Protein AF-A0A2H0Z763-F1 (afdb_monomer_lite)

Foldseek 3Di:
DDDDDDDPVVVVVVVVVVDPDPPPQDPLQQLLQVVLVVLLLVVLCVFPLSVVLQVLQCVLPVNDAAGEAEAADPAPDQWAQDLVRSYIYGHVVLVCVVVVPPPDHSVNVSVCCSPDPVVVNVVCVQCSLVVQLRVLVSSCCSVLHPLQADPVGFHELLSSLVSLVSSLLSVLRVCVVPVVVVLCLLLVVDDGPCSVPCVVLSLCLLFPSVVSSVVSVCCCPPPNNRYDHLVVVLVVLVVVLVVCVVVCVVPVNVVSSVVSVVSNVSSVVSNVVSVVVVCCVCQPPRLQSSLSSLLSQLVSCLVSVVLLSNLVSLLSLLLCLVVSPPPDPPCSSVVSLVSNVVSLVSLVVCCVVCVVPDDLQVSLSSLLSSVVSCVSNVHDDDPVCVVVNLVSLLVLLLVLVVCLVVDPPPVSNVVSVVSNVSSLVCCCVPPVDDSVVRPDD

Structure (mmCIF, N/CA/C/O backbone):
data_AF-A0A2H0Z763-F1
#
_entry.id   AF-A0A2H0Z763-F1
#
loop_
_atom_site.group_PDB
_atom_site.id
_atom_site.type_symbol
_atom_site.label_atom_id
_atom_site.label_alt_id
_atom_site.label_comp_id
_atom_site.label_asym_id
_atom_site.label_entity_id
_atom_site.label_seq_id
_atom_site.pdbx_PDB_ins_code
_atom_site.Cartn_x
_atom_site.Cartn_y
_atom_site.Cartn_z
_atom_site.occupancy
_atom_site.B_iso_or_equiv
_atom_site.auth_seq_id
_atom_site.auth_comp_id
_atom_site.auth_asym_id
_atom_site.auth_atom_id
_atom_site.pdbx_PDB_model_num
ATOM 1 N N . MET A 1 1 ? 60.161 -5.401 2.205 1.00 23.31 1 MET A N 1
ATOM 2 C CA . MET A 1 1 ? 60.754 -6.758 2.198 1.00 23.31 1 MET A CA 1
ATOM 3 C C . MET A 1 1 ? 59.943 -7.565 3.207 1.00 23.31 1 MET A C 1
ATOM 5 O O . MET A 1 1 ? 60.042 -7.264 4.377 1.00 23.31 1 MET A O 1
ATOM 9 N N . PHE A 1 2 ? 58.976 -8.417 2.885 1.00 21.53 2 PHE A N 1
ATOM 10 C CA . PHE A 1 2 ? 58.724 -9.281 1.737 1.00 21.53 2 PHE A CA 1
ATOM 11 C C . PHE A 1 2 ? 57.221 -9.277 1.400 1.00 21.53 2 PHE A C 1
ATOM 13 O O . PHE A 1 2 ? 56.386 -9.370 2.293 1.00 21.53 2 PHE A O 1
ATOM 20 N N . MET A 1 3 ? 56.898 -9.240 0.104 1.00 22.47 3 MET A N 1
ATOM 21 C CA . MET A 1 3 ? 55.671 -9.841 -0.426 1.00 22.47 3 MET A CA 1
ATOM 22 C C . MET A 1 3 ? 55.673 -11.344 -0.124 1.00 22.47 3 MET A C 1
ATOM 24 O O . MET A 1 3 ? 56.717 -11.977 -0.276 1.00 22.47 3 MET A O 1
ATOM 28 N N . LYS A 1 4 ? 54.499 -11.926 0.140 1.00 22.27 4 LYS A N 1
ATOM 29 C CA . LYS A 1 4 ? 54.136 -13.249 -0.388 1.00 22.27 4 LYS A CA 1
ATOM 30 C C . LYS A 1 4 ? 52.611 -13.402 -0.479 1.00 22.27 4 LYS A C 1
ATOM 32 O O . LYS A 1 4 ? 51.917 -13.511 0.520 1.00 22.27 4 LYS A O 1
ATOM 37 N N . THR A 1 5 ? 52.155 -13.393 -1.733 1.00 25.00 5 THR A N 1
ATOM 38 C CA . THR A 1 5 ? 51.084 -14.232 -2.296 1.00 25.00 5 THR A CA 1
ATOM 39 C C . THR A 1 5 ? 49.709 -14.193 -1.626 1.00 25.00 5 THR A C 1
ATOM 41 O O . THR A 1 5 ? 49.356 -15.078 -0.854 1.00 25.00 5 THR A O 1
ATOM 44 N N . PHE A 1 6 ? 48.881 -13.238 -2.062 1.00 26.41 6 PHE A N 1
ATOM 45 C CA . PHE A 1 6 ? 47.433 -13.439 -2.130 1.00 26.41 6 PHE A CA 1
ATOM 46 C C . PHE A 1 6 ? 47.153 -14.569 -3.128 1.00 26.41 6 PHE A C 1
ATOM 48 O O . PHE A 1 6 ? 47.504 -14.462 -4.307 1.00 26.41 6 PHE A O 1
ATOM 55 N N . SER A 1 7 ? 46.593 -15.679 -2.647 1.00 28.14 7 SER A N 1
ATOM 56 C CA . SER A 1 7 ? 46.253 -16.814 -3.495 1.00 28.14 7 SER A CA 1
ATOM 57 C C . SER A 1 7 ? 45.070 -16.466 -4.402 1.00 28.14 7 SER A C 1
ATOM 59 O O . SER A 1 7 ? 44.136 -15.752 -4.029 1.00 28.14 7 SER A O 1
ATOM 61 N N . ARG A 1 8 ? 45.109 -17.002 -5.625 1.00 28.69 8 ARG A N 1
ATOM 62 C CA . ARG A 1 8 ? 44.043 -16.930 -6.639 1.00 28.69 8 ARG A CA 1
ATOM 63 C C . ARG A 1 8 ? 42.695 -17.501 -6.160 1.00 28.69 8 ARG A C 1
ATOM 65 O O . ARG A 1 8 ? 41.700 -17.361 -6.862 1.00 28.69 8 ARG A O 1
ATOM 72 N N . GLU A 1 9 ? 42.643 -18.107 -4.977 1.00 29.88 9 GLU A N 1
ATOM 73 C CA . GLU A 1 9 ? 41.458 -18.759 -4.416 1.00 29.88 9 GLU A CA 1
ATOM 74 C C . GLU A 1 9 ? 40.496 -17.764 -3.747 1.00 29.88 9 GLU A C 1
ATOM 76 O O . GLU A 1 9 ? 39.285 -17.976 -3.790 1.00 29.88 9 GLU A O 1
ATOM 81 N N . LEU A 1 10 ? 40.983 -16.631 -3.219 1.00 29.19 10 LEU A N 1
ATOM 82 C CA . LEU A 1 10 ? 40.110 -15.618 -2.604 1.00 29.19 10 LEU A CA 1
ATOM 83 C C . LEU A 1 10 ? 39.319 -14.817 -3.656 1.00 29.19 10 LEU A C 1
ATOM 85 O O . LEU A 1 10 ? 38.175 -14.432 -3.423 1.00 29.19 10 LEU A O 1
ATOM 89 N N . LEU A 1 11 ? 39.896 -14.638 -4.851 1.00 27.45 11 LEU A N 1
ATOM 90 C CA . LEU A 1 11 ? 39.200 -14.050 -6.000 1.00 27.45 11 LEU A CA 1
ATOM 91 C C . LEU A 1 11 ? 38.146 -15.018 -6.571 1.00 27.45 11 LEU A C 1
ATOM 93 O O . LEU A 1 11 ? 37.113 -14.576 -7.062 1.00 27.45 11 LEU A O 1
ATOM 97 N N . PHE A 1 12 ? 38.365 -16.333 -6.447 1.00 29.39 12 PHE A N 1
ATOM 98 C CA . PHE A 1 12 ? 37.390 -17.357 -6.836 1.00 29.39 12 PHE A CA 1
ATOM 99 C C . PHE A 1 12 ? 36.217 -17.440 -5.846 1.00 29.39 12 PHE A C 1
ATOM 101 O O . PHE A 1 12 ? 35.077 -17.610 -6.265 1.00 29.39 12 PHE A O 1
ATOM 108 N N . LEU A 1 13 ? 36.458 -17.236 -4.545 1.00 28.11 13 LEU A N 1
ATOM 109 C CA . LEU A 1 13 ? 35.393 -17.211 -3.535 1.00 28.11 13 LEU A CA 1
ATOM 110 C C . LEU A 1 13 ? 34.518 -15.945 -3.607 1.00 28.11 13 LEU A C 1
ATOM 112 O O . LEU A 1 13 ? 33.313 -16.029 -3.381 1.00 28.11 13 LEU A O 1
ATOM 116 N N . LEU A 1 14 ? 35.088 -14.798 -3.993 1.00 29.22 14 LEU A N 1
ATOM 117 C CA . LEU A 1 14 ? 34.332 -13.562 -4.248 1.00 29.22 14 LEU A CA 1
ATOM 118 C C . LEU A 1 14 ? 33.600 -13.565 -5.604 1.00 29.22 14 LEU A C 1
ATOM 120 O O . LEU A 1 14 ? 32.562 -12.923 -5.728 1.00 29.22 14 LEU A O 1
ATOM 124 N N . LEU A 1 15 ? 34.059 -14.350 -6.586 1.00 29.94 15 LEU A N 1
ATOM 125 C CA . LEU A 1 15 ? 33.311 -14.623 -7.823 1.00 29.94 15 LEU A CA 1
ATOM 126 C C . LEU A 1 15 ? 32.168 -15.638 -7.623 1.00 29.94 15 LEU A C 1
ATOM 128 O O . LEU A 1 15 ? 31.166 -15.569 -8.331 1.00 29.94 15 LEU A O 1
ATOM 132 N N . CYS A 1 16 ? 32.257 -16.523 -6.626 1.00 30.58 16 CYS A N 1
ATOM 133 C CA . CYS A 1 16 ? 31.193 -17.481 -6.292 1.00 30.58 16 CYS A CA 1
ATOM 134 C C . CYS A 1 16 ? 30.047 -16.895 -5.444 1.00 30.58 16 CYS A C 1
ATOM 136 O O . CYS A 1 16 ? 29.004 -17.533 -5.326 1.00 30.58 16 CYS A O 1
ATOM 138 N N . LEU A 1 17 ? 30.197 -15.687 -4.889 1.00 31.09 17 LEU A N 1
ATOM 139 C CA . LEU A 1 17 ? 29.115 -14.960 -4.204 1.00 31.09 17 LEU A CA 1
ATOM 140 C C . LEU A 1 17 ? 28.397 -13.942 -5.114 1.00 31.09 17 LEU A C 1
ATOM 142 O O . LEU A 1 17 ? 27.403 -13.354 -4.700 1.00 31.09 17 LEU A O 1
ATOM 146 N N . GLY A 1 18 ? 28.866 -13.763 -6.356 1.00 31.44 18 GLY A N 1
ATOM 147 C CA . GLY A 1 18 ? 28.338 -12.791 -7.325 1.00 31.44 18 GLY A CA 1
ATOM 148 C C . GLY A 1 18 ? 27.545 -13.374 -8.500 1.00 31.44 18 GLY A C 1
ATOM 149 O O . GLY A 1 18 ? 27.101 -12.621 -9.360 1.00 31.44 18 GLY A O 1
ATOM 150 N N . ALA A 1 19 ? 27.352 -14.691 -8.575 1.00 33.22 19 ALA A N 1
ATOM 151 C CA . ALA A 1 19 ? 26.524 -15.310 -9.606 1.00 33.22 19 ALA A CA 1
ATOM 152 C C . ALA A 1 19 ? 26.110 -16.721 -9.180 1.00 33.22 19 ALA A C 1
ATOM 154 O O . ALA A 1 19 ? 26.752 -17.702 -9.549 1.00 33.22 19 ALA A O 1
ATOM 155 N N . PHE A 1 20 ? 25.003 -16.855 -8.448 1.00 31.86 20 PHE A N 1
ATOM 156 C CA . PHE A 1 20 ? 24.212 -18.072 -8.607 1.00 31.86 20 PHE A CA 1
ATOM 157 C C . PHE A 1 20 ? 23.437 -17.905 -9.915 1.00 31.86 20 PHE A C 1
ATOM 159 O O . PHE A 1 20 ? 22.488 -17.116 -9.950 1.00 31.86 20 PHE A O 1
ATOM 166 N N . PRO A 1 21 ? 23.816 -18.582 -11.017 1.00 37.66 21 PRO A N 1
ATOM 167 C CA . PRO A 1 21 ? 22.958 -18.594 -12.183 1.00 37.66 21 PRO A CA 1
ATOM 168 C C . PRO A 1 21 ? 21.634 -19.197 -11.725 1.00 37.66 21 PRO A C 1
ATOM 170 O O . PRO A 1 21 ? 21.601 -20.319 -11.215 1.00 37.66 21 PRO A O 1
ATOM 173 N N . ALA A 1 22 ? 20.542 -18.445 -11.878 1.00 43.06 22 ALA A N 1
ATOM 174 C CA . ALA A 1 22 ? 19.206 -19.015 -11.815 1.00 43.06 22 ALA A CA 1
ATOM 175 C C . ALA A 1 22 ? 19.236 -20.281 -12.682 1.00 43.06 22 ALA A C 1
ATOM 177 O O . ALA A 1 22 ? 19.474 -20.186 -13.887 1.00 43.06 22 ALA A O 1
ATOM 178 N N . ALA A 1 23 ? 19.118 -21.454 -12.049 1.00 47.62 23 ALA A N 1
ATOM 179 C CA . ALA A 1 23 ? 19.296 -22.734 -12.719 1.00 47.62 23 ALA A CA 1
ATOM 180 C C . ALA A 1 23 ? 18.469 -22.751 -14.012 1.00 47.62 23 ALA A C 1
ATOM 182 O O . ALA A 1 23 ? 17.286 -22.383 -13.990 1.00 47.62 23 ALA A O 1
ATOM 183 N N . ALA A 1 24 ? 19.125 -23.108 -15.123 1.00 44.84 24 ALA A N 1
ATOM 184 C CA . ALA A 1 24 ? 18.553 -23.074 -16.463 1.00 44.84 24 ALA A CA 1
ATOM 185 C C . ALA A 1 24 ? 17.155 -23.714 -16.473 1.00 44.84 24 ALA A C 1
ATOM 187 O O . ALA A 1 24 ? 16.954 -24.785 -15.897 1.00 44.84 24 ALA A O 1
ATOM 188 N N . ALA A 1 25 ? 16.192 -23.023 -17.090 1.00 51.66 25 ALA A N 1
ATOM 189 C CA . ALA A 1 25 ? 14.793 -23.433 -17.124 1.00 51.66 25 ALA A CA 1
ATOM 190 C C . ALA A 1 25 ? 14.657 -24.874 -17.642 1.00 51.66 25 ALA A C 1
ATOM 192 O O . ALA A 1 25 ? 15.032 -25.184 -18.774 1.00 5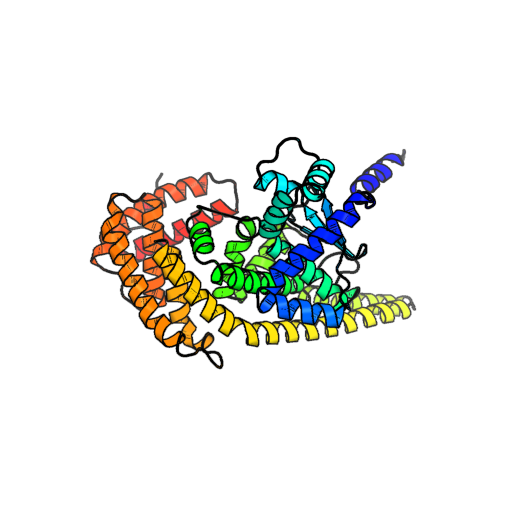1.66 25 ALA A O 1
ATOM 193 N N . SER A 1 26 ? 14.115 -25.753 -16.804 1.00 58.47 26 SER A N 1
ATOM 194 C CA . SER A 1 26 ? 13.802 -27.133 -17.168 1.00 58.47 26 SER A CA 1
ATOM 195 C C . SER A 1 26 ? 12.517 -27.192 -18.014 1.00 58.47 26 SER A C 1
ATOM 197 O O . SER A 1 26 ? 11.707 -26.265 -17.988 1.00 58.47 26 SER A O 1
ATOM 199 N N . GLY A 1 27 ? 12.283 -28.278 -18.762 1.00 60.19 27 GLY A N 1
ATOM 200 C CA . GLY A 1 27 ? 11.024 -28.482 -19.510 1.00 60.19 27 GLY A CA 1
ATOM 201 C C . GLY A 1 27 ? 9.744 -28.250 -18.674 1.00 60.19 27 GLY A C 1
ATOM 202 O O . GLY A 1 27 ? 8.859 -27.526 -19.132 1.00 60.19 27 GLY A O 1
ATOM 203 N N . PRO A 1 28 ? 9.667 -28.755 -17.426 1.00 66.69 28 PRO A N 1
ATOM 204 C CA . PRO A 1 28 ? 8.562 -28.480 -16.502 1.00 66.69 28 PRO A CA 1
ATOM 205 C C . PRO A 1 28 ? 8.374 -27.003 -16.118 1.00 66.69 28 PRO A C 1
ATOM 207 O O . PRO A 1 28 ? 7.248 -26.590 -15.846 1.00 66.69 28 PRO A O 1
ATOM 210 N N . ASP A 1 29 ? 9.439 -26.192 -16.111 1.00 76.88 29 ASP A N 1
ATOM 211 C CA . ASP A 1 29 ? 9.331 -24.760 -15.800 1.00 76.88 29 ASP A CA 1
ATOM 212 C C . ASP A 1 29 ? 8.589 -23.997 -16.907 1.00 76.88 29 ASP A C 1
ATOM 214 O O . ASP A 1 29 ? 7.794 -23.104 -16.621 1.00 76.88 29 ASP A O 1
ATOM 218 N N . ARG A 1 30 ? 8.804 -24.368 -18.178 1.00 80.38 30 ARG A N 1
ATOM 219 C CA . ARG A 1 30 ? 8.109 -23.737 -19.314 1.00 80.38 30 ARG A CA 1
ATOM 220 C C . ARG A 1 30 ? 6.616 -24.054 -19.319 1.00 80.38 30 ARG A C 1
ATOM 222 O O . ARG A 1 30 ? 5.804 -23.163 -19.558 1.00 80.38 30 ARG A O 1
ATOM 229 N N . GLU A 1 31 ? 6.250 -25.303 -19.035 1.00 85.19 31 GLU A N 1
ATOM 230 C CA . GLU A 1 31 ? 4.843 -25.714 -18.961 1.00 85.19 31 GLU A CA 1
ATOM 231 C C . GLU A 1 31 ? 4.111 -24.985 -17.824 1.00 85.19 31 GLU A C 1
ATOM 233 O O . GLU A 1 31 ? 3.034 -24.418 -18.034 1.00 85.19 31 GLU A O 1
ATOM 238 N N . LEU A 1 32 ? 4.722 -24.941 -16.635 1.00 88.44 32 LEU A N 1
ATOM 239 C CA . LEU A 1 32 ? 4.168 -24.227 -15.489 1.00 88.44 32 LEU A CA 1
ATOM 240 C C . LEU A 1 32 ? 4.042 -22.725 -15.772 1.00 88.44 32 LEU A C 1
ATOM 242 O O . LEU A 1 32 ? 2.993 -22.148 -15.490 1.00 88.44 32 LEU A O 1
ATOM 246 N N . SER A 1 33 ? 5.059 -22.108 -16.380 1.00 92.06 33 SER A N 1
ATOM 247 C CA . SER A 1 33 ? 5.018 -20.697 -16.775 1.00 92.06 33 SER A CA 1
ATOM 248 C C . SER A 1 33 ? 3.834 -20.390 -17.693 1.00 92.06 33 SER A C 1
ATOM 250 O O . SER A 1 33 ? 3.133 -19.405 -17.462 1.00 92.06 33 SER A O 1
ATOM 252 N N . GLY A 1 34 ? 3.569 -21.231 -18.700 1.00 92.44 34 GLY A N 1
ATOM 253 C CA . GLY A 1 34 ? 2.418 -21.059 -19.591 1.00 92.44 34 GLY A CA 1
ATOM 254 C C . GLY A 1 34 ? 1.080 -21.151 -18.849 1.00 92.44 34 GLY A C 1
ATOM 255 O O . GLY A 1 34 ? 0.192 -20.321 -19.059 1.00 92.44 34 GLY A O 1
ATOM 256 N N . LYS A 1 35 ? 0.947 -22.116 -17.927 1.00 93.44 35 LYS A N 1
ATOM 257 C CA . LYS A 1 35 ? -0.252 -22.268 -17.084 1.00 93.44 35 LYS A CA 1
ATOM 258 C C . LYS A 1 35 ? -0.459 -21.074 -16.145 1.00 93.44 35 LYS A C 1
ATOM 260 O O . LYS A 1 35 ? -1.595 -20.628 -15.994 1.00 93.44 35 LYS A O 1
ATOM 265 N N . LEU A 1 36 ? 0.613 -20.568 -15.531 1.00 94.50 36 LEU A N 1
ATOM 266 C CA . LEU A 1 36 ? 0.586 -19.395 -14.653 1.00 94.50 36 LEU A CA 1
ATOM 267 C C . LEU A 1 36 ? 0.161 -18.146 -15.424 1.00 94.50 36 LEU A C 1
ATOM 269 O O . LEU A 1 36 ? -0.846 -17.544 -15.073 1.00 94.50 36 LEU A O 1
ATOM 273 N N . ASN A 1 37 ? 0.849 -17.818 -16.521 1.00 95.81 37 ASN A N 1
ATOM 274 C CA . ASN A 1 37 ? 0.532 -16.655 -17.356 1.00 95.81 37 ASN A CA 1
ATOM 275 C C . ASN A 1 37 ? -0.926 -16.656 -17.830 1.00 95.81 37 ASN A C 1
ATOM 277 O O . ASN A 1 37 ? -1.602 -15.631 -17.757 1.00 95.81 37 ASN A O 1
ATOM 281 N N . LYS A 1 38 ? -1.436 -17.815 -18.270 1.00 95.25 38 LYS A N 1
ATOM 282 C CA . LYS A 1 38 ? -2.842 -17.953 -18.667 1.00 95.25 38 LYS A CA 1
ATOM 283 C C . LYS A 1 38 ? -3.790 -17.628 -17.508 1.00 95.25 38 LYS A C 1
ATOM 285 O O . LYS A 1 38 ? -4.701 -16.824 -17.676 1.00 95.25 38 LYS A O 1
ATOM 290 N N . ARG A 1 39 ? -3.569 -18.226 -16.334 1.00 95.50 39 ARG A N 1
ATOM 291 C CA . ARG A 1 39 ? -4.444 -18.042 -15.165 1.00 95.50 39 ARG A CA 1
ATOM 292 C C . ARG A 1 39 ? -4.365 -16.638 -14.570 1.00 95.50 39 ARG A C 1
ATOM 294 O O . ARG A 1 39 ? -5.404 -16.110 -14.188 1.00 95.50 39 ARG A O 1
ATOM 301 N N . TYR A 1 40 ? -3.177 -16.034 -14.505 1.00 97.12 40 TYR A N 1
ATOM 302 C CA . TYR A 1 40 ? -3.033 -14.643 -14.073 1.00 97.12 40 TYR A CA 1
ATOM 303 C C . TYR A 1 40 ? -3.780 -13.708 -15.014 1.00 97.12 40 TYR A C 1
ATOM 305 O O . TYR A 1 40 ? -4.594 -12.921 -14.545 1.00 97.12 40 TYR A O 1
ATOM 313 N N . ARG A 1 41 ? -3.602 -13.856 -16.335 1.00 96.75 41 ARG A N 1
ATOM 314 C CA . ARG A 1 41 ? -4.345 -13.052 -17.312 1.00 96.75 41 ARG A CA 1
ATOM 315 C C . ARG A 1 41 ? -5.858 -13.212 -17.138 1.00 96.75 41 ARG A C 1
ATOM 317 O O . ARG A 1 41 ? -6.562 -12.211 -17.068 1.00 96.75 41 ARG A O 1
ATOM 324 N N . GLU A 1 42 ? -6.360 -14.443 -17.020 1.00 96.06 42 GLU A N 1
ATOM 325 C CA . GLU A 1 42 ? -7.791 -14.729 -16.800 1.00 96.06 42 GLU A CA 1
ATOM 326 C C . GLU A 1 42 ? -8.358 -14.111 -15.511 1.00 96.06 42 GLU A C 1
ATOM 328 O O . GLU A 1 42 ? -9.551 -13.808 -15.447 1.00 96.06 42 GLU A O 1
ATOM 333 N N . LEU A 1 43 ? -7.539 -13.978 -14.465 1.00 95.62 43 LEU A N 1
ATOM 334 C CA . LEU A 1 43 ? -7.952 -13.397 -13.191 1.00 95.62 43 LEU A CA 1
ATOM 335 C C . LEU A 1 43 ? -7.886 -11.868 -13.232 1.00 95.62 43 LEU A C 1
ATOM 337 O O . LEU A 1 43 ? -8.876 -11.213 -12.919 1.00 95.62 43 LEU A O 1
ATOM 341 N N . ILE A 1 44 ? -6.757 -11.320 -13.682 1.00 97.00 44 ILE A N 1
ATOM 342 C CA . ILE A 1 44 ? -6.483 -9.881 -13.690 1.00 97.00 44 ILE A CA 1
ATOM 343 C C . ILE A 1 44 ? -7.426 -9.145 -14.647 1.00 97.00 44 ILE A C 1
ATOM 345 O O . ILE A 1 44 ? -7.979 -8.108 -14.300 1.00 97.00 44 ILE A O 1
ATOM 349 N N . THR A 1 45 ? -7.715 -9.712 -15.822 1.00 97.00 45 THR A N 1
ATOM 350 C CA . THR A 1 45 ? -8.625 -9.090 -16.811 1.00 97.00 45 THR A CA 1
ATOM 351 C C . THR A 1 45 ? -10.100 -9.055 -16.391 1.00 97.00 45 THR A C 1
ATOM 353 O O . THR A 1 45 ? -10.948 -8.566 -17.140 1.00 97.00 45 THR A O 1
ATOM 356 N N . ARG A 1 46 ? -10.448 -9.550 -15.197 1.00 96.19 46 ARG A N 1
ATOM 357 C CA . ARG A 1 46 ? -11.800 -9.395 -14.633 1.00 96.19 46 ARG A CA 1
ATOM 358 C C . ARG A 1 46 ? -12.069 -7.984 -14.140 1.00 96.19 46 ARG A C 1
ATOM 360 O O . ARG A 1 46 ? -13.233 -7.619 -13.999 1.00 96.19 46 ARG A O 1
ATOM 367 N N . THR A 1 47 ? -11.018 -7.221 -13.875 1.00 96.31 47 THR A N 1
ATOM 368 C CA . THR A 1 47 ? -11.112 -5.853 -13.382 1.00 96.31 47 THR A CA 1
ATOM 369 C C . THR A 1 47 ? -10.816 -4.864 -14.512 1.00 96.31 47 THR A C 1
ATOM 371 O O . THR A 1 47 ? -10.237 -5.231 -15.538 1.00 96.31 47 THR A O 1
ATOM 374 N N . GLU A 1 48 ? -11.256 -3.617 -14.369 1.00 94.75 48 GLU A N 1
ATOM 375 C CA . GLU A 1 48 ? -11.078 -2.601 -15.410 1.00 94.75 48 GLU A CA 1
ATOM 376 C C . GLU A 1 48 ? -9.614 -2.164 -15.510 1.00 94.75 48 GLU A C 1
ATOM 378 O O . GLU A 1 48 ? -9.055 -2.097 -16.607 1.00 94.75 48 GLU A O 1
ATOM 383 N N . THR A 1 49 ? -8.960 -1.974 -14.363 1.00 94.12 49 THR A N 1
ATOM 384 C CA . THR A 1 49 ? -7.520 -1.714 -14.277 1.00 94.12 49 THR A CA 1
ATOM 385 C C . THR A 1 49 ? -6.720 -2.818 -14.968 1.00 94.12 49 THR A C 1
ATOM 387 O O . THR A 1 49 ? -5.843 -2.529 -15.783 1.00 94.12 49 THR A O 1
ATOM 390 N N . GLY A 1 50 ? -7.060 -4.087 -14.724 1.00 96.38 50 GLY A N 1
ATOM 391 C CA . GLY A 1 50 ? -6.381 -5.217 -15.351 1.00 96.38 50 GLY A CA 1
ATOM 392 C C . GLY A 1 50 ? -6.568 -5.284 -16.870 1.00 96.38 50 GLY A C 1
ATOM 393 O O . GLY A 1 50 ? -5.613 -5.580 -17.590 1.00 96.38 50 GLY A O 1
ATOM 394 N N . LYS A 1 51 ? -7.765 -4.974 -17.387 1.00 97.06 51 LYS A N 1
ATOM 395 C CA . LYS A 1 51 ? -8.011 -4.899 -18.841 1.00 97.06 51 LYS A CA 1
ATOM 396 C C . LYS A 1 51 ? -7.175 -3.806 -19.494 1.00 97.06 51 LYS A C 1
ATOM 398 O O . LYS A 1 51 ? -6.408 -4.109 -20.405 1.00 97.06 51 LYS A O 1
ATOM 403 N N . LYS A 1 52 ? -7.257 -2.574 -18.979 1.00 94.69 52 LYS A N 1
ATOM 404 C CA . LYS A 1 52 ? -6.486 -1.425 -19.481 1.00 94.69 52 LYS A CA 1
ATOM 405 C C . LYS A 1 52 ? -4.984 -1.686 -19.432 1.00 94.69 52 LYS A C 1
ATOM 407 O O . LYS A 1 52 ? -4.261 -1.348 -20.370 1.00 94.69 52 LYS A O 1
ATOM 412 N N . PHE A 1 53 ? -4.513 -2.325 -18.359 1.00 95.31 53 PHE A N 1
ATOM 413 C CA . PHE A 1 53 ? -3.122 -2.741 -18.243 1.00 95.31 53 PHE A CA 1
ATOM 414 C C . PHE A 1 53 ? -2.728 -3.688 -19.381 1.00 95.31 53 PHE A C 1
ATOM 416 O O . PHE A 1 53 ? -1.753 -3.421 -20.083 1.00 95.31 53 PHE A O 1
ATOM 423 N N . TYR A 1 54 ? -3.486 -4.768 -19.603 1.00 96.75 54 TYR A N 1
ATOM 424 C CA . TYR A 1 54 ? -3.171 -5.714 -20.672 1.00 96.75 54 TYR A CA 1
ATOM 425 C C . TYR A 1 54 ? -3.298 -5.085 -22.060 1.00 96.75 54 TYR A C 1
ATOM 427 O O . TYR A 1 54 ? -2.458 -5.367 -22.900 1.00 96.75 54 TYR A O 1
ATOM 435 N N . GLU A 1 55 ? -4.251 -4.188 -22.312 1.00 95.75 55 GLU A N 1
ATOM 436 C CA . GLU A 1 55 ? -4.325 -3.440 -23.578 1.00 95.75 55 GLU A CA 1
ATOM 437 C C . GLU A 1 55 ? -3.059 -2.606 -23.828 1.00 95.75 55 GLU A C 1
ATOM 439 O O . GLU A 1 55 ? -2.468 -2.662 -24.912 1.00 95.75 55 GLU A O 1
ATOM 444 N N . ARG A 1 56 ? -2.584 -1.879 -22.805 1.00 93.00 56 ARG A N 1
ATOM 445 C CA . ARG A 1 56 ? -1.316 -1.132 -22.865 1.00 93.00 56 ARG A CA 1
ATOM 446 C C . ARG A 1 56 ? -0.126 -2.074 -23.064 1.00 93.00 56 ARG A C 1
ATOM 448 O O . ARG A 1 56 ? 0.767 -1.767 -23.854 1.00 93.00 56 ARG A O 1
ATOM 455 N N . PHE A 1 57 ? -0.131 -3.225 -22.395 1.00 94.81 57 PHE A N 1
ATOM 456 C CA . PHE A 1 57 ? 0.905 -4.248 -22.511 1.00 94.81 57 PHE A CA 1
ATOM 457 C C . PHE A 1 57 ? 0.964 -4.856 -23.915 1.00 94.81 57 PHE A C 1
ATOM 459 O O . PHE A 1 57 ? 2.040 -4.967 -24.497 1.00 94.81 57 PHE A O 1
ATOM 466 N N . GLU A 1 58 ? -0.184 -5.203 -24.494 1.00 94.94 58 GLU A N 1
ATOM 467 C CA . GLU A 1 58 ? -0.308 -5.703 -25.864 1.00 94.94 58 GLU A CA 1
ATOM 468 C C . GLU A 1 58 ? 0.216 -4.671 -26.870 1.00 94.94 58 GLU A C 1
ATOM 470 O O . GLU A 1 58 ? 1.015 -5.015 -27.738 1.00 94.94 58 GLU A O 1
ATOM 475 N N . LYS A 1 59 ? -0.139 -3.390 -26.705 1.00 94.44 59 LYS A N 1
ATOM 476 C CA . LYS A 1 59 ? 0.349 -2.305 -27.571 1.00 94.44 59 LYS A CA 1
ATOM 477 C C . LYS A 1 59 ? 1.869 -2.127 -27.501 1.00 94.44 59 LYS A C 1
ATOM 479 O O . LYS A 1 59 ? 2.498 -1.887 -28.526 1.00 94.44 59 LYS A O 1
ATOM 484 N N . ALA A 1 60 ? 2.454 -2.231 -26.308 1.00 90.38 60 ALA A N 1
ATOM 485 C CA . ALA A 1 60 ? 3.889 -2.031 -26.106 1.00 90.38 60 ALA A CA 1
ATOM 486 C C . ALA A 1 60 ? 4.736 -3.263 -26.474 1.00 90.38 60 ALA A C 1
ATOM 488 O O . ALA A 1 60 ? 5.871 -3.113 -26.919 1.00 90.38 60 ALA A O 1
ATOM 489 N N . ARG A 1 61 ? 4.206 -4.480 -26.275 1.00 92.06 61 ARG A N 1
ATOM 490 C CA . ARG A 1 61 ? 4.974 -5.742 -26.337 1.00 92.06 61 ARG A CA 1
ATOM 491 C C . ARG A 1 61 ? 4.428 -6.786 -27.312 1.00 92.06 61 ARG A C 1
ATOM 493 O O . ARG A 1 61 ? 4.930 -7.910 -27.336 1.00 92.06 61 ARG A O 1
ATOM 500 N N . GLY A 1 62 ? 3.386 -6.467 -28.079 1.00 90.25 62 GLY A N 1
ATOM 501 C CA . GLY A 1 62 ? 2.725 -7.413 -28.988 1.00 90.25 62 GLY A CA 1
ATOM 502 C C . GLY A 1 62 ? 2.186 -8.661 -28.278 1.00 90.25 62 GLY A C 1
ATOM 503 O O . GLY A 1 62 ? 2.189 -9.746 -28.855 1.00 90.25 62 GLY A O 1
ATOM 504 N N . GLY A 1 63 ? 1.850 -8.539 -26.992 1.00 82.00 63 GLY A N 1
ATOM 505 C CA . GLY A 1 63 ? 1.301 -9.625 -26.174 1.00 82.00 63 GLY A CA 1
ATOM 506 C C . GLY A 1 63 ? 2.289 -10.652 -25.655 1.00 82.00 63 GLY A C 1
ATOM 507 O O . GLY A 1 63 ? 1.893 -11.605 -24.975 1.00 82.00 63 GLY A O 1
ATOM 508 N N . LYS A 1 64 ? 3.585 -10.469 -25.921 1.00 90.94 64 LYS A N 1
ATOM 509 C CA . LYS A 1 64 ? 4.619 -11.372 -25.427 1.00 90.94 64 LYS A CA 1
ATOM 510 C C . LYS A 1 64 ? 4.806 -11.205 -23.916 1.00 90.94 64 LYS A C 1
ATOM 512 O O . LYS A 1 64 ? 5.433 -10.249 -23.458 1.00 90.94 64 LYS A O 1
ATOM 517 N N . LEU A 1 65 ? 4.276 -12.165 -23.159 1.00 93.62 65 LEU A N 1
ATOM 518 C CA . LEU A 1 65 ? 4.433 -12.244 -21.706 1.00 93.62 65 LEU A CA 1
ATOM 519 C C . LEU A 1 65 ? 5.813 -12.789 -21.311 1.00 93.62 65 LEU A C 1
ATOM 521 O O . LEU A 1 65 ? 6.325 -13.678 -22.001 1.00 93.62 65 LEU A O 1
ATOM 525 N N . PRO A 1 66 ? 6.380 -12.316 -20.185 1.00 93.38 66 PRO A N 1
ATOM 526 C CA . PRO A 1 66 ? 7.609 -12.871 -19.640 1.00 93.38 66 PRO A CA 1
ATOM 527 C C . PRO A 1 66 ? 7.385 -14.307 -19.154 1.00 93.38 66 PRO A C 1
ATOM 529 O O . PRO A 1 66 ? 6.260 -14.726 -18.848 1.00 93.38 66 PRO A O 1
ATOM 532 N N . ALA A 1 67 ? 8.465 -15.079 -19.054 1.00 93.75 67 ALA A N 1
ATOM 533 C CA . ALA A 1 67 ? 8.406 -16.371 -18.379 1.00 93.75 67 ALA A CA 1
ATOM 534 C C . ALA A 1 67 ? 8.134 -16.176 -16.876 1.00 93.75 67 ALA A C 1
ATOM 536 O O . ALA A 1 67 ? 8.506 -15.157 -16.308 1.00 93.75 67 ALA A O 1
ATOM 537 N N . VAL A 1 68 ? 7.512 -17.152 -16.216 1.00 93.75 68 VAL A N 1
ATOM 538 C CA . VAL A 1 68 ? 7.209 -17.096 -14.777 1.00 93.75 68 VAL A CA 1
ATOM 539 C C . VAL A 1 68 ? 7.813 -18.303 -14.091 1.00 93.75 68 VAL A C 1
ATOM 541 O O . VAL A 1 68 ? 7.488 -19.443 -14.431 1.00 93.75 68 VAL A O 1
ATOM 544 N N . TYR A 1 69 ? 8.674 -18.057 -13.110 1.00 90.12 69 TYR A N 1
ATOM 545 C CA . TYR A 1 69 ? 9.410 -19.098 -12.412 1.00 90.12 69 TYR A CA 1
ATOM 546 C C . TYR A 1 69 ? 9.215 -19.019 -10.904 1.00 90.12 69 TYR A C 1
ATOM 548 O O . TYR A 1 69 ? 9.231 -17.951 -10.302 1.00 90.12 69 TYR A O 1
ATOM 556 N N . LEU A 1 70 ? 9.119 -20.189 -10.276 1.00 87.75 70 LEU A N 1
ATOM 557 C CA . LEU A 1 70 ? 9.196 -20.326 -8.826 1.00 87.75 70 LEU A CA 1
ATOM 558 C C . LEU A 1 70 ? 10.650 -20.630 -8.462 1.00 87.75 70 LEU A C 1
ATOM 560 O O . LEU A 1 70 ? 11.181 -21.672 -8.870 1.00 87.75 70 LEU A O 1
ATOM 564 N N . ARG A 1 71 ? 11.319 -19.722 -7.748 1.00 86.31 71 ARG A N 1
ATOM 565 C CA . ARG A 1 71 ? 12.729 -19.876 -7.352 1.00 86.31 71 ARG A CA 1
ATOM 566 C C . ARG A 1 71 ? 12.941 -19.454 -5.909 1.00 86.31 71 ARG A C 1
ATOM 568 O O . ARG A 1 71 ? 12.277 -18.554 -5.419 1.00 86.31 71 ARG A O 1
ATOM 575 N N . TYR A 1 72 ? 13.878 -20.114 -5.243 1.00 84.94 72 TYR A N 1
ATOM 576 C CA . TYR A 1 72 ? 14.306 -19.716 -3.909 1.00 84.94 72 TYR A CA 1
ATOM 577 C C . TYR A 1 72 ? 15.297 -18.559 -4.022 1.00 84.94 72 TYR A C 1
ATOM 579 O O . TYR A 1 72 ? 16.222 -18.639 -4.831 1.00 84.94 72 TYR A O 1
ATOM 587 N N . SER A 1 73 ? 15.117 -17.529 -3.199 1.00 82.75 73 SER A N 1
ATOM 588 C CA . SER A 1 73 ? 16.096 -16.463 -3.008 1.00 82.75 73 SER A CA 1
ATOM 589 C C . SER A 1 73 ? 16.158 -16.060 -1.536 1.00 82.75 73 SER A C 1
ATOM 591 O O . SER A 1 73 ? 15.126 -15.969 -0.867 1.00 82.75 73 SER A O 1
ATOM 593 N N . ASP A 1 74 ? 17.368 -15.784 -1.046 1.00 80.00 74 ASP A N 1
ATOM 594 C CA . ASP A 1 74 ? 17.583 -15.223 0.292 1.00 80.00 74 ASP A CA 1
ATOM 595 C C . ASP A 1 74 ? 17.335 -13.711 0.358 1.00 80.00 74 ASP A C 1
ATOM 597 O O . ASP A 1 74 ? 17.280 -13.159 1.458 1.00 80.00 74 ASP A O 1
ATOM 601 N N . THR A 1 75 ? 17.129 -13.059 -0.792 1.00 73.19 75 THR A N 1
ATOM 602 C CA . THR A 1 75 ? 16.777 -11.636 -0.876 1.00 73.19 75 THR A CA 1
ATOM 603 C C . THR A 1 75 ? 15.432 -11.334 -0.207 1.00 73.19 75 THR A C 1
ATOM 605 O O . THR A 1 75 ? 14.581 -12.212 -0.048 1.00 73.19 75 THR A O 1
ATOM 608 N N . LEU A 1 76 ? 15.239 -10.065 0.170 1.00 64.75 76 LEU A N 1
ATOM 609 C CA . LEU A 1 76 ? 14.036 -9.582 0.863 1.00 64.75 76 LEU A CA 1
ATOM 610 C C . LEU A 1 76 ? 12.783 -9.480 -0.035 1.00 64.75 76 LEU A C 1
ATOM 612 O O . LEU A 1 76 ? 11.693 -9.211 0.461 1.00 64.75 76 LEU A O 1
ATOM 616 N N . GLY A 1 77 ? 12.919 -9.682 -1.349 1.00 74.38 77 GLY A N 1
ATOM 617 C CA . GLY A 1 77 ? 11.825 -9.528 -2.313 1.00 74.38 77 GLY A CA 1
ATOM 618 C C . GLY A 1 77 ? 10.885 -10.737 -2.378 1.00 74.38 77 GLY A C 1
ATOM 619 O O . GLY A 1 77 ? 11.334 -11.889 -2.416 1.00 74.38 77 GLY A O 1
ATOM 620 N N . LEU A 1 78 ? 9.576 -10.464 -2.447 1.00 83.00 78 LEU A N 1
ATOM 621 C CA . LEU A 1 78 ? 8.518 -11.461 -2.683 1.00 83.00 78 LEU A CA 1
ATOM 622 C C . LEU A 1 78 ? 8.528 -11.985 -4.123 1.00 83.00 78 LEU A C 1
ATOM 624 O O . LEU A 1 78 ? 8.240 -13.158 -4.375 1.00 83.00 78 LEU A O 1
ATOM 628 N N . GLY A 1 79 ? 8.897 -11.119 -5.056 1.00 88.00 79 GLY A N 1
ATOM 629 C CA . GLY A 1 79 ? 9.136 -11.421 -6.453 1.00 88.00 79 GLY A CA 1
ATOM 630 C C . GLY A 1 79 ? 10.127 -10.424 -7.041 1.00 88.00 79 GLY A C 1
ATOM 631 O O . GLY A 1 79 ? 10.568 -9.511 -6.344 1.00 88.00 79 GLY A O 1
ATOM 632 N N . TRP A 1 80 ? 10.554 -10.677 -8.275 1.00 88.50 80 TRP A N 1
ATOM 633 C CA . TRP A 1 80 ? 11.285 -9.702 -9.080 1.00 88.50 80 TRP A CA 1
ATOM 634 C C . TRP A 1 80 ? 11.168 -10.026 -10.573 1.00 88.50 80 TRP A C 1
ATOM 636 O O . TRP A 1 80 ? 11.189 -11.195 -10.980 1.00 88.50 80 TRP A O 1
ATOM 646 N N . TYR A 1 81 ? 11.104 -8.992 -11.405 1.00 88.38 81 TYR A N 1
ATOM 647 C CA . TYR A 1 81 ? 11.332 -9.083 -12.844 1.00 88.38 81 TYR A CA 1
ATOM 648 C C . TYR A 1 81 ? 12.831 -9.000 -13.172 1.00 88.38 81 TYR A C 1
ATOM 650 O O . TYR A 1 81 ? 13.524 -8.053 -12.800 1.00 88.38 81 TYR A O 1
ATOM 658 N N . GLU A 1 82 ? 13.349 -9.982 -13.912 1.00 85.75 82 GLU A N 1
ATOM 659 C CA . GLU A 1 82 ? 14.730 -10.002 -14.393 1.00 85.75 82 GLU A CA 1
ATOM 660 C C . GLU A 1 82 ? 14.813 -9.590 -15.869 1.00 85.75 82 GLU A C 1
ATOM 662 O O . GLU A 1 82 ? 14.564 -10.383 -16.782 1.00 85.75 82 GLU A O 1
ATOM 667 N N . LEU A 1 83 ? 15.254 -8.350 -16.086 1.00 74.50 83 LEU A N 1
ATOM 668 C CA . LEU A 1 83 ? 15.385 -7.685 -17.384 1.00 74.50 83 LEU A CA 1
ATOM 669 C C . LEU A 1 83 ? 16.057 -8.542 -18.467 1.00 74.50 83 LEU A C 1
ATOM 671 O O . LEU A 1 83 ? 15.537 -8.717 -19.565 1.00 74.50 83 LEU A O 1
ATOM 675 N N . GLY A 1 84 ? 17.232 -9.095 -18.154 1.00 75.62 84 GLY A N 1
ATOM 676 C CA . GLY A 1 84 ? 18.052 -9.826 -19.123 1.00 75.62 84 GLY A CA 1
ATOM 677 C C . GLY A 1 84 ? 17.484 -11.189 -19.515 1.00 75.62 84 GLY A C 1
ATOM 678 O O . GLY A 1 84 ? 17.907 -11.759 -20.520 1.00 75.62 84 GLY A O 1
ATOM 679 N N . LYS A 1 85 ? 16.539 -11.717 -18.731 1.00 83.56 85 LYS A N 1
ATOM 680 C CA . LYS A 1 85 ? 15.937 -13.036 -18.950 1.00 83.56 85 LYS A CA 1
ATOM 681 C C . LYS A 1 85 ? 14.480 -12.970 -19.392 1.00 83.56 85 LYS A C 1
ATOM 683 O O . LYS A 1 85 ? 13.935 -14.025 -19.713 1.00 83.56 85 LYS A O 1
ATOM 688 N N . ASP A 1 86 ? 13.877 -11.778 -19.422 1.00 87.88 86 ASP A N 1
ATOM 689 C CA . ASP A 1 86 ? 12.452 -11.576 -19.713 1.00 87.88 86 ASP A CA 1
ATOM 690 C C . ASP A 1 86 ? 11.586 -12.518 -18.855 1.00 87.88 86 ASP A C 1
ATOM 692 O O . ASP A 1 86 ? 10.802 -13.332 -19.355 1.00 87.88 86 ASP A O 1
ATOM 696 N N . ALA A 1 87 ? 11.836 -12.493 -17.541 1.00 91.19 87 ALA A N 1
ATOM 697 C CA . ALA A 1 87 ? 11.298 -13.468 -16.601 1.00 91.19 87 ALA A CA 1
ATOM 698 C C . ALA A 1 87 ? 10.894 -12.838 -15.267 1.00 91.19 87 ALA A C 1
ATOM 700 O O . ALA A 1 87 ? 11.646 -12.063 -14.687 1.00 91.19 87 ALA A O 1
ATOM 701 N N . ILE A 1 88 ? 9.729 -13.230 -14.761 1.00 92.62 88 ILE A N 1
ATOM 702 C CA . ILE A 1 88 ? 9.246 -12.931 -13.415 1.00 92.62 88 ILE A CA 1
ATOM 703 C C . ILE A 1 88 ? 9.568 -14.122 -12.517 1.00 92.62 88 ILE A C 1
ATOM 705 O O . ILE A 1 88 ? 9.214 -15.267 -12.814 1.00 92.62 88 ILE A O 1
ATOM 709 N N . TYR A 1 89 ? 10.216 -13.849 -11.395 1.00 90.62 89 TYR A N 1
ATOM 710 C CA . TYR A 1 89 ? 10.517 -14.832 -10.370 1.00 90.62 89 TYR A CA 1
ATOM 711 C C . TYR A 1 89 ? 9.646 -14.579 -9.149 1.00 90.62 89 TYR A C 1
ATOM 713 O O . TYR A 1 89 ? 9.651 -13.485 -8.603 1.00 90.62 89 TYR A O 1
ATOM 721 N N . LEU A 1 90 ? 8.918 -15.601 -8.700 1.00 90.25 90 LEU A N 1
ATOM 722 C CA . LEU A 1 90 ? 8.188 -15.577 -7.434 1.00 90.25 90 LEU A CA 1
ATOM 723 C C . LEU A 1 90 ? 9.015 -16.328 -6.389 1.00 90.25 90 LEU A C 1
ATOM 725 O O . LEU A 1 90 ? 9.370 -17.500 -6.587 1.00 90.25 90 LEU A O 1
ATOM 729 N N . ASN A 1 91 ? 9.346 -15.647 -5.292 1.00 87.44 91 ASN A N 1
ATOM 730 C CA . ASN A 1 91 ? 10.285 -16.152 -4.304 1.00 87.44 91 ASN A CA 1
ATOM 731 C C . ASN A 1 91 ? 9.648 -17.252 -3.444 1.00 87.44 91 ASN A C 1
ATOM 733 O O . ASN A 1 91 ? 8.813 -17.005 -2.571 1.00 87.44 91 ASN A O 1
ATOM 737 N N . THR A 1 92 ? 10.089 -18.496 -3.637 1.00 84.88 92 THR A N 1
ATOM 738 C CA . THR A 1 92 ? 9.541 -19.651 -2.919 1.00 84.88 92 THR A CA 1
ATOM 739 C C . THR A 1 92 ? 9.801 -19.616 -1.422 1.00 84.88 92 THR A C 1
ATOM 741 O O . THR A 1 92 ? 9.064 -20.274 -0.698 1.00 84.88 92 THR A O 1
ATOM 744 N N . LYS A 1 93 ? 10.798 -18.859 -0.938 1.00 84.69 93 LYS A N 1
ATOM 745 C CA . LYS A 1 93 ? 11.033 -18.673 0.502 1.00 84.69 93 LYS A CA 1
ATOM 746 C C . LYS A 1 93 ? 9.790 -18.099 1.183 1.00 84.69 93 LYS A C 1
ATOM 748 O O . LYS A 1 93 ? 9.305 -18.669 2.154 1.00 84.69 93 LYS A O 1
ATOM 753 N N . TYR A 1 94 ? 9.233 -17.026 0.627 1.00 78.88 94 TYR A N 1
ATOM 754 C CA . TYR A 1 94 ? 8.050 -16.368 1.181 1.00 78.88 94 TYR A CA 1
ATOM 755 C C . TYR A 1 94 ? 6.786 -17.187 0.995 1.00 78.88 94 TYR A C 1
ATOM 757 O O . TYR A 1 94 ? 5.969 -17.251 1.902 1.00 78.88 94 TYR A O 1
ATOM 765 N N . LEU A 1 95 ? 6.664 -17.902 -0.123 1.00 76.94 95 LEU A N 1
ATOM 766 C CA . LEU A 1 95 ? 5.566 -18.849 -0.313 1.00 76.94 95 LEU A CA 1
ATOM 767 C C . LEU A 1 95 ? 5.601 -19.963 0.739 1.00 76.94 95 LEU A C 1
ATOM 769 O O . LEU A 1 95 ? 4.568 -20.330 1.286 1.00 76.94 95 LEU A O 1
ATOM 773 N N . MET A 1 96 ? 6.787 -20.487 1.053 1.00 82.44 96 MET A N 1
ATOM 774 C CA . MET A 1 96 ? 6.945 -21.496 2.098 1.00 82.44 96 MET A CA 1
ATOM 775 C C . MET A 1 96 ? 6.601 -20.948 3.481 1.00 82.44 96 MET A C 1
ATOM 777 O O . MET A 1 96 ? 5.936 -21.645 4.236 1.00 82.44 96 MET A O 1
ATOM 781 N N . ILE A 1 97 ? 7.017 -19.720 3.800 1.00 80.38 97 ILE A N 1
ATOM 782 C CA . ILE A 1 97 ? 6.670 -19.060 5.067 1.00 80.38 97 ILE A CA 1
ATOM 783 C C . ILE A 1 97 ? 5.156 -18.837 5.152 1.00 80.38 97 ILE A C 1
ATOM 785 O O . ILE A 1 97 ? 4.533 -19.235 6.129 1.00 80.38 97 ILE A O 1
ATOM 789 N N . PHE A 1 98 ? 4.563 -18.252 4.112 1.00 75.19 98 PHE A N 1
ATOM 790 C CA . PHE A 1 98 ? 3.149 -17.890 4.070 1.00 75.19 98 PHE A CA 1
ATOM 791 C C . PHE A 1 98 ? 2.225 -19.111 4.177 1.00 75.19 98 PHE A C 1
ATOM 793 O O . PHE A 1 98 ? 1.242 -19.081 4.907 1.00 75.19 98 PHE A O 1
ATOM 800 N N . PHE A 1 99 ? 2.554 -20.208 3.489 1.00 77.00 99 PHE A N 1
ATOM 801 C CA . PHE A 1 99 ? 1.767 -21.445 3.522 1.00 77.00 99 PHE A CA 1
ATOM 802 C C . PHE A 1 99 ? 2.238 -22.456 4.594 1.00 77.00 99 PHE A C 1
ATOM 804 O O . PHE A 1 99 ? 1.814 -23.610 4.550 1.00 77.00 99 PHE A O 1
ATOM 811 N N . ASP A 1 100 ? 3.138 -22.065 5.508 1.00 82.06 100 ASP A N 1
ATOM 812 C CA . ASP A 1 100 ? 3.782 -22.932 6.521 1.00 82.06 100 ASP A CA 1
ATOM 813 C C . ASP A 1 100 ? 4.322 -24.270 5.954 1.00 82.06 100 ASP A C 1
ATOM 815 O O . ASP A 1 100 ? 4.190 -25.355 6.528 1.00 82.06 100 ASP A O 1
ATOM 819 N N . ILE A 1 101 ? 4.946 -24.218 4.773 1.00 82.50 101 ILE A N 1
ATOM 820 C CA . ILE A 1 101 ? 5.483 -25.395 4.081 1.00 82.50 101 ILE A CA 1
ATOM 821 C C . ILE A 1 101 ? 6.899 -25.693 4.585 1.00 82.50 101 ILE A C 1
ATOM 823 O O . ILE A 1 101 ? 7.865 -25.011 4.236 1.00 8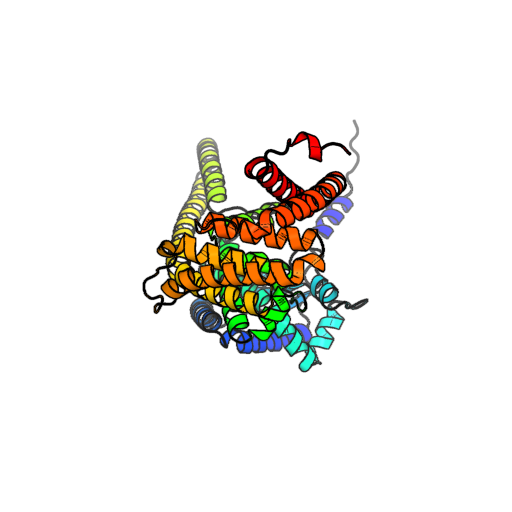2.50 101 ILE A O 1
ATOM 827 N N . LYS A 1 102 ? 7.056 -26.794 5.328 1.00 83.06 102 LYS A N 1
ATOM 828 C CA . LYS A 1 102 ? 8.352 -27.239 5.876 1.00 83.06 102 LYS A CA 1
ATOM 829 C C . LYS A 1 102 ? 9.021 -28.313 5.012 1.00 83.06 102 LYS A C 1
ATOM 831 O O . LYS A 1 102 ? 8.383 -29.249 4.535 1.00 83.06 102 LYS A O 1
ATOM 836 N N . GLY A 1 103 ? 10.340 -28.199 4.828 1.00 78.44 103 GLY A N 1
ATOM 837 C CA . GLY A 1 103 ? 11.188 -29.239 4.219 1.00 78.44 103 GLY A CA 1
ATOM 838 C C . GLY A 1 103 ? 11.062 -29.418 2.698 1.00 78.44 103 GLY A C 1
ATOM 839 O O . GLY A 1 103 ? 11.572 -30.397 2.150 1.00 78.44 103 GLY A O 1
ATOM 840 N N . TYR A 1 104 ? 10.377 -28.515 1.991 1.00 79.69 104 TYR A N 1
ATOM 841 C CA . TYR A 1 104 ? 10.220 -28.604 0.537 1.00 79.69 104 TYR A CA 1
ATOM 842 C C . TYR A 1 104 ? 11.305 -27.791 -0.170 1.00 79.69 104 TYR A C 1
ATOM 844 O O . TYR A 1 104 ? 11.590 -26.659 0.197 1.00 79.69 104 TYR A O 1
ATOM 852 N N . LYS A 1 105 ? 11.894 -28.362 -1.225 1.00 81.31 105 LYS A N 1
ATOM 853 C CA . LYS A 1 105 ? 12.758 -27.620 -2.155 1.00 81.31 105 LYS A CA 1
ATOM 854 C C . LYS A 1 105 ? 11.897 -26.906 -3.202 1.00 81.31 105 LYS A C 1
ATOM 856 O O . LYS A 1 105 ? 10.845 -27.429 -3.574 1.00 81.31 105 LYS A O 1
ATOM 861 N N . ALA A 1 106 ? 12.379 -25.793 -3.759 1.00 74.25 106 ALA A N 1
ATOM 862 C CA . ALA A 1 106 ? 11.681 -25.037 -4.809 1.00 74.25 106 ALA A CA 1
ATOM 863 C C . ALA A 1 106 ? 11.226 -25.916 -5.994 1.00 74.25 106 ALA A C 1
ATOM 865 O O . ALA A 1 106 ? 10.098 -25.801 -6.466 1.00 74.25 106 ALA A O 1
ATOM 866 N N . SER A 1 107 ? 12.054 -26.879 -6.416 1.00 77.44 107 SER A N 1
ATOM 867 C CA . SER A 1 107 ? 11.711 -27.832 -7.482 1.00 77.44 107 SER A CA 1
ATOM 868 C C . SER A 1 107 ? 10.528 -28.745 -7.135 1.00 77.44 107 SER A C 1
ATOM 870 O O . SER A 1 107 ? 9.722 -29.077 -8.004 1.00 77.44 107 SER A O 1
ATOM 872 N N . LYS A 1 108 ? 10.382 -29.132 -5.861 1.00 81.06 108 LYS A N 1
ATOM 873 C CA . LYS A 1 108 ? 9.240 -29.922 -5.379 1.00 81.06 108 LYS A CA 1
ATOM 874 C C . LYS A 1 108 ? 7.959 -29.088 -5.393 1.00 81.06 108 LYS A C 1
ATOM 876 O O . LYS A 1 108 ? 6.925 -29.597 -5.814 1.00 81.06 108 LYS A O 1
ATOM 881 N N . ILE A 1 109 ? 8.042 -27.817 -4.994 1.00 79.25 109 ILE A N 1
ATOM 882 C CA . ILE A 1 109 ? 6.919 -26.868 -5.052 1.00 79.25 109 ILE A CA 1
ATOM 883 C C . ILE A 1 109 ? 6.461 -26.692 -6.503 1.00 79.25 109 ILE A C 1
ATOM 885 O O . ILE A 1 109 ? 5.288 -26.900 -6.799 1.00 79.25 109 ILE A O 1
ATOM 889 N N . ALA A 1 110 ? 7.389 -26.417 -7.425 1.00 76.38 110 ALA A N 1
ATOM 890 C CA . ALA A 1 110 ? 7.082 -26.279 -8.849 1.00 76.38 110 ALA A CA 1
ATOM 891 C C . ALA A 1 110 ? 6.417 -27.539 -9.431 1.00 76.38 110 ALA A C 1
ATOM 893 O O . ALA A 1 110 ? 5.424 -27.442 -10.151 1.00 76.38 110 ALA A O 1
ATOM 894 N N . LYS A 1 111 ? 6.901 -28.735 -9.065 1.00 77.62 111 LYS A N 1
ATOM 895 C CA . LYS A 1 111 ? 6.299 -30.004 -9.500 1.00 77.62 111 LYS A CA 1
ATOM 896 C C . LYS A 1 111 ? 4.852 -30.162 -9.017 1.00 77.62 111 LYS A C 1
ATOM 898 O O . LYS A 1 111 ? 4.007 -30.574 -9.805 1.00 77.62 111 LYS A O 1
ATOM 903 N N . ILE A 1 112 ? 4.570 -29.818 -7.759 1.00 79.44 112 ILE A N 1
ATOM 904 C CA . ILE A 1 112 ? 3.215 -29.874 -7.180 1.00 79.44 112 ILE A CA 1
ATOM 905 C C . ILE A 1 112 ? 2.288 -28.868 -7.865 1.00 79.44 112 ILE A C 1
ATOM 907 O O . ILE A 1 112 ? 1.164 -29.215 -8.219 1.00 79.44 112 ILE A O 1
ATOM 911 N N . MET A 1 113 ? 2.767 -27.646 -8.106 1.00 80.56 113 MET A N 1
ATOM 912 C CA . MET A 1 113 ? 1.998 -26.621 -8.818 1.00 80.56 113 MET A CA 1
ATOM 913 C C . MET A 1 113 ? 1.671 -27.045 -10.255 1.00 80.56 113 MET A C 1
ATOM 915 O O . MET A 1 113 ? 0.576 -26.775 -10.743 1.00 80.56 113 MET A O 1
ATOM 919 N N . ASN A 1 114 ? 2.586 -27.748 -10.932 1.00 78.94 114 ASN A N 1
ATOM 920 C CA . ASN A 1 114 ? 2.364 -28.197 -12.306 1.00 78.94 114 ASN A CA 1
ATOM 921 C C . ASN A 1 114 ? 1.329 -29.337 -12.409 1.00 78.94 114 ASN A C 1
ATOM 923 O O . ASN A 1 114 ? 0.604 -29.408 -13.406 1.00 78.94 114 ASN A O 1
ATOM 927 N N . SER A 1 115 ? 1.241 -30.212 -11.396 1.00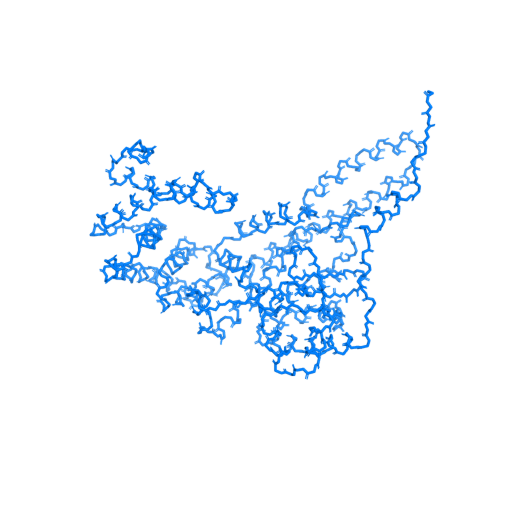 76.94 115 SER A N 1
ATOM 928 C CA . SER A 1 115 ? 0.308 -31.351 -11.374 1.00 76.94 115 SER A CA 1
ATOM 929 C C . SER A 1 115 ? -1.042 -31.051 -10.706 1.00 76.94 115 SER A C 1
ATOM 931 O O . SER A 1 115 ? -2.038 -31.694 -11.033 1.00 76.94 115 SER A O 1
ATOM 933 N N . GLY A 1 116 ? -1.106 -30.093 -9.778 1.00 75.69 116 GLY A N 1
ATOM 934 C CA . GLY A 1 116 ? -2.296 -29.798 -8.976 1.00 75.69 116 GLY A CA 1
ATOM 935 C C . GLY A 1 116 ? -3.105 -28.604 -9.484 1.00 75.69 116 GLY A C 1
ATOM 936 O O . GLY A 1 116 ? -2.844 -27.467 -9.100 1.00 75.69 116 GLY A O 1
ATOM 937 N N . GLY A 1 117 ? -4.159 -28.841 -10.273 1.00 80.44 117 GLY A N 1
ATOM 938 C CA . GLY A 1 117 ? -4.998 -27.762 -10.824 1.00 80.44 117 GLY A CA 1
ATOM 939 C C . GLY A 1 117 ? -5.683 -26.868 -9.775 1.00 80.44 117 GLY A C 1
ATOM 940 O O . GLY A 1 117 ? -5.815 -25.664 -10.000 1.00 80.44 117 GLY A O 1
ATOM 941 N N . LYS A 1 118 ? -6.089 -27.431 -8.626 1.00 84.06 118 LYS A N 1
ATOM 942 C CA . LYS A 1 118 ? -6.676 -26.674 -7.503 1.00 84.06 118 LYS A CA 1
ATOM 943 C C . LYS A 1 118 ? -5.621 -25.830 -6.784 1.00 84.06 118 LYS A C 1
ATOM 945 O O . LYS A 1 118 ? -5.821 -24.632 -6.625 1.00 84.06 118 LYS A O 1
ATOM 950 N N . THR A 1 119 ? -4.484 -26.435 -6.441 1.00 82.25 119 THR A N 1
ATOM 951 C CA . THR A 1 119 ? -3.354 -25.760 -5.783 1.00 82.25 119 THR A CA 1
ATOM 952 C C . THR A 1 119 ? -2.835 -24.597 -6.621 1.00 82.25 119 THR A C 1
ATOM 954 O O . THR A 1 119 ? -2.637 -23.508 -6.099 1.00 82.25 119 THR A O 1
ATOM 957 N N . LEU A 1 120 ? -2.701 -24.787 -7.937 1.00 85.50 120 LEU A N 1
ATOM 958 C CA . LEU A 1 120 ? -2.300 -23.724 -8.855 1.00 85.50 120 LEU A CA 1
ATOM 959 C C . LEU A 1 120 ? -3.307 -22.563 -8.883 1.00 85.50 120 LEU A C 1
ATOM 961 O O . LEU A 1 120 ? -2.910 -21.405 -8.955 1.00 85.50 120 LEU A O 1
ATOM 965 N N . LYS A 1 121 ? -4.612 -22.861 -8.846 1.00 87.38 121 LYS A N 1
ATOM 966 C CA . LYS A 1 121 ? -5.663 -21.833 -8.829 1.00 87.38 121 LYS A CA 1
ATOM 967 C C . LYS A 1 121 ? -5.609 -21.002 -7.547 1.00 87.38 121 LYS A C 1
ATOM 969 O O . LYS A 1 121 ? -5.701 -19.783 -7.630 1.00 87.38 121 LYS A O 1
ATOM 974 N N . GLU A 1 122 ? -5.469 -21.654 -6.396 1.00 84.50 122 GLU A N 1
ATOM 975 C CA . GLU A 1 122 ? -5.317 -20.970 -5.107 1.00 84.50 122 GLU A CA 1
ATOM 976 C C . GLU A 1 122 ? -4.035 -20.138 -5.099 1.00 84.50 122 GLU A C 1
ATOM 978 O O . GLU A 1 122 ? -4.085 -18.948 -4.821 1.00 84.50 122 GLU A O 1
ATOM 983 N N . PHE A 1 123 ? -2.912 -20.712 -5.527 1.00 86.44 123 PHE A N 1
ATOM 984 C CA . PHE A 1 123 ? -1.643 -20.000 -5.635 1.00 86.44 123 PHE A CA 1
ATOM 985 C C . PHE A 1 123 ? -1.745 -18.705 -6.451 1.00 86.44 123 PHE A C 1
ATOM 987 O O . PHE A 1 123 ? -1.331 -17.646 -5.981 1.00 86.44 123 PHE A O 1
ATOM 994 N N . VAL A 1 124 ? -2.334 -18.778 -7.649 1.00 90.75 124 VAL A N 1
ATOM 995 C CA . VAL A 1 124 ? -2.557 -17.605 -8.506 1.00 90.75 124 VAL A CA 1
ATOM 996 C C . VAL A 1 124 ? -3.402 -16.555 -7.791 1.00 90.75 124 VAL A C 1
ATOM 998 O O . VAL A 1 124 ? -3.078 -15.379 -7.851 1.00 90.75 124 VAL A O 1
ATOM 1001 N N . TYR A 1 125 ? -4.443 -16.968 -7.071 1.00 87.44 125 TYR A N 1
ATOM 1002 C CA . TYR A 1 125 ? -5.315 -16.052 -6.337 1.00 87.44 125 TYR A CA 1
ATOM 1003 C C . TYR A 1 125 ? -4.607 -15.278 -5.210 1.00 87.44 125 TYR A C 1
ATOM 1005 O O . TYR A 1 125 ? -4.981 -14.141 -4.929 1.00 87.44 125 TYR A O 1
ATOM 1013 N N . TYR A 1 126 ? -3.599 -15.888 -4.577 1.00 85.31 126 TYR A N 1
ATOM 1014 C CA . TYR A 1 126 ? -2.806 -15.282 -3.499 1.00 85.31 126 TYR A CA 1
ATOM 1015 C C . TYR A 1 126 ? -1.655 -14.394 -3.994 1.00 85.31 126 TYR A C 1
ATOM 1017 O O . TYR A 1 126 ? -1.050 -13.690 -3.191 1.00 85.31 126 TYR A O 1
ATOM 1025 N N . THR A 1 127 ? -1.302 -14.468 -5.279 1.00 89.94 127 THR A N 1
ATOM 1026 C CA . THR A 1 127 ? -0.079 -13.854 -5.833 1.00 89.94 127 THR A CA 1
ATOM 1027 C C . THR A 1 127 ? -0.339 -13.007 -7.077 1.00 89.94 127 THR A C 1
ATOM 1029 O O . THR A 1 127 ? 0.603 -12.561 -7.723 1.00 89.94 127 THR A O 1
ATOM 1032 N N . ASP A 1 128 ? -1.600 -12.789 -7.437 1.00 93.56 128 ASP A N 1
ATOM 1033 C CA . ASP A 1 128 ? -2.013 -12.050 -8.630 1.00 93.56 128 ASP A CA 1
ATOM 1034 C C . ASP A 1 128 ? -1.601 -10.581 -8.590 1.00 93.56 128 ASP A C 1
ATOM 1036 O O . ASP A 1 128 ? -1.052 -10.094 -9.576 1.00 93.56 128 ASP A O 1
ATOM 1040 N N . THR A 1 129 ? -1.794 -9.901 -7.458 1.00 93.25 129 THR A N 1
ATOM 1041 C CA . THR A 1 129 ? -1.361 -8.506 -7.299 1.00 93.25 129 THR A CA 1
ATOM 1042 C C . THR A 1 129 ? 0.162 -8.382 -7.381 1.00 93.25 129 THR A C 1
ATOM 1044 O O . THR A 1 129 ? 0.667 -7.545 -8.119 1.00 93.25 129 THR A O 1
ATOM 1047 N N . LEU A 1 130 ? 0.905 -9.283 -6.722 1.00 92.38 130 LEU A N 1
ATOM 1048 C CA . LEU A 1 130 ? 2.370 -9.339 -6.825 1.00 92.38 130 LEU A CA 1
ATOM 1049 C C . LEU A 1 130 ? 2.827 -9.600 -8.268 1.00 92.38 130 LEU A C 1
ATOM 1051 O O . LEU A 1 130 ? 3.749 -8.962 -8.761 1.00 92.38 130 LEU A O 1
ATOM 1055 N N . TYR A 1 131 ? 2.182 -10.530 -8.972 1.00 94.62 131 TYR A N 1
ATOM 1056 C CA . TYR A 1 131 ? 2.494 -10.784 -10.375 1.00 94.62 131 TYR A CA 1
ATOM 1057 C C . TYR A 1 131 ? 2.225 -9.551 -11.247 1.00 94.62 131 TYR A C 1
ATOM 1059 O O . TYR A 1 131 ? 3.026 -9.264 -12.133 1.00 94.62 131 TYR A O 1
ATOM 1067 N N . LEU A 1 132 ? 1.135 -8.814 -11.004 1.00 96.62 132 LEU A N 1
ATOM 1068 C CA . LEU A 1 132 ? 0.829 -7.581 -11.731 1.00 96.62 132 LEU A CA 1
ATOM 1069 C C . LEU A 1 132 ? 1.869 -6.481 -11.468 1.00 96.62 132 LEU A C 1
ATOM 1071 O O . LEU A 1 132 ? 2.258 -5.791 -12.413 1.00 96.62 132 LEU A O 1
ATOM 1075 N N . HIS A 1 133 ? 2.363 -6.361 -10.233 1.00 94.31 133 HIS A N 1
ATOM 1076 C CA . HIS A 1 133 ? 3.474 -5.468 -9.882 1.00 94.31 133 HIS A CA 1
ATOM 1077 C C . HIS A 1 133 ? 4.701 -5.757 -10.754 1.00 94.31 133 HIS A C 1
ATOM 1079 O O . HIS A 1 133 ? 5.163 -4.904 -11.512 1.00 94.31 133 HIS A O 1
ATOM 1085 N N . GLU A 1 134 ? 5.159 -7.011 -10.764 1.00 93.31 134 GLU A N 1
ATOM 1086 C CA . GLU A 1 134 ? 6.327 -7.417 -11.556 1.00 93.31 134 GLU A CA 1
ATOM 1087 C C . GLU A 1 134 ? 6.082 -7.333 -13.070 1.00 93.31 134 GLU A C 1
ATOM 1089 O O . GLU A 1 134 ? 6.973 -6.995 -13.855 1.00 93.31 134 GLU A O 1
ATOM 1094 N N . LEU A 1 135 ? 4.854 -7.605 -13.514 1.00 95.88 135 LEU A N 1
ATOM 1095 C CA . LEU A 1 135 ? 4.471 -7.452 -14.914 1.00 95.88 135 LEU A CA 1
ATOM 1096 C C . LEU A 1 135 ? 4.466 -5.975 -15.334 1.00 95.88 135 LEU A C 1
ATOM 1098 O O . LEU A 1 135 ? 4.767 -5.674 -16.492 1.00 95.88 135 LEU A O 1
ATOM 1102 N N . THR A 1 136 ? 4.202 -5.050 -14.410 1.00 93.50 136 THR A N 1
ATOM 1103 C CA . THR A 1 136 ? 4.350 -3.608 -14.650 1.00 93.50 136 THR A CA 1
ATOM 1104 C C . THR A 1 136 ? 5.811 -3.254 -14.897 1.00 93.50 136 THR A C 1
ATOM 1106 O O . THR A 1 136 ? 6.106 -2.544 -15.857 1.00 93.50 136 THR A O 1
ATOM 1109 N N . HIS A 1 137 ? 6.753 -3.846 -14.162 1.00 90.06 137 HIS A N 1
ATOM 1110 C CA . HIS A 1 137 ? 8.174 -3.694 -14.481 1.00 90.06 137 HIS A CA 1
ATOM 1111 C C . HIS A 1 137 ? 8.547 -4.264 -15.851 1.00 90.06 137 HIS A C 1
ATOM 1113 O O . HIS A 1 137 ? 9.352 -3.663 -16.562 1.00 90.06 137 HIS A O 1
ATOM 1119 N N . CYS A 1 138 ? 7.930 -5.365 -16.273 1.00 91.06 138 CYS A N 1
ATOM 1120 C CA . CYS A 1 138 ? 8.097 -5.886 -17.628 1.00 91.06 138 CYS A CA 1
ATOM 1121 C C . CYS A 1 138 ? 7.553 -4.918 -18.703 1.00 91.06 138 CYS A C 1
ATOM 1123 O O . CYS A 1 138 ? 8.179 -4.721 -19.748 1.00 91.06 138 CYS A O 1
ATOM 1125 N N . LEU A 1 139 ? 6.417 -4.262 -18.448 1.00 90.75 139 LEU A N 1
ATOM 1126 C CA . LEU A 1 139 ? 5.874 -3.223 -19.330 1.00 90.75 139 LEU A CA 1
ATOM 1127 C C . LEU A 1 139 ? 6.813 -2.016 -19.425 1.00 90.75 139 LEU A C 1
ATOM 1129 O O . LEU A 1 139 ? 7.167 -1.585 -20.522 1.00 90.75 139 LEU A O 1
ATOM 1133 N N . GLN A 1 140 ? 7.238 -1.499 -18.275 1.00 86.81 140 GLN A N 1
ATOM 1134 C CA . GLN A 1 140 ? 8.129 -0.347 -18.156 1.00 86.81 140 GLN A CA 1
ATOM 1135 C C . GLN A 1 140 ? 9.462 -0.577 -18.884 1.00 86.81 140 GLN A C 1
ATOM 1137 O O . GLN A 1 140 ? 9.969 0.329 -19.536 1.00 86.81 140 GLN A O 1
ATOM 1142 N N . ASP A 1 141 ? 10.016 -1.792 -18.845 1.00 84.81 141 ASP A N 1
ATOM 1143 C CA . ASP A 1 141 ? 11.195 -2.159 -19.643 1.00 84.81 141 ASP A CA 1
ATOM 1144 C C . ASP A 1 141 ? 10.981 -1.927 -21.152 1.00 84.81 141 ASP A C 1
ATOM 1146 O O . ASP A 1 141 ? 11.822 -1.335 -21.823 1.00 84.81 141 ASP A O 1
ATOM 1150 N N . SER A 1 142 ? 9.821 -2.298 -21.693 1.00 84.38 142 SER A N 1
ATOM 1151 C CA . SER A 1 142 ? 9.530 -2.074 -23.118 1.00 84.38 142 SER A CA 1
ATOM 1152 C C . SER A 1 142 ? 9.239 -0.624 -23.475 1.00 84.38 142 SER A C 1
ATOM 1154 O O . SER A 1 142 ? 9.519 -0.213 -24.597 1.00 84.38 142 SER A O 1
ATOM 1156 N N . LEU A 1 143 ? 8.686 0.149 -22.540 1.00 81.00 143 LEU A N 1
ATOM 1157 C CA . LEU A 1 143 ? 8.391 1.563 -22.761 1.00 81.00 143 LEU A CA 1
ATOM 1158 C C . LEU A 1 143 ? 9.646 2.440 -22.657 1.00 81.00 143 LEU A C 1
ATOM 1160 O O . LEU A 1 143 ? 9.814 3.355 -23.458 1.00 81.00 143 LEU A O 1
ATOM 1164 N N . TYR A 1 144 ? 10.530 2.153 -21.698 1.00 74.94 144 TYR A N 1
ATOM 1165 C CA . TYR A 1 144 ? 11.638 3.043 -21.330 1.00 74.94 144 TYR A CA 1
ATOM 1166 C C . TYR A 1 144 ? 13.034 2.483 -21.683 1.00 74.94 144 TYR A C 1
ATOM 1168 O O . TYR A 1 144 ? 14.017 3.229 -21.686 1.00 74.94 144 TYR A O 1
ATOM 1176 N N . GLY A 1 145 ? 13.136 1.200 -22.055 1.00 68.50 145 GLY A N 1
ATOM 1177 C CA . GLY A 1 145 ? 14.345 0.554 -22.578 1.00 68.50 145 GLY A CA 1
ATOM 1178 C C . GLY A 1 145 ? 15.468 0.316 -21.555 1.00 68.50 145 GLY A C 1
ATOM 1179 O O . GLY A 1 145 ? 15.318 0.524 -20.354 1.00 68.50 145 GLY A O 1
ATOM 1180 N N . LYS A 1 146 ? 16.653 -0.090 -22.047 1.00 58.09 146 LYS A N 1
ATOM 1181 C CA . LYS A 1 146 ? 17.843 -0.447 -21.232 1.00 58.09 146 LYS A CA 1
ATOM 1182 C C . LYS A 1 146 ? 18.402 0.681 -20.353 1.00 58.09 146 LYS A C 1
ATOM 1184 O O . LYS A 1 146 ? 19.158 0.393 -19.433 1.00 58.09 146 LYS A O 1
ATOM 1189 N N . ASN A 1 147 ? 18.039 1.935 -20.617 1.00 54.03 147 ASN A N 1
ATOM 1190 C CA . ASN A 1 147 ? 18.520 3.100 -19.860 1.00 54.03 147 ASN A CA 1
ATOM 1191 C C . ASN A 1 147 ? 17.729 3.331 -18.560 1.00 54.03 147 ASN A C 1
ATOM 1193 O O . ASN A 1 147 ? 18.012 4.260 -17.819 1.00 54.03 147 ASN A O 1
ATOM 1197 N N . ARG A 1 148 ? 16.746 2.463 -18.285 1.00 57.78 148 ARG A N 1
ATOM 1198 C CA . ARG A 1 148 ? 15.986 2.365 -17.034 1.00 57.78 148 ARG A CA 1
ATOM 1199 C C . ARG A 1 148 ? 16.836 1.982 -15.817 1.00 57.78 148 ARG A C 1
ATOM 1201 O O . ARG A 1 148 ? 16.413 2.189 -14.683 1.00 57.78 148 ARG A O 1
ATOM 1208 N N . TYR A 1 149 ? 17.998 1.388 -16.059 1.00 56.44 149 TYR A N 1
ATOM 1209 C CA . TYR A 1 149 ? 18.885 0.904 -15.019 1.00 56.44 149 TYR A CA 1
ATOM 1210 C C . TYR A 1 149 ? 20.137 1.755 -15.016 1.00 56.44 149 TYR A C 1
ATOM 1212 O O . TYR A 1 149 ? 20.702 2.048 -16.076 1.00 56.44 149 TYR A O 1
ATOM 1220 N N . MET A 1 150 ? 20.595 2.115 -13.818 1.00 58.22 150 MET A N 1
ATOM 1221 C CA . MET A 1 150 ? 21.917 2.707 -13.665 1.00 58.22 150 MET A CA 1
ATOM 1222 C C . MET A 1 150 ? 22.929 1.828 -14.416 1.00 58.22 150 MET A C 1
ATOM 1224 O O . MET A 1 150 ? 22.803 0.601 -14.414 1.00 58.22 150 MET A O 1
ATOM 1228 N N . LYS A 1 151 ? 23.976 2.415 -15.014 1.00 53.00 151 LYS A N 1
ATOM 1229 C CA . LYS A 1 151 ? 25.097 1.637 -15.598 1.00 53.00 151 LYS A CA 1
ATOM 1230 C C . LYS A 1 151 ? 25.685 0.623 -14.589 1.00 53.00 151 LYS A C 1
ATOM 1232 O O . LYS A 1 151 ? 26.341 -0.329 -14.996 1.00 53.00 151 LYS A O 1
ATOM 1237 N N . GLU A 1 152 ? 25.418 0.823 -13.298 1.00 53.09 152 GLU A N 1
ATOM 1238 C CA . GLU A 1 152 ? 25.832 0.010 -12.150 1.00 53.09 152 GLU A CA 1
ATOM 1239 C C . GLU A 1 152 ? 24.743 -0.964 -11.634 1.00 53.09 152 GLU A C 1
ATOM 1241 O O . GLU A 1 152 ? 24.962 -1.656 -10.646 1.00 53.09 152 GLU A O 1
ATOM 1246 N N . GLY A 1 153 ? 23.591 -1.080 -12.311 1.00 53.09 153 GLY A N 1
ATOM 1247 C CA . GLY A 1 153 ? 22.605 -2.150 -12.092 1.00 53.09 153 GLY A CA 1
ATOM 1248 C C . GLY A 1 153 ? 21.457 -1.866 -11.115 1.00 53.09 153 GLY A C 1
ATOM 1249 O O . GLY A 1 153 ? 20.722 -2.796 -10.794 1.00 53.09 153 GLY A O 1
ATOM 1250 N N . GLY A 1 154 ? 21.270 -0.626 -10.651 1.00 61.69 154 GLY A N 1
ATOM 1251 C CA . GLY A 1 154 ? 20.136 -0.257 -9.787 1.00 61.69 154 GLY A CA 1
ATOM 1252 C C . GLY A 1 154 ? 18.908 0.269 -10.538 1.00 61.69 154 GLY A C 1
ATOM 1253 O O . GLY A 1 154 ? 18.985 0.597 -11.724 1.00 61.69 154 GLY A O 1
ATOM 1254 N N . LEU A 1 155 ? 17.777 0.325 -9.831 1.00 70.94 155 LEU A N 1
ATOM 1255 C CA . LEU A 1 155 ? 16.451 0.710 -10.331 1.00 70.94 155 LEU A CA 1
ATOM 1256 C C . LEU A 1 155 ? 16.088 2.136 -9.894 1.00 70.94 155 LEU A C 1
ATOM 1258 O O . LEU A 1 155 ? 16.387 2.532 -8.765 1.00 70.94 155 LEU A O 1
ATOM 1262 N N . TYR A 1 156 ? 15.407 2.891 -10.765 1.00 80.44 156 TYR A N 1
ATOM 1263 C CA . TYR A 1 156 ? 14.835 4.177 -10.363 1.00 80.44 156 TYR A CA 1
ATOM 1264 C C . TYR A 1 156 ? 13.584 3.979 -9.512 1.00 80.44 156 TYR A C 1
ATOM 1266 O O . TYR A 1 156 ? 12.687 3.210 -9.870 1.00 80.44 156 TYR A O 1
ATOM 1274 N N . LEU A 1 157 ? 13.532 4.699 -8.396 1.00 83.94 157 LEU A N 1
ATOM 1275 C CA . LEU A 1 157 ? 12.457 4.628 -7.411 1.00 83.94 157 LEU A CA 1
ATOM 1276 C C . LEU A 1 157 ? 11.085 4.949 -8.015 1.00 83.94 157 LEU A C 1
ATOM 1278 O O . LEU A 1 157 ? 10.072 4.365 -7.638 1.00 83.94 157 LEU A O 1
ATOM 1282 N N . GLU A 1 158 ? 11.047 5.849 -8.990 1.00 85.12 158 GLU A N 1
ATOM 1283 C CA . GLU A 1 158 ? 9.810 6.311 -9.592 1.00 85.12 158 GLU A CA 1
ATOM 1284 C C . GLU A 1 158 ? 9.068 5.189 -10.344 1.00 85.12 158 GLU A C 1
ATOM 1286 O O . GLU A 1 158 ? 7.841 5.235 -10.462 1.00 85.12 158 GLU A O 1
ATOM 1291 N N . PHE A 1 159 ? 9.763 4.131 -10.780 1.00 85.56 159 PHE A N 1
ATOM 1292 C CA . PHE A 1 159 ? 9.114 2.952 -11.363 1.00 85.56 159 PHE A CA 1
ATOM 1293 C C . PHE A 1 159 ? 8.357 2.096 -10.356 1.00 85.56 159 PHE A C 1
ATOM 1295 O O . PHE A 1 159 ? 7.360 1.478 -10.738 1.00 85.56 159 PHE A O 1
ATOM 1302 N N . GLU A 1 160 ? 8.791 2.083 -9.096 1.00 88.31 160 GLU A N 1
ATOM 1303 C CA . GLU A 1 160 ? 8.034 1.443 -8.021 1.00 88.31 160 GLU A CA 1
ATOM 1304 C C . GLU A 1 160 ? 6.721 2.194 -7.788 1.00 88.31 160 GLU A C 1
ATOM 1306 O O . GLU A 1 160 ? 5.693 1.560 -7.587 1.00 88.31 160 GLU A O 1
ATOM 1311 N N . TYR A 1 161 ? 6.705 3.528 -7.910 1.00 87.94 161 TYR A N 1
ATOM 1312 C CA . TYR A 1 161 ? 5.475 4.314 -7.745 1.00 87.94 161 TYR A CA 1
ATOM 1313 C C . TYR A 1 161 ? 4.375 3.905 -8.734 1.00 87.94 161 TYR A C 1
ATOM 1315 O O . TYR A 1 161 ? 3.231 3.719 -8.328 1.00 87.94 161 TYR A O 1
ATOM 1323 N N . GLU A 1 162 ? 4.705 3.732 -10.020 1.00 88.06 162 GLU A N 1
ATOM 1324 C CA . GLU A 1 162 ? 3.735 3.251 -11.018 1.00 88.06 162 GLU A CA 1
ATOM 1325 C C . GLU A 1 162 ? 3.327 1.797 -10.741 1.00 88.06 162 GLU A C 1
ATOM 1327 O O . GLU A 1 162 ? 2.138 1.483 -10.807 1.00 88.06 162 GLU A O 1
ATOM 1332 N N . ALA A 1 163 ? 4.279 0.920 -10.403 1.00 91.19 163 ALA A N 1
ATOM 1333 C CA . ALA A 1 163 ? 4.003 -0.495 -10.157 1.00 91.19 163 ALA A CA 1
ATOM 1334 C C . ALA A 1 163 ? 3.085 -0.715 -8.944 1.00 91.19 163 ALA A C 1
ATOM 1336 O O . ALA A 1 163 ? 2.082 -1.426 -9.067 1.00 91.19 163 ALA A O 1
ATOM 1337 N N . PHE A 1 164 ? 3.350 -0.044 -7.819 1.00 91.19 164 PHE A N 1
ATOM 1338 C CA . PHE A 1 164 ? 2.464 -0.104 -6.657 1.00 91.19 164 PHE A CA 1
ATOM 1339 C C . PHE A 1 164 ? 1.108 0.524 -6.955 1.00 91.19 164 PHE A C 1
ATOM 1341 O O . PHE A 1 164 ? 0.088 -0.073 -6.632 1.00 91.19 164 PHE A O 1
ATOM 1348 N N . PHE A 1 165 ? 1.054 1.666 -7.647 1.00 90.88 165 PHE A N 1
ATOM 1349 C CA . PHE A 1 165 ? -0.228 2.318 -7.909 1.00 90.88 165 PHE A CA 1
ATOM 1350 C C . PHE A 1 165 ? -1.151 1.467 -8.791 1.00 90.88 165 PHE A C 1
ATOM 1352 O O . PHE A 1 165 ? -2.337 1.324 -8.495 1.00 90.88 165 PHE A O 1
ATOM 1359 N N . VAL A 1 166 ? -0.614 0.848 -9.849 1.00 92.25 166 VAL A N 1
ATOM 1360 C CA . VAL A 1 166 ? -1.368 -0.100 -10.690 1.00 92.25 166 VAL A CA 1
ATOM 1361 C C . VAL A 1 166 ? -1.840 -1.301 -9.865 1.00 92.25 166 VAL A C 1
ATOM 1363 O O . VAL A 1 166 ? -2.987 -1.736 -10.002 1.00 92.25 166 VAL A O 1
ATOM 1366 N N . SER A 1 167 ? -0.975 -1.814 -8.991 1.00 93.88 167 SER A N 1
ATOM 1367 C CA . SER A 1 167 ? -1.276 -2.945 -8.109 1.00 93.88 167 SER A CA 1
ATOM 1368 C C . SER A 1 167 ? -2.371 -2.614 -7.092 1.00 93.88 167 SER A C 1
ATOM 1370 O O . SER A 1 167 ? -3.292 -3.410 -6.910 1.00 93.88 167 SER A O 1
ATOM 1372 N N . ASP A 1 168 ? -2.342 -1.419 -6.504 1.00 93.38 168 ASP A N 1
ATOM 1373 C CA . ASP A 1 168 ? -3.331 -0.929 -5.543 1.00 93.38 168 ASP A CA 1
ATOM 1374 C C . ASP A 1 168 ? -4.692 -0.656 -6.194 1.00 93.38 168 ASP A C 1
ATOM 1376 O O . ASP A 1 168 ? -5.730 -1.016 -5.633 1.00 93.38 168 ASP A O 1
ATOM 1380 N N . MET A 1 169 ? -4.713 -0.087 -7.405 1.00 93.06 169 MET A N 1
ATOM 1381 C CA . MET A 1 169 ? -5.944 0.072 -8.188 1.00 93.06 169 MET A CA 1
ATOM 1382 C C . MET A 1 169 ? -6.582 -1.284 -8.517 1.00 93.06 169 MET A C 1
ATOM 1384 O O . MET A 1 169 ? -7.784 -1.479 -8.319 1.00 93.06 169 MET A O 1
ATOM 1388 N N . TYR A 1 170 ? -5.776 -2.249 -8.966 1.00 94.81 170 TYR A N 1
ATOM 1389 C CA . TYR A 1 170 ? -6.237 -3.613 -9.216 1.00 94.81 170 TYR A CA 1
ATOM 1390 C C . TYR A 1 170 ? -6.763 -4.281 -7.939 1.00 94.81 170 TYR A C 1
ATOM 1392 O O . TYR A 1 170 ? -7.855 -4.860 -7.934 1.00 94.81 170 TYR A O 1
ATOM 1400 N N . PHE A 1 171 ? -6.010 -4.179 -6.841 1.00 93.75 171 PHE A N 1
ATOM 1401 C CA . PHE A 1 171 ? -6.389 -4.742 -5.552 1.00 93.75 171 PHE A CA 1
ATOM 1402 C C . PHE A 1 171 ? -7.708 -4.146 -5.052 1.00 93.75 171 PHE A C 1
ATOM 1404 O O . PHE A 1 171 ? -8.589 -4.889 -4.620 1.00 93.75 171 PHE A O 1
ATOM 1411 N N . HIS A 1 172 ? -7.900 -2.834 -5.190 1.00 94.75 172 HIS A N 1
ATOM 1412 C CA . HIS A 1 172 ? -9.154 -2.172 -4.851 1.00 94.75 172 HIS A CA 1
ATOM 1413 C C . HIS A 1 172 ? -10.350 -2.750 -5.613 1.00 94.75 172 HIS A C 1
ATOM 1415 O O . HIS A 1 172 ? -11.353 -3.122 -5.001 1.00 94.75 172 HIS A O 1
ATOM 1421 N N . GLU A 1 173 ? -10.244 -2.881 -6.937 1.00 95.25 173 GLU A N 1
ATOM 1422 C CA . GLU A 1 173 ? -11.312 -3.449 -7.764 1.00 95.25 173 GLU A CA 1
ATOM 1423 C C . GLU A 1 173 ? -11.603 -4.914 -7.385 1.00 95.25 173 GLU A C 1
ATOM 1425 O O . GLU A 1 173 ? -12.769 -5.314 -7.286 1.00 95.25 173 GLU A O 1
ATOM 1430 N N . LYS A 1 174 ? -10.558 -5.704 -7.090 1.00 93.75 174 LYS A N 1
ATOM 1431 C CA . LYS A 1 174 ? -10.670 -7.083 -6.580 1.00 93.75 174 LYS A CA 1
ATOM 1432 C C . LYS A 1 174 ? -11.424 -7.126 -5.246 1.00 93.75 174 LYS A C 1
ATOM 1434 O O . LYS A 1 174 ? -12.331 -7.944 -5.080 1.00 93.75 174 LYS A O 1
ATOM 1439 N N . MET A 1 175 ? -11.084 -6.243 -4.306 1.00 93.69 175 MET A N 1
ATOM 1440 C CA . MET A 1 175 ? -11.730 -6.163 -2.993 1.00 93.69 175 MET A CA 1
ATOM 1441 C C . MET A 1 175 ? -13.179 -5.683 -3.088 1.00 93.69 175 MET A C 1
ATOM 1443 O O . MET A 1 175 ? -14.047 -6.255 -2.429 1.00 93.69 175 MET A O 1
ATOM 1447 N N . LYS A 1 176 ? -13.483 -4.723 -3.969 1.00 94.50 176 LYS A N 1
ATOM 1448 C CA . LYS A 1 176 ? -14.862 -4.290 -4.244 1.00 94.50 176 LYS A CA 1
ATOM 1449 C C . LYS A 1 176 ? -15.725 -5.402 -4.829 1.00 94.50 176 LYS A C 1
ATOM 1451 O O . LYS A 1 176 ? -16.896 -5.513 -4.478 1.00 94.50 176 LYS A O 1
ATOM 1456 N N . ALA A 1 177 ? -15.158 -6.251 -5.684 1.00 94.31 177 ALA A N 1
ATOM 1457 C CA . ALA A 1 177 ? -15.856 -7.426 -6.202 1.00 94.31 177 ALA A CA 1
ATOM 1458 C C . ALA A 1 177 ? -16.054 -8.524 -5.138 1.00 94.31 177 ALA A C 1
ATOM 1460 O O . ALA A 1 177 ? -16.877 -9.419 -5.325 1.00 94.31 177 ALA A O 1
ATOM 1461 N N . SER A 1 178 ? -15.308 -8.479 -4.028 1.00 93.06 178 SER A N 1
ATOM 1462 C CA . SER A 1 178 ? -15.379 -9.448 -2.926 1.00 93.06 178 SER A CA 1
ATOM 1463 C C . SER A 1 178 ? -15.362 -8.776 -1.538 1.00 93.06 178 SER A C 1
ATOM 1465 O O . SER A 1 178 ? -14.454 -9.046 -0.748 1.00 93.06 178 SER A O 1
ATOM 1467 N N . PRO A 1 179 ? -16.372 -7.962 -1.162 1.00 94.19 179 PRO A N 1
ATOM 1468 C CA . PRO A 1 179 ? -16.329 -7.170 0.076 1.00 94.19 179 PRO A CA 1
ATOM 1469 C C . PRO A 1 179 ? -16.183 -8.015 1.348 1.00 94.19 179 PRO A C 1
ATOM 1471 O O . PRO A 1 179 ? -15.543 -7.608 2.313 1.00 94.19 179 PRO A O 1
ATOM 1474 N N . GLY A 1 180 ? -16.741 -9.231 1.351 1.00 94.75 180 GLY A N 1
ATOM 1475 C CA . GLY A 1 180 ? -16.595 -10.170 2.466 1.00 94.75 180 GLY A CA 1
ATOM 1476 C C . GLY A 1 180 ? -15.146 -10.598 2.718 1.00 94.75 180 GLY A C 1
ATOM 1477 O O . GLY A 1 180 ? -14.777 -10.829 3.864 1.00 94.75 180 GLY A O 1
ATOM 1478 N N . LEU A 1 181 ? -14.316 -10.672 1.674 1.00 91.06 181 LEU A N 1
ATOM 1479 C CA . LEU A 1 181 ? -12.888 -10.941 1.820 1.00 91.06 181 LEU A CA 1
ATOM 1480 C C . LEU A 1 181 ? -12.160 -9.743 2.418 1.00 91.06 181 LEU A C 1
ATOM 1482 O O . LEU A 1 181 ? -11.369 -9.915 3.338 1.00 91.06 181 LEU A O 1
ATOM 1486 N N . PHE A 1 182 ? -12.460 -8.542 1.925 1.00 93.25 182 PHE A N 1
ATOM 1487 C CA . PHE A 1 182 ? -11.869 -7.321 2.455 1.00 93.25 182 PHE A CA 1
ATOM 1488 C C . PHE A 1 182 ? -12.171 -7.153 3.947 1.00 93.25 182 PHE A C 1
ATOM 1490 O O . PHE A 1 182 ? -11.266 -6.874 4.726 1.00 93.25 182 PHE A O 1
ATOM 1497 N N . LYS A 1 183 ? -13.409 -7.446 4.371 1.00 94.50 183 LYS A N 1
ATOM 1498 C CA . LYS A 1 183 ? -13.781 -7.474 5.793 1.00 94.50 183 LYS A CA 1
ATOM 1499 C C . LYS A 1 183 ? -12.932 -8.455 6.602 1.00 94.50 183 LYS A C 1
ATOM 1501 O O . LYS A 1 183 ? -12.428 -8.086 7.653 1.00 94.50 183 LYS A O 1
ATOM 1506 N N . LYS A 1 184 ? -12.693 -9.666 6.091 1.00 91.56 184 LYS A N 1
ATOM 1507 C CA . LYS A 1 184 ? -11.789 -10.623 6.751 1.00 91.56 184 LYS A CA 1
ATOM 1508 C C . LYS A 1 184 ? -10.357 -10.097 6.857 1.00 91.56 184 LYS A C 1
ATOM 1510 O O . LYS A 1 184 ? -9.723 -10.328 7.879 1.00 91.56 184 LYS A O 1
ATOM 1515 N N . ILE A 1 185 ? -9.867 -9.379 5.844 1.00 90.38 185 ILE A N 1
ATOM 1516 C CA . ILE A 1 185 ? -8.534 -8.756 5.860 1.00 90.38 185 ILE A CA 1
ATOM 1517 C C . ILE A 1 185 ? -8.439 -7.707 6.967 1.00 90.38 185 ILE A C 1
ATOM 1519 O O . ILE A 1 185 ? -7.583 -7.807 7.840 1.00 90.38 185 ILE A O 1
ATOM 1523 N N . ILE A 1 186 ? -9.353 -6.736 6.988 1.00 91.50 186 ILE A N 1
ATOM 1524 C CA . ILE A 1 186 ? -9.317 -5.636 7.968 1.00 9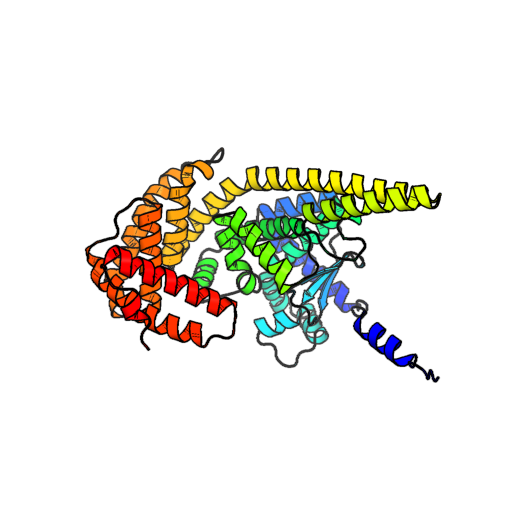1.50 186 ILE A CA 1
ATOM 1525 C C . ILE A 1 186 ? -9.699 -6.069 9.392 1.00 91.50 186 ILE A C 1
ATOM 1527 O O . ILE A 1 186 ? -9.453 -5.323 10.339 1.00 91.50 186 ILE A O 1
ATOM 1531 N N . SER A 1 187 ? -10.302 -7.249 9.554 1.00 87.75 187 SER A N 1
ATOM 1532 C CA . SER A 1 187 ? -10.535 -7.896 10.852 1.00 87.75 187 SER A CA 1
ATOM 1533 C C . SER A 1 187 ? -9.380 -8.805 11.291 1.00 87.75 187 SER A C 1
ATOM 1535 O O . SER A 1 187 ? -9.429 -9.344 12.392 1.00 87.75 187 SER A O 1
ATOM 1537 N N . GLY A 1 188 ? -8.353 -9.003 10.455 1.00 85.00 188 GLY A N 1
ATOM 1538 C CA . GLY A 1 188 ? -7.227 -9.899 10.742 1.00 85.00 188 GLY A CA 1
ATOM 1539 C C . GLY A 1 188 ? -7.554 -11.397 10.637 1.00 85.00 188 GLY A C 1
ATOM 1540 O O . GLY A 1 188 ? -6.750 -12.231 11.039 1.00 85.00 188 GLY A O 1
ATOM 1541 N N . GLU A 1 189 ? -8.717 -11.760 10.090 1.00 87.06 189 GLU A N 1
ATOM 1542 C CA . GLU A 1 189 ? -9.152 -13.152 9.890 1.00 87.06 189 GLU A CA 1
ATOM 1543 C C . GLU A 1 189 ? -8.561 -13.789 8.622 1.00 87.06 189 GLU A C 1
ATOM 1545 O O . GLU A 1 189 ? -8.645 -15.003 8.426 1.00 87.06 189 GLU A O 1
ATOM 1550 N N . TYR A 1 190 ? -8.009 -12.975 7.721 1.00 83.75 190 TYR A N 1
ATOM 1551 C CA . TYR A 1 190 ? -7.410 -13.417 6.468 1.00 83.75 190 TYR A CA 1
ATOM 1552 C C . TYR A 1 190 ? -6.259 -12.496 6.067 1.00 83.75 190 TYR A C 1
ATOM 1554 O O . TYR A 1 190 ? -6.346 -11.284 6.227 1.00 83.75 190 TYR A O 1
ATOM 1562 N N . SER A 1 191 ? -5.224 -13.054 5.448 1.00 78.50 191 SER A N 1
ATOM 1563 C CA . SER A 1 191 ? -4.249 -12.282 4.683 1.00 78.50 191 SER A CA 1
ATOM 1564 C C . SER A 1 191 ? -3.790 -13.062 3.455 1.00 78.50 191 SER A C 1
ATOM 1566 O O . SER A 1 191 ? -3.879 -14.291 3.414 1.00 78.50 191 SER A O 1
ATOM 1568 N N . ASP A 1 192 ? -3.339 -12.349 2.426 1.00 78.06 192 ASP A N 1
ATOM 1569 C CA . ASP A 1 192 ? -2.598 -12.905 1.297 1.00 78.06 192 ASP A CA 1
ATOM 1570 C C . ASP A 1 192 ? -1.155 -12.376 1.255 1.00 78.06 192 ASP A C 1
ATOM 1572 O O . ASP A 1 192 ? -0.705 -11.656 2.152 1.00 78.06 192 ASP A O 1
ATOM 1576 N N . VAL A 1 193 ? -0.393 -12.797 0.239 1.00 78.12 193 VAL A N 1
ATOM 1577 C CA . VAL A 1 193 ? 1.012 -12.395 0.085 1.00 78.12 193 VAL A CA 1
ATOM 1578 C C . VAL A 1 193 ? 1.131 -10.885 -0.115 1.00 78.12 193 VAL A C 1
ATOM 1580 O O . VAL A 1 193 ? 2.098 -10.305 0.356 1.00 78.12 193 VAL A O 1
ATOM 1583 N N . TYR A 1 194 ? 0.159 -10.244 -0.764 1.00 77.00 194 TYR A N 1
ATOM 1584 C CA . TYR A 1 194 ? 0.170 -8.802 -0.977 1.00 77.00 194 TYR A CA 1
ATOM 1585 C C . TYR A 1 194 ? -0.227 -8.055 0.298 1.00 77.00 194 TYR A C 1
ATOM 1587 O O . TYR A 1 194 ? 0.517 -7.208 0.781 1.00 77.00 194 TYR A O 1
ATOM 1595 N N . THR A 1 195 ? -1.350 -8.414 0.923 1.00 77.69 195 THR A N 1
ATOM 1596 C CA . THR A 1 195 ? -1.852 -7.693 2.102 1.00 77.69 195 THR A CA 1
ATOM 1597 C C . THR A 1 195 ? -0.937 -7.809 3.316 1.00 77.69 195 THR A C 1
ATOM 1599 O O . THR A 1 195 ? -0.936 -6.922 4.158 1.00 77.69 195 THR A O 1
ATOM 1602 N N . ASN A 1 196 ? -0.150 -8.881 3.428 1.00 75.75 196 ASN A N 1
ATOM 1603 C CA . ASN A 1 196 ? 0.835 -9.001 4.507 1.00 75.75 196 ASN A CA 1
ATOM 1604 C C . ASN A 1 196 ? 1.986 -7.990 4.408 1.00 75.75 196 ASN A C 1
ATOM 1606 O O . ASN A 1 196 ? 2.667 -7.774 5.405 1.00 75.75 196 ASN A O 1
ATOM 1610 N N . TYR A 1 197 ? 2.230 -7.419 3.227 1.00 73.50 197 TYR A N 1
ATOM 1611 C CA . TYR A 1 197 ? 3.383 -6.552 2.979 1.00 73.50 197 TYR A CA 1
ATOM 1612 C C . TYR A 1 197 ? 2.994 -5.135 2.554 1.00 73.50 197 TYR A C 1
ATOM 1614 O O . TYR A 1 197 ? 3.719 -4.203 2.883 1.00 73.50 197 TYR A O 1
ATOM 1622 N N . ASP A 1 198 ? 1.862 -4.974 1.866 1.00 75.88 198 ASP A N 1
ATOM 1623 C CA . ASP A 1 198 ? 1.516 -3.743 1.146 1.00 75.88 198 ASP A CA 1
ATOM 1624 C C . ASP A 1 198 ? 0.116 -3.202 1.469 1.00 75.88 198 ASP A C 1
ATOM 1626 O O . ASP A 1 198 ? -0.329 -2.232 0.858 1.00 75.88 198 ASP A O 1
ATOM 1630 N N . MET A 1 199 ? -0.589 -3.768 2.458 1.00 82.88 199 MET A N 1
ATOM 1631 C CA . MET A 1 199 ? -1.907 -3.255 2.865 1.00 82.88 199 MET A CA 1
ATOM 1632 C C . MET A 1 199 ? -1.843 -1.788 3.314 1.00 82.88 199 MET A C 1
ATOM 1634 O O . MET A 1 199 ? -2.721 -0.998 2.969 1.00 82.88 199 MET A O 1
ATOM 1638 N N . ASP A 1 200 ? -0.784 -1.407 4.030 1.00 80.62 200 ASP A N 1
ATOM 1639 C CA . ASP A 1 200 ? -0.561 -0.016 4.426 1.00 80.62 200 ASP A CA 1
ATOM 1640 C C . ASP A 1 200 ? -0.366 0.885 3.202 1.00 80.62 200 ASP A C 1
ATOM 1642 O O . ASP A 1 200 ? -0.869 2.005 3.181 1.00 80.62 200 ASP A O 1
ATOM 1646 N N . GLY A 1 201 ? 0.297 0.379 2.155 1.00 83.75 201 GLY A N 1
ATOM 1647 C CA . GLY A 1 201 ? 0.434 1.055 0.865 1.00 83.75 201 GLY A CA 1
ATOM 1648 C C . GLY A 1 201 ? -0.927 1.345 0.239 1.00 83.75 201 GLY A C 1
ATOM 1649 O O . GLY A 1 201 ? -1.218 2.505 -0.050 1.00 83.75 201 GLY A O 1
ATOM 1650 N N . TYR A 1 202 ? -1.792 0.329 0.148 1.00 88.19 202 TYR A N 1
ATOM 1651 C CA . TYR A 1 202 ? -3.161 0.458 -0.360 1.00 88.19 202 TYR A CA 1
ATOM 1652 C C . TYR A 1 202 ? -3.995 1.498 0.416 1.00 88.19 202 TYR A C 1
ATOM 1654 O O . TYR A 1 202 ? -4.695 2.330 -0.171 1.00 88.19 202 TYR A O 1
ATOM 1662 N N . LEU A 1 203 ? -3.915 1.488 1.749 1.00 88.06 203 LEU A N 1
ATOM 1663 C CA . LEU A 1 203 ? -4.620 2.467 2.576 1.00 88.06 203 LEU A CA 1
ATOM 1664 C C . LEU A 1 203 ? -4.039 3.876 2.390 1.00 88.06 203 LEU A C 1
ATOM 1666 O O . LEU A 1 203 ? -4.791 4.831 2.184 1.00 88.06 203 LEU A O 1
ATOM 1670 N N . MET A 1 204 ? -2.712 4.012 2.403 1.00 87.06 204 MET A N 1
ATOM 1671 C CA . MET A 1 204 ? -2.015 5.291 2.253 1.00 87.06 204 MET A CA 1
ATOM 1672 C C . MET A 1 204 ? -2.270 5.920 0.891 1.00 87.06 204 MET A C 1
ATOM 1674 O O . MET A 1 204 ? -2.559 7.111 0.837 1.00 87.06 204 MET A O 1
ATOM 1678 N N . VAL A 1 205 ? -2.243 5.145 -0.197 1.00 88.25 205 VAL A N 1
ATOM 1679 C CA . VAL A 1 205 ? -2.521 5.682 -1.532 1.00 88.25 205 VAL A CA 1
ATOM 1680 C C . VAL A 1 205 ? -3.938 6.222 -1.630 1.00 88.25 205 VAL A C 1
ATOM 1682 O O . VAL A 1 205 ? -4.150 7.188 -2.343 1.00 88.25 205 VAL A O 1
ATOM 1685 N N . SER A 1 206 ? -4.913 5.680 -0.895 1.00 88.06 206 SER A N 1
ATOM 1686 C CA . SER A 1 206 ? -6.267 6.247 -0.878 1.00 88.06 206 SER A CA 1
ATOM 1687 C C . SER A 1 206 ? -6.354 7.585 -0.136 1.00 88.06 206 SER A C 1
ATOM 1689 O O . SER A 1 206 ? -7.298 8.335 -0.363 1.00 88.06 206 SER A O 1
ATOM 1691 N N . MET A 1 207 ? -5.381 7.911 0.716 1.00 87.19 207 MET A N 1
ATOM 1692 C CA . MET A 1 207 ? -5.379 9.115 1.545 1.00 87.19 207 MET A CA 1
ATOM 1693 C C . MET A 1 207 ? -4.350 10.139 1.060 1.00 87.19 207 MET A C 1
ATOM 1695 O O . MET A 1 207 ? -4.714 11.215 0.608 1.00 87.19 207 MET A O 1
ATOM 1699 N N . ASP A 1 208 ? -3.062 9.826 1.112 1.00 84.94 208 ASP A N 1
ATOM 1700 C CA . ASP A 1 208 ? -1.987 10.791 0.890 1.00 84.94 208 ASP A CA 1
ATOM 1701 C C . ASP A 1 208 ? -0.943 10.239 -0.101 1.00 84.94 208 ASP A C 1
ATOM 1703 O O . ASP A 1 208 ? -0.078 9.445 0.277 1.00 84.94 208 ASP A O 1
ATOM 1707 N N . PRO A 1 209 ? -0.975 10.671 -1.379 1.00 82.69 209 PRO A N 1
ATOM 1708 C CA . PRO A 1 209 ? 0.017 10.285 -2.380 1.00 82.69 209 PRO A CA 1
ATOM 1709 C C . PRO A 1 209 ? 1.455 10.677 -2.032 1.00 82.69 209 PRO A C 1
ATOM 1711 O O . PRO A 1 209 ? 2.390 10.022 -2.494 1.00 82.69 209 PRO A O 1
ATOM 1714 N N . ALA A 1 210 ? 1.660 11.758 -1.274 1.00 83.81 210 ALA A N 1
ATOM 1715 C CA . ALA A 1 210 ? 2.995 12.207 -0.898 1.00 83.81 210 ALA A CA 1
ATOM 1716 C C . ALA A 1 210 ? 3.568 11.309 0.204 1.00 83.81 210 ALA A C 1
ATOM 1718 O O . ALA A 1 210 ? 4.711 10.860 0.101 1.00 83.81 210 ALA A O 1
ATOM 1719 N N . GLU A 1 211 ? 2.764 10.991 1.220 1.00 84.31 211 GLU A N 1
ATOM 1720 C CA . GLU A 1 211 ? 3.147 10.036 2.263 1.00 84.31 211 GLU A CA 1
ATOM 1721 C C . GLU A 1 211 ? 3.336 8.623 1.694 1.00 84.31 211 GLU A C 1
ATOM 1723 O O . GLU A 1 211 ? 4.323 7.956 2.004 1.00 84.31 211 GLU A O 1
ATOM 1728 N N . TYR A 1 212 ? 2.471 8.210 0.768 1.00 87.06 212 TYR A N 1
ATOM 1729 C CA . TYR A 1 212 ? 2.605 6.960 0.022 1.00 87.06 212 TYR A CA 1
ATOM 1730 C C . TYR A 1 212 ? 3.954 6.851 -0.707 1.00 87.06 212 TYR A C 1
ATOM 1732 O O . TYR A 1 212 ? 4.690 5.882 -0.507 1.00 87.06 212 TYR A O 1
ATOM 1740 N N . LYS A 1 213 ? 4.342 7.877 -1.482 1.00 85.38 213 LYS A N 1
ATOM 1741 C CA . LYS A 1 213 ? 5.654 7.921 -2.155 1.00 85.38 213 LYS A CA 1
ATOM 1742 C C . LYS A 1 213 ? 6.807 7.861 -1.157 1.00 85.38 213 LYS A C 1
ATOM 1744 O O . LYS A 1 213 ? 7.753 7.108 -1.366 1.00 85.38 213 LYS A O 1
ATOM 1749 N N . LYS A 1 214 ? 6.707 8.596 -0.046 1.00 84.69 214 LYS A N 1
ATOM 1750 C CA . LYS A 1 214 ? 7.720 8.601 1.018 1.00 84.69 214 LYS A CA 1
ATOM 1751 C C . LYS A 1 214 ? 7.879 7.230 1.687 1.00 84.69 214 LYS A C 1
ATOM 1753 O O . LYS A 1 214 ? 8.991 6.862 2.062 1.00 84.69 214 LYS A O 1
ATOM 1758 N N . ASN A 1 215 ? 6.801 6.464 1.837 1.00 83.19 215 ASN A N 1
ATOM 1759 C CA . ASN A 1 215 ? 6.862 5.114 2.402 1.00 83.19 215 ASN A CA 1
ATOM 1760 C C . ASN A 1 215 ? 7.542 4.130 1.447 1.00 83.19 215 ASN A C 1
ATOM 1762 O O . ASN A 1 215 ? 8.425 3.381 1.874 1.00 83.19 215 ASN A O 1
ATOM 1766 N N . ILE A 1 216 ? 7.209 4.195 0.154 1.00 85.25 216 ILE A N 1
ATOM 1767 C CA . ILE A 1 216 ? 7.914 3.433 -0.886 1.00 85.25 216 ILE A CA 1
ATOM 1768 C C . ILE A 1 216 ? 9.400 3.827 -0.884 1.00 85.25 216 ILE A C 1
ATOM 1770 O O . ILE A 1 216 ? 10.276 2.969 -0.801 1.00 85.25 216 ILE A O 1
ATOM 1774 N N . GLU A 1 217 ? 9.711 5.122 -0.848 1.00 84.19 217 GLU A N 1
ATOM 1775 C CA . GLU A 1 217 ? 11.083 5.619 -0.744 1.00 84.19 217 GLU A CA 1
ATOM 1776 C C . GLU A 1 217 ? 11.826 5.065 0.480 1.00 84.19 217 GLU A C 1
ATOM 1778 O O . GLU A 1 217 ? 12.941 4.553 0.348 1.00 84.19 217 GLU A O 1
ATOM 1783 N N . LYS A 1 218 ? 11.214 5.124 1.671 1.00 80.50 218 LYS A N 1
ATOM 1784 C CA . LYS A 1 218 ? 11.812 4.619 2.918 1.00 80.50 218 LYS A CA 1
ATOM 1785 C C . LYS A 1 218 ? 12.154 3.133 2.787 1.00 80.50 218 LYS A C 1
ATOM 1787 O O . LYS A 1 218 ? 13.282 2.762 3.115 1.00 80.50 218 LYS A O 1
ATOM 1792 N N . ARG A 1 219 ? 11.232 2.312 2.272 1.00 76.62 219 ARG A N 1
ATOM 1793 C CA . ARG A 1 219 ? 11.427 0.865 2.078 1.00 76.62 219 ARG A CA 1
ATOM 1794 C C . ARG A 1 219 ? 12.578 0.570 1.119 1.00 76.62 219 ARG A C 1
ATOM 1796 O O . ARG A 1 219 ? 13.518 -0.148 1.457 1.00 76.62 219 ARG A O 1
ATOM 1803 N N . TYR A 1 220 ? 12.548 1.163 -0.067 1.00 76.88 220 TYR A N 1
ATOM 1804 C CA . TYR A 1 220 ? 13.491 0.817 -1.128 1.00 76.88 220 TYR A CA 1
ATOM 1805 C C . TYR A 1 220 ? 14.888 1.404 -0.905 1.00 76.88 220 TYR A C 1
ATOM 1807 O O . TYR A 1 220 ? 15.887 0.759 -1.229 1.00 76.88 220 TYR A O 1
ATOM 1815 N N . ARG A 1 221 ? 14.990 2.571 -0.257 1.00 72.88 221 ARG A N 1
ATOM 1816 C CA . ARG A 1 221 ? 16.290 3.154 0.098 1.00 72.88 221 ARG A CA 1
ATOM 1817 C C . ARG A 1 221 ? 16.933 2.511 1.321 1.00 72.88 221 ARG A C 1
ATOM 1819 O O . ARG A 1 221 ? 18.149 2.339 1.327 1.00 72.88 221 ARG A O 1
ATOM 1826 N N . ARG A 1 222 ? 16.160 2.199 2.370 1.00 65.44 222 ARG A N 1
ATOM 1827 C CA . ARG A 1 222 ? 16.729 1.739 3.652 1.00 65.44 222 ARG A CA 1
ATOM 1828 C C . ARG A 1 222 ? 16.786 0.225 3.793 1.00 65.44 222 ARG A C 1
ATOM 1830 O O . ARG A 1 222 ? 17.716 -0.264 4.423 1.00 65.44 222 ARG A O 1
ATOM 1837 N N . GLU A 1 223 ? 15.818 -0.502 3.242 1.00 63.81 223 GLU A N 1
ATOM 1838 C CA . GLU A 1 223 ? 15.658 -1.936 3.520 1.00 63.81 223 GLU A CA 1
ATOM 1839 C C . GLU A 1 223 ? 16.147 -2.817 2.371 1.00 63.81 223 GLU A C 1
ATOM 1841 O O . GLU A 1 223 ? 16.754 -3.856 2.615 1.00 63.81 223 GLU A O 1
ATOM 1846 N N . ILE A 1 224 ? 15.919 -2.398 1.122 1.00 64.19 224 ILE A N 1
ATOM 1847 C CA . ILE A 1 224 ? 16.304 -3.174 -0.069 1.00 64.19 224 ILE A CA 1
ATOM 1848 C C . ILE A 1 224 ? 17.668 -2.723 -0.617 1.00 64.19 224 ILE A C 1
ATOM 1850 O O . ILE A 1 224 ? 18.453 -3.572 -1.039 1.00 64.19 224 ILE A O 1
ATOM 1854 N N . SER A 1 225 ? 18.002 -1.428 -0.503 1.00 62.41 225 SER A N 1
ATOM 1855 C CA . SER A 1 225 ? 19.223 -0.777 -1.020 1.00 62.41 225 SER A CA 1
ATOM 1856 C C . SER A 1 225 ? 19.380 -0.864 -2.552 1.00 62.41 225 SER A C 1
ATOM 1858 O O . SER A 1 225 ? 18.807 -1.727 -3.208 1.00 62.41 225 SER A O 1
ATOM 1860 N N . GLY A 1 226 ? 20.129 0.066 -3.158 1.00 69.62 226 GLY A N 1
ATOM 1861 C CA . GLY A 1 226 ? 20.375 0.072 -4.613 1.00 69.62 226 GLY A CA 1
ATOM 1862 C C . GLY A 1 226 ? 19.328 0.797 -5.473 1.00 69.62 226 GLY A C 1
ATOM 1863 O O . GLY A 1 226 ? 19.381 0.693 -6.698 1.00 69.62 226 GLY A O 1
ATOM 1864 N N . TYR A 1 227 ? 18.416 1.547 -4.846 1.00 75.75 227 TYR A N 1
ATOM 1865 C CA . TYR A 1 227 ? 17.465 2.434 -5.521 1.00 75.75 227 TYR A CA 1
ATOM 1866 C C . TYR A 1 227 ? 17.896 3.894 -5.373 1.00 75.75 227 TYR A C 1
ATOM 1868 O O . TYR A 1 227 ? 18.323 4.312 -4.294 1.00 75.75 227 TYR A O 1
ATOM 1876 N N . ILE A 1 228 ? 17.751 4.659 -6.453 1.00 78.12 228 ILE A N 1
ATOM 1877 C CA . ILE A 1 228 ? 17.998 6.104 -6.511 1.00 78.12 228 ILE A CA 1
ATOM 1878 C C . ILE A 1 228 ? 16.809 6.782 -7.197 1.00 78.12 228 ILE A C 1
ATOM 1880 O O . ILE A 1 228 ? 16.149 6.160 -8.031 1.00 78.12 228 ILE A O 1
ATOM 1884 N N . SER A 1 229 ? 16.503 8.031 -6.849 1.00 82.94 229 SER A N 1
ATOM 1885 C CA . SER A 1 229 ? 15.525 8.808 -7.616 1.00 82.94 229 SER A CA 1
ATOM 1886 C C . SER A 1 229 ? 16.127 9.284 -8.942 1.00 82.94 229 SER A C 1
ATOM 1888 O O . SER A 1 229 ? 17.340 9.481 -9.061 1.00 82.94 229 SER A O 1
ATOM 1890 N N . LEU A 1 230 ? 15.283 9.507 -9.948 1.00 81.31 230 LEU A N 1
ATOM 1891 C CA . LEU A 1 230 ? 15.688 10.097 -11.228 1.00 81.31 230 LEU A CA 1
ATOM 1892 C C . LEU A 1 230 ? 16.331 11.477 -11.034 1.00 81.31 230 LEU A C 1
ATOM 1894 O O . LEU A 1 230 ? 17.297 11.803 -11.724 1.00 81.31 230 LEU A O 1
ATOM 1898 N N . SER A 1 231 ? 15.828 12.276 -10.087 1.00 83.12 231 SER A N 1
ATOM 1899 C CA . SER A 1 231 ? 16.391 13.593 -9.767 1.00 83.12 231 SER A CA 1
ATOM 1900 C C . SER A 1 231 ? 17.803 13.485 -9.178 1.00 83.12 231 SER A C 1
ATOM 1902 O O . SER A 1 231 ? 18.694 14.236 -9.566 1.00 83.12 231 SER A O 1
ATOM 1904 N N . GLU A 1 232 ? 18.043 12.530 -8.277 1.00 83.94 232 GLU A N 1
ATOM 1905 C CA . GLU A 1 232 ? 19.375 12.328 -7.695 1.00 83.94 232 GLU A CA 1
ATOM 1906 C C . GLU A 1 232 ? 20.377 11.774 -8.714 1.00 83.94 232 GLU A C 1
ATOM 1908 O O . GLU A 1 232 ? 21.530 12.214 -8.740 1.00 83.94 232 GLU A O 1
ATOM 1913 N N . GLU A 1 233 ? 19.955 10.848 -9.584 1.00 83.88 233 GLU A N 1
ATOM 1914 C CA . GLU A 1 233 ? 20.808 10.369 -10.677 1.00 83.88 233 GLU A CA 1
ATOM 1915 C C . GLU A 1 233 ? 21.153 11.510 -11.645 1.00 83.88 233 GLU A C 1
ATOM 1917 O O . GLU A 1 233 ? 22.298 11.604 -12.088 1.00 83.88 233 GLU A O 1
ATOM 1922 N N . GLU A 1 234 ? 20.213 12.410 -11.951 1.00 85.19 234 GLU A N 1
ATOM 1923 C CA . GLU A 1 234 ? 20.499 13.584 -12.783 1.00 85.19 234 GLU A CA 1
ATOM 1924 C C . GLU A 1 234 ? 21.580 14.459 -12.141 1.00 85.19 234 GLU A C 1
ATOM 1926 O O . GLU A 1 234 ? 22.573 14.780 -12.797 1.00 85.19 234 GLU A O 1
ATOM 1931 N N . GLU A 1 235 ? 21.452 14.798 -10.856 1.00 86.94 235 GLU A N 1
ATOM 1932 C CA . GLU A 1 235 ? 22.464 15.593 -10.154 1.00 86.94 235 GLU A CA 1
ATOM 1933 C C . GLU A 1 235 ? 23.845 14.923 -10.170 1.00 86.94 235 GLU A C 1
ATOM 1935 O O . GLU A 1 235 ? 24.867 15.581 -10.401 1.00 86.94 235 GLU A O 1
ATOM 1940 N N . LEU A 1 236 ? 23.901 13.605 -9.947 1.00 84.62 236 LEU A N 1
ATOM 1941 C CA . LEU A 1 236 ? 25.147 12.837 -10.011 1.00 84.62 236 LEU A CA 1
ATOM 1942 C C . LEU A 1 236 ? 25.751 12.850 -11.415 1.00 84.62 236 LEU A C 1
ATOM 1944 O O . LEU A 1 236 ? 26.954 13.085 -11.566 1.00 84.62 236 LEU A O 1
ATOM 1948 N N . ARG A 1 237 ? 24.937 12.636 -12.450 1.00 84.44 237 ARG A N 1
ATOM 1949 C CA . ARG A 1 237 ? 25.399 12.619 -13.841 1.00 84.44 237 ARG A CA 1
ATOM 1950 C C . ARG A 1 237 ? 25.811 13.992 -14.332 1.00 84.44 237 ARG A C 1
ATOM 1952 O O . ARG A 1 237 ? 26.808 14.083 -15.042 1.00 84.44 237 ARG A O 1
ATOM 1959 N N . LYS A 1 238 ? 25.131 15.049 -13.899 1.00 87.81 238 LYS A N 1
ATOM 1960 C CA . LYS A 1 238 ? 25.513 16.430 -14.186 1.00 87.81 238 LYS A CA 1
ATOM 1961 C C . LYS A 1 238 ? 26.901 16.741 -13.628 1.00 87.81 238 LYS A C 1
ATOM 1963 O O . LYS A 1 238 ? 27.766 17.190 -14.377 1.00 87.81 238 LYS A O 1
ATOM 1968 N N . ARG A 1 239 ? 27.155 16.395 -12.358 1.00 86.44 239 ARG A N 1
ATOM 1969 C CA . ARG A 1 239 ? 28.489 16.522 -11.737 1.00 86.44 239 ARG A CA 1
ATOM 1970 C C . ARG A 1 239 ? 29.546 15.710 -12.493 1.00 86.44 239 ARG A C 1
ATOM 1972 O O . ARG A 1 239 ? 30.590 16.242 -12.864 1.00 86.44 239 ARG A O 1
ATOM 1979 N N . ARG A 1 240 ? 29.254 14.442 -12.810 1.00 85.25 240 ARG A N 1
ATOM 1980 C CA . ARG A 1 240 ? 30.164 13.568 -13.575 1.00 85.25 240 ARG A CA 1
ATOM 1981 C C . ARG A 1 240 ? 30.472 14.119 -14.967 1.00 85.25 240 ARG A C 1
ATOM 1983 O O . ARG A 1 240 ? 31.598 13.979 -15.449 1.00 85.25 240 ARG A O 1
ATOM 1990 N N . LEU A 1 241 ? 29.486 14.721 -15.627 1.00 87.12 241 LEU A N 1
ATOM 1991 C CA . LEU A 1 241 ? 29.636 15.319 -16.947 1.00 87.12 241 LEU A CA 1
ATOM 1992 C C . LEU A 1 241 ? 30.559 16.543 -16.892 1.00 87.12 241 LEU A C 1
ATOM 1994 O O . LEU A 1 241 ? 31.413 16.688 -17.765 1.00 87.12 241 LEU A O 1
ATOM 1998 N N . GLU A 1 242 ? 30.436 17.384 -15.863 1.00 88.38 242 GLU A N 1
ATOM 1999 C CA . GLU A 1 242 ? 31.325 18.531 -15.626 1.00 88.38 242 GLU A CA 1
ATOM 2000 C C . GLU A 1 242 ? 32.774 18.093 -15.353 1.00 88.38 242 GLU A C 1
ATOM 2002 O O . GLU A 1 242 ? 33.708 18.616 -15.967 1.00 88.38 242 GLU A O 1
ATOM 2007 N N . GLU A 1 243 ? 32.975 17.071 -14.518 1.00 86.69 243 GLU A N 1
ATOM 2008 C CA . GLU A 1 243 ? 34.300 16.486 -14.265 1.00 86.69 243 GLU A CA 1
ATOM 2009 C C . GLU A 1 243 ? 34.899 15.848 -15.527 1.00 86.69 243 GLU A C 1
ATOM 2011 O O . GLU A 1 243 ? 36.060 16.079 -15.880 1.00 86.69 243 GLU A O 1
ATOM 2016 N N . THR A 1 244 ? 34.095 15.064 -16.251 1.00 86.12 244 THR A N 1
ATOM 2017 C CA . THR A 1 244 ? 34.522 14.395 -17.485 1.00 86.12 244 THR A CA 1
ATOM 2018 C C . THR A 1 244 ? 34.850 15.409 -18.566 1.00 86.12 244 THR A C 1
ATOM 2020 O O . THR A 1 244 ? 35.798 15.187 -19.317 1.00 86.12 244 THR A O 1
ATOM 2023 N N . LYS A 1 245 ? 34.128 16.535 -18.627 1.00 88.94 245 LYS A N 1
ATOM 2024 C CA . LYS A 1 245 ? 34.463 17.668 -19.489 1.00 88.94 245 LYS A CA 1
ATOM 2025 C C . LYS A 1 245 ? 35.890 18.117 -19.193 1.00 88.94 245 LYS A C 1
ATOM 2027 O O . LYS A 1 245 ? 36.749 18.000 -20.062 1.00 88.94 245 LYS A O 1
ATOM 2032 N N . PHE A 1 246 ? 36.167 18.536 -17.959 1.00 85.44 246 PHE A N 1
ATOM 2033 C CA . PHE A 1 246 ? 37.491 19.023 -17.566 1.00 85.44 246 PHE A CA 1
ATOM 2034 C C . PHE A 1 246 ? 38.610 18.028 -17.922 1.00 85.44 246 PHE A C 1
ATOM 2036 O O . PHE A 1 246 ? 39.568 18.388 -18.606 1.00 85.44 246 PHE A O 1
ATOM 2043 N N . LEU A 1 247 ? 38.452 16.754 -17.548 1.00 85.69 247 LEU A N 1
ATOM 2044 C CA . LEU A 1 247 ? 39.448 15.709 -17.807 1.00 85.69 247 LEU A CA 1
ATOM 2045 C C . LEU A 1 247 ? 39.610 15.376 -19.297 1.00 85.69 247 LEU A C 1
ATOM 2047 O O . LEU A 1 247 ? 40.723 15.100 -19.747 1.00 85.69 247 LEU A O 1
ATOM 2051 N N . SER A 1 248 ? 38.526 15.379 -20.074 1.00 85.50 248 SER A N 1
ATOM 2052 C CA . SER A 1 248 ? 38.566 15.049 -21.506 1.00 85.50 248 SER A CA 1
ATOM 2053 C C . SER A 1 248 ? 39.240 16.153 -22.311 1.00 85.50 248 SER A C 1
ATOM 2055 O O . SER A 1 248 ? 40.071 15.838 -23.161 1.00 85.50 248 SER A O 1
ATOM 2057 N N . TYR A 1 249 ? 38.966 17.423 -21.991 1.00 82.25 249 TYR A N 1
ATOM 2058 C CA . TYR A 1 249 ? 39.667 18.566 -22.586 1.00 82.25 249 TYR A CA 1
ATOM 2059 C C . TYR A 1 249 ? 41.146 18.598 -22.170 1.00 82.25 249 TYR A C 1
ATOM 2061 O O . TYR A 1 249 ? 42.010 18.805 -23.016 1.00 82.25 249 TYR A O 1
ATOM 2069 N N . ALA A 1 250 ? 41.464 18.305 -20.903 1.00 83.50 250 ALA A N 1
ATOM 2070 C CA . ALA A 1 250 ? 42.850 18.249 -20.427 1.00 83.50 250 ALA A CA 1
ATOM 2071 C C . ALA A 1 250 ? 43.670 17.088 -21.031 1.00 83.50 250 ALA A C 1
ATOM 2073 O O . ALA A 1 250 ? 44.888 17.188 -21.144 1.00 83.50 250 ALA A O 1
ATOM 2074 N N . SER A 1 251 ? 43.022 15.982 -21.415 1.00 85.69 251 SER A N 1
ATOM 2075 C CA . SER A 1 251 ? 43.683 14.771 -21.935 1.00 85.69 251 SER A CA 1
ATOM 2076 C C . SER A 1 251 ? 43.522 14.545 -23.444 1.00 85.69 251 SER A C 1
ATOM 2078 O O . SER A 1 251 ? 43.997 13.528 -23.952 1.00 85.69 251 SER A O 1
ATOM 2080 N N . GLY A 1 252 ? 42.845 15.451 -24.162 1.00 82.94 252 GLY A N 1
ATOM 2081 C CA . GLY A 1 252 ? 42.560 15.324 -25.598 1.00 82.94 252 GLY A CA 1
ATOM 2082 C C . GLY A 1 252 ? 41.607 14.175 -25.962 1.00 82.94 252 GLY A C 1
ATOM 2083 O O . GLY A 1 252 ? 41.598 13.710 -27.100 1.00 82.94 252 GLY A O 1
ATOM 2084 N N . LYS A 1 253 ? 40.817 13.671 -25.003 1.00 84.50 253 LYS A N 1
ATOM 2085 C CA . LYS A 1 253 ? 39.910 12.516 -25.164 1.00 84.50 253 LYS A CA 1
ATOM 2086 C C . LYS A 1 253 ? 38.442 12.938 -25.267 1.00 84.50 253 LYS A C 1
ATOM 2088 O O . LYS A 1 253 ? 37.588 12.410 -24.558 1.00 84.50 253 LYS A O 1
ATOM 2093 N N . GLU A 1 254 ? 38.141 13.863 -26.173 1.00 84.31 254 GLU A N 1
ATOM 2094 C CA . GLU A 1 254 ? 36.812 14.487 -26.325 1.00 84.31 254 GLU A CA 1
ATOM 2095 C C . GLU A 1 254 ? 35.663 13.484 -26.529 1.00 84.31 254 GLU A C 1
ATOM 2097 O O . GLU A 1 254 ? 34.582 13.669 -25.975 1.00 84.31 254 GLU A O 1
ATOM 2102 N N . LYS A 1 255 ? 35.913 12.352 -27.204 1.00 84.94 255 LYS A N 1
ATOM 2103 C CA . LYS A 1 255 ? 34.900 11.301 -27.429 1.00 84.94 255 LYS A CA 1
ATOM 2104 C C . LYS A 1 255 ? 34.244 10.787 -26.143 1.00 84.94 255 LYS A C 1
ATOM 2106 O O . LYS A 1 255 ? 33.059 10.476 -26.149 1.00 84.94 255 LYS A O 1
ATOM 2111 N N . ARG A 1 256 ? 34.994 10.718 -25.036 1.00 81.00 256 ARG A N 1
ATOM 2112 C CA . ARG A 1 256 ? 34.459 10.265 -23.742 1.00 81.00 256 ARG A CA 1
ATOM 2113 C C . ARG A 1 256 ? 33.452 11.264 -23.169 1.00 81.00 256 ARG A C 1
ATOM 2115 O O . ARG A 1 256 ? 32.461 10.861 -22.571 1.00 81.00 256 ARG A O 1
ATOM 2122 N N . TYR A 1 257 ? 33.702 12.557 -23.361 1.00 84.81 257 TYR A N 1
ATOM 2123 C CA . TYR A 1 257 ? 32.768 13.609 -22.973 1.00 84.81 257 TYR A CA 1
ATOM 2124 C C . TYR A 1 257 ? 31.498 13.574 -23.833 1.00 84.81 257 TYR A C 1
ATOM 2126 O O . TYR A 1 257 ? 30.403 13.692 -23.291 1.00 84.81 257 TYR A O 1
ATOM 2134 N N . ASP A 1 258 ? 31.621 13.336 -25.142 1.00 86.88 258 ASP A N 1
ATOM 2135 C CA . ASP A 1 258 ? 30.462 13.237 -26.038 1.00 86.88 258 ASP A CA 1
ATOM 2136 C C . ASP A 1 258 ? 29.547 12.046 -25.711 1.00 86.88 258 ASP A C 1
ATOM 2138 O O . ASP A 1 258 ? 28.324 12.160 -25.813 1.00 86.88 258 ASP A O 1
ATOM 2142 N N . GLU A 1 259 ? 30.120 10.908 -25.315 1.00 84.25 259 GLU A N 1
ATOM 2143 C CA . GLU A 1 259 ? 29.365 9.730 -24.870 1.00 84.25 259 GLU A CA 1
ATOM 2144 C C . GLU A 1 259 ? 28.605 10.006 -23.564 1.00 84.25 259 GLU A C 1
ATOM 2146 O O . GLU A 1 259 ? 27.393 9.804 -23.513 1.00 84.25 259 GLU A O 1
ATOM 2151 N N . GLU A 1 260 ? 29.271 10.553 -22.541 1.00 81.94 260 GLU A N 1
ATOM 2152 C CA . GLU A 1 260 ? 28.608 10.914 -21.276 1.00 81.94 260 GLU A CA 1
ATOM 2153 C C . GLU A 1 260 ? 27.555 12.019 -21.468 1.00 81.94 260 GLU A C 1
ATOM 2155 O O . GLU A 1 260 ? 26.506 12.001 -20.824 1.00 81.94 260 GLU A O 1
ATOM 2160 N N . LYS A 1 261 ? 27.778 12.960 -22.395 1.00 86.62 261 LYS A N 1
ATOM 2161 C CA . LYS A 1 261 ? 26.800 14.005 -22.729 1.00 86.62 261 LYS A CA 1
ATOM 2162 C C . LYS A 1 261 ? 25.530 13.421 -23.349 1.00 86.62 261 LYS A C 1
ATOM 2164 O O . LYS A 1 261 ? 24.437 13.880 -23.028 1.00 86.62 261 LYS A O 1
ATOM 2169 N N . LYS A 1 262 ? 25.654 12.424 -24.233 1.00 85.75 262 LYS A N 1
ATOM 2170 C CA . LYS A 1 262 ? 24.496 11.736 -24.831 1.00 85.75 262 LYS A CA 1
ATOM 2171 C C . LYS A 1 262 ? 23.687 10.980 -23.782 1.00 85.75 262 LYS A C 1
ATOM 2173 O O . LYS A 1 262 ? 22.462 11.075 -23.800 1.00 85.75 262 LYS A O 1
ATOM 2178 N N . ASP A 1 263 ? 24.366 10.285 -22.872 1.00 79.44 263 ASP A N 1
ATOM 2179 C CA . ASP A 1 263 ? 23.719 9.578 -21.764 1.00 79.44 263 ASP A CA 1
ATOM 2180 C C . ASP A 1 263 ? 22.963 10.555 -20.848 1.00 79.44 263 ASP A C 1
ATOM 2182 O O . ASP A 1 263 ? 21.819 10.294 -20.482 1.00 79.44 263 ASP A O 1
ATOM 2186 N N . TYR A 1 264 ? 23.565 11.706 -20.526 1.00 84.00 264 TYR A N 1
ATOM 2187 C CA . TYR A 1 264 ? 22.933 12.731 -19.690 1.00 84.00 264 TYR A CA 1
ATOM 2188 C C . TYR A 1 264 ? 21.685 13.347 -20.344 1.00 84.00 264 TYR A C 1
ATOM 2190 O O . TYR A 1 264 ? 20.630 13.392 -19.718 1.00 84.00 264 TYR A O 1
ATOM 2198 N N . VAL A 1 265 ? 21.760 13.744 -21.621 1.00 85.94 265 VAL A N 1
ATOM 2199 C CA . VAL A 1 265 ? 20.601 14.299 -22.356 1.00 85.94 265 VAL A CA 1
ATOM 2200 C C . VAL A 1 265 ? 19.446 13.295 -22.421 1.00 85.94 265 VAL A C 1
ATOM 2202 O O . VAL A 1 265 ? 18.273 13.668 -22.363 1.00 85.94 265 VAL A O 1
ATOM 2205 N N . LEU A 1 266 ? 19.764 12.007 -22.548 1.00 79.62 266 LEU A N 1
ATOM 2206 C CA . LEU A 1 266 ? 18.759 10.955 -22.547 1.00 79.62 266 LEU A CA 1
ATOM 2207 C C . LEU A 1 266 ? 18.087 10.802 -21.177 1.00 79.62 266 LEU A C 1
ATOM 2209 O O . LEU A 1 266 ? 16.862 10.701 -21.132 1.00 79.62 266 LEU A O 1
ATOM 2213 N N . LEU A 1 267 ? 18.863 10.836 -20.090 1.00 80.31 267 LEU A N 1
ATOM 2214 C CA . LEU A 1 267 ? 18.341 10.811 -18.722 1.00 80.31 267 LEU A CA 1
ATOM 2215 C C . LEU A 1 267 ? 17.424 12.010 -18.443 1.00 80.31 267 LEU A C 1
ATOM 2217 O O . LEU A 1 267 ? 16.330 11.818 -17.920 1.00 80.31 267 LEU A O 1
ATOM 2221 N N . GLU A 1 268 ? 17.821 13.227 -18.836 1.00 84.44 268 GLU A N 1
ATOM 2222 C CA . GLU A 1 268 ? 16.990 14.431 -18.672 1.00 84.44 268 GLU A CA 1
ATOM 2223 C C . GLU A 1 268 ? 15.637 14.280 -19.374 1.00 84.44 268 GLU A C 1
ATOM 2225 O O . GLU A 1 268 ? 14.592 14.591 -18.796 1.00 84.44 268 GLU A O 1
ATOM 2230 N N . ARG A 1 269 ? 15.646 13.750 -20.605 1.00 83.00 269 ARG A N 1
ATOM 2231 C CA . ARG A 1 269 ? 14.417 13.480 -21.356 1.00 83.00 269 ARG A CA 1
ATOM 2232 C C . ARG A 1 269 ? 13.547 12.438 -20.654 1.00 83.00 269 ARG A C 1
ATOM 2234 O O . ARG A 1 269 ? 12.354 12.666 -20.493 1.00 83.00 269 ARG A O 1
ATOM 2241 N N . GLN A 1 270 ? 14.132 11.320 -20.224 1.00 77.56 270 GLN A N 1
ATOM 2242 C CA . GLN A 1 270 ? 13.400 10.251 -19.538 1.00 77.56 270 GLN A CA 1
ATOM 2243 C C . GLN A 1 270 ? 12.794 10.726 -18.220 1.00 77.56 270 GLN A C 1
ATOM 2245 O O . GLN A 1 270 ? 11.648 10.396 -17.932 1.00 77.56 270 GLN A O 1
ATOM 2250 N N . ARG A 1 271 ? 13.526 11.533 -17.443 1.00 82.25 271 ARG A N 1
ATOM 2251 C CA . ARG A 1 271 ? 12.985 12.144 -16.230 1.00 82.25 271 ARG A CA 1
ATOM 2252 C C . ARG A 1 271 ? 11.783 13.015 -16.558 1.00 82.25 271 ARG A C 1
ATOM 2254 O O . ARG A 1 271 ? 10.739 12.824 -15.953 1.00 82.25 271 ARG A O 1
ATOM 2261 N N . ALA A 1 272 ? 11.913 13.933 -17.514 1.00 82.69 272 ALA A N 1
ATOM 2262 C CA . ALA A 1 272 ? 10.818 14.831 -17.870 1.00 82.69 272 ALA A CA 1
ATOM 2263 C C . ALA A 1 272 ? 9.577 14.060 -18.359 1.00 82.69 272 ALA A C 1
ATOM 2265 O O . ALA A 1 272 ? 8.461 14.361 -17.943 1.00 82.69 272 ALA A O 1
ATOM 2266 N N . GLU A 1 273 ? 9.770 13.036 -19.196 1.00 79.12 273 GLU A N 1
ATOM 2267 C CA . GLU A 1 273 ? 8.694 12.151 -19.661 1.00 79.12 273 GLU A CA 1
ATOM 2268 C C . GLU A 1 273 ? 8.032 11.403 -18.495 1.00 79.12 273 GLU A C 1
ATOM 2270 O O . GLU A 1 273 ? 6.805 11.319 -18.434 1.00 79.12 273 GLU A O 1
ATOM 2275 N N . TYR A 1 274 ? 8.824 10.890 -17.551 1.00 78.50 274 TYR A N 1
ATOM 2276 C CA . TYR A 1 274 ? 8.311 10.113 -16.430 1.00 78.50 274 TYR A CA 1
ATOM 2277 C C . TYR A 1 274 ? 7.638 10.980 -15.358 1.00 78.50 274 TYR A C 1
ATOM 2279 O O . TYR A 1 274 ? 6.588 10.610 -14.841 1.00 78.50 274 TYR A O 1
ATOM 2287 N N . GLU A 1 275 ? 8.183 12.156 -15.051 1.00 81.06 275 GLU A N 1
ATOM 2288 C CA . GLU A 1 275 ? 7.558 13.139 -14.159 1.00 81.06 275 GLU A CA 1
ATOM 2289 C C . GLU A 1 275 ? 6.227 13.634 -14.729 1.00 81.06 275 GLU A C 1
ATOM 2291 O O . GLU A 1 275 ? 5.235 13.689 -14.000 1.00 81.06 275 GLU A O 1
ATOM 2296 N N . ALA A 1 276 ? 6.178 13.930 -16.034 1.00 81.38 276 ALA A N 1
ATOM 2297 C CA . ALA A 1 276 ? 4.941 14.293 -16.716 1.00 81.38 276 ALA A CA 1
ATOM 2298 C C . ALA A 1 276 ? 3.925 13.145 -16.668 1.00 81.38 276 ALA A C 1
ATOM 2300 O O . ALA A 1 276 ? 2.771 13.370 -16.301 1.00 81.38 276 ALA A O 1
ATOM 2301 N N . PHE A 1 277 ? 4.365 11.913 -16.954 1.00 79.56 277 PHE A N 1
ATOM 2302 C CA . PHE A 1 277 ? 3.525 10.724 -16.852 1.00 79.56 277 PHE A CA 1
ATOM 2303 C C . PHE A 1 277 ? 2.977 10.539 -15.437 1.00 79.56 277 PHE A C 1
ATOM 2305 O O . PHE A 1 277 ? 1.771 10.398 -15.287 1.00 79.56 277 PHE A O 1
ATOM 2312 N N . LEU A 1 278 ? 3.813 10.568 -14.393 1.00 78.31 278 LEU A N 1
ATOM 2313 C CA . LEU A 1 278 ? 3.341 10.434 -13.014 1.00 78.31 278 LEU A CA 1
ATOM 2314 C C . LEU A 1 278 ? 2.380 11.570 -12.650 1.00 78.31 278 LEU A C 1
ATOM 2316 O O . LEU A 1 278 ? 1.355 11.317 -12.020 1.00 78.31 278 LEU A O 1
ATOM 2320 N N . GLY A 1 279 ? 2.682 12.807 -13.044 1.00 80.69 279 GLY A N 1
ATOM 2321 C CA . GLY A 1 279 ? 1.811 13.957 -12.814 1.00 80.69 279 GLY A CA 1
ATOM 2322 C C . GLY A 1 279 ? 0.425 13.768 -13.431 1.00 80.69 279 GLY A C 1
ATOM 2323 O O . GLY A 1 279 ? -0.580 13.915 -12.737 1.00 80.69 279 GLY A O 1
ATOM 2324 N N . GLU A 1 280 ? 0.366 13.374 -14.703 1.00 79.12 280 GLU A N 1
ATOM 2325 C CA . GLU A 1 280 ? -0.885 13.086 -15.409 1.00 79.12 280 GLU A CA 1
ATOM 2326 C C . GLU A 1 280 ? -1.598 11.863 -14.825 1.00 79.12 280 GLU A C 1
ATOM 2328 O O . GLU A 1 280 ? -2.807 11.892 -14.595 1.00 79.12 280 GLU A O 1
ATOM 2333 N N . PHE A 1 281 ? -0.854 10.795 -14.546 1.00 73.19 281 PHE A N 1
ATOM 2334 C CA . PHE A 1 281 ? -1.378 9.524 -14.070 1.00 73.19 281 PHE A CA 1
ATOM 2335 C C . PHE A 1 281 ? -2.017 9.664 -12.687 1.00 73.19 281 PHE A C 1
ATOM 2337 O O . PHE A 1 281 ? -3.180 9.291 -12.525 1.00 73.19 281 PHE A O 1
ATOM 2344 N N . TYR A 1 282 ? -1.320 10.274 -11.721 1.00 79.00 282 TYR A N 1
ATOM 2345 C CA . TYR A 1 282 ? -1.901 10.582 -10.414 1.00 79.00 282 TYR A CA 1
ATOM 2346 C C . TYR A 1 282 ? -2.986 11.653 -10.537 1.00 79.00 282 TYR A C 1
ATOM 2348 O O . TYR A 1 282 ? -4.086 11.444 -10.043 1.00 79.00 282 TYR A O 1
ATOM 2356 N N . GLY A 1 283 ? -2.737 12.761 -11.240 1.00 80.38 283 GLY A N 1
ATOM 2357 C CA . GLY A 1 283 ? -3.712 13.850 -11.367 1.00 80.38 283 GLY A CA 1
ATOM 2358 C C . GLY A 1 283 ? -5.051 13.413 -11.971 1.00 80.38 283 GLY A C 1
ATOM 2359 O O . GLY A 1 283 ? -6.100 13.887 -11.542 1.00 80.38 283 GLY A O 1
ATOM 2360 N N . SER A 1 284 ? -5.025 12.469 -12.916 1.00 79.69 284 SER A N 1
ATOM 2361 C CA . SER A 1 284 ? -6.222 12.000 -13.624 1.00 79.69 284 SER A CA 1
ATOM 2362 C C . SER A 1 284 ? -6.912 10.818 -12.945 1.00 79.69 284 SER A C 1
ATOM 2364 O O . SER A 1 284 ? -8.137 10.730 -12.981 1.00 79.69 284 SER A O 1
ATOM 2366 N N . ASN A 1 285 ? -6.157 9.893 -12.338 1.00 82.25 285 ASN A N 1
ATOM 2367 C CA . ASN A 1 285 ? -6.727 8.652 -11.794 1.00 82.25 285 ASN A CA 1
ATOM 2368 C C . ASN A 1 285 ? -6.911 8.695 -10.275 1.00 82.25 285 ASN A C 1
ATOM 2370 O O . ASN A 1 285 ? -7.869 8.114 -9.764 1.00 82.25 285 ASN A O 1
ATOM 2374 N N . TRP A 1 286 ? -6.022 9.377 -9.546 1.00 86.75 286 TRP A N 1
ATOM 2375 C CA . TRP A 1 286 ? -6.013 9.334 -8.086 1.00 86.75 286 TRP A CA 1
ATOM 2376 C C . TRP A 1 286 ? -7.271 9.922 -7.442 1.00 86.75 286 TRP A C 1
ATOM 2378 O O . TRP A 1 286 ? -7.810 9.236 -6.580 1.00 86.75 286 TRP A O 1
ATOM 2388 N N . PRO A 1 287 ? -7.805 11.101 -7.828 1.00 85.31 287 PRO A N 1
ATOM 2389 C CA . PRO A 1 287 ? -8.976 11.655 -7.143 1.00 85.31 287 PRO A CA 1
ATOM 2390 C C . PRO A 1 287 ? -10.196 10.726 -7.203 1.00 85.31 287 PRO A C 1
ATOM 2392 O O . PRO A 1 287 ? -10.847 10.481 -6.188 1.00 85.31 287 PRO A O 1
ATOM 2395 N N . ALA A 1 288 ? -10.471 10.153 -8.381 1.00 83.69 288 ALA A N 1
ATOM 2396 C CA . ALA A 1 288 ? -11.582 9.224 -8.576 1.00 83.69 288 ALA A CA 1
ATOM 2397 C C . ALA A 1 288 ? -11.364 7.904 -7.821 1.00 83.69 288 ALA A C 1
ATOM 2399 O O . ALA A 1 288 ? -12.279 7.420 -7.152 1.00 83.69 288 ALA A O 1
ATOM 2400 N N . PHE A 1 289 ? -10.149 7.350 -7.890 1.00 88.25 289 PHE A N 1
ATOM 2401 C CA . PHE A 1 289 ? -9.766 6.156 -7.139 1.00 88.25 289 PHE A CA 1
ATOM 2402 C C . PHE A 1 289 ? -9.869 6.378 -5.625 1.00 88.25 289 PHE A C 1
ATOM 2404 O O . PHE A 1 289 ? -10.487 5.578 -4.935 1.00 88.25 289 PHE A O 1
ATOM 2411 N N . SER A 1 290 ? -9.304 7.469 -5.109 1.00 88.94 290 SER A N 1
ATOM 2412 C CA . SER A 1 290 ? -9.284 7.811 -3.687 1.00 88.94 290 SER A CA 1
ATOM 2413 C C . SER A 1 290 ? -10.700 7.977 -3.145 1.00 88.94 290 SER A C 1
ATOM 2415 O O . SER A 1 290 ? -11.040 7.352 -2.145 1.00 88.94 290 SER A O 1
ATOM 2417 N N . ALA A 1 291 ? -11.564 8.730 -3.833 1.00 86.25 291 ALA A N 1
ATOM 2418 C CA . ALA A 1 291 ? -12.950 8.899 -3.407 1.00 86.25 291 ALA A CA 1
ATOM 2419 C C . ALA A 1 291 ? -13.707 7.559 -3.336 1.00 86.25 291 ALA A C 1
ATOM 2421 O O . ALA A 1 291 ? -14.413 7.298 -2.363 1.00 86.25 291 ALA A O 1
ATOM 2422 N N . ASP A 1 292 ? -13.546 6.696 -4.344 1.00 88.62 292 ASP A N 1
ATOM 2423 C CA . ASP A 1 292 ? -14.194 5.380 -4.392 1.00 88.62 292 ASP A CA 1
ATOM 2424 C C . ASP A 1 292 ? -13.612 4.399 -3.355 1.00 88.62 292 ASP A C 1
ATOM 2426 O O . ASP A 1 292 ? -14.358 3.654 -2.714 1.00 88.62 292 ASP A O 1
ATOM 2430 N N . ALA A 1 293 ? -12.296 4.441 -3.134 1.00 92.06 293 ALA A N 1
ATOM 2431 C CA . ALA A 1 293 ? -11.599 3.638 -2.137 1.00 92.06 293 ALA A CA 1
ATOM 2432 C C . ALA A 1 293 ? -11.978 4.039 -0.713 1.00 92.06 293 ALA A C 1
ATOM 2434 O O . ALA A 1 293 ? -12.352 3.171 0.069 1.00 92.06 293 ALA A O 1
ATOM 2435 N N . LEU A 1 294 ? -11.947 5.329 -0.379 1.00 91.31 294 LEU A N 1
ATOM 2436 C CA . LEU A 1 294 ? -12.310 5.822 0.950 1.00 91.31 294 LEU A CA 1
ATOM 2437 C C . LEU A 1 294 ? -13.767 5.497 1.293 1.00 91.31 294 LEU A C 1
ATOM 2439 O O . LEU A 1 294 ? -14.050 5.093 2.421 1.00 91.31 294 LEU A O 1
ATOM 2443 N N . ASP A 1 295 ? -14.679 5.614 0.323 1.00 88.19 295 ASP A N 1
ATOM 2444 C CA . ASP A 1 295 ? -16.081 5.230 0.496 1.00 88.19 295 ASP A CA 1
ATOM 2445 C C . ASP A 1 295 ? -16.205 3.731 0.816 1.00 88.19 295 ASP A C 1
ATOM 2447 O O . ASP A 1 295 ? -16.746 3.355 1.861 1.00 88.19 295 ASP A O 1
ATOM 2451 N N . PHE A 1 296 ? -15.619 2.877 -0.025 1.00 93.06 296 PHE A N 1
ATOM 2452 C CA . PHE A 1 296 ? -15.645 1.426 0.152 1.00 93.06 296 PHE A CA 1
ATOM 2453 C C . PHE A 1 296 ? -14.990 0.964 1.463 1.00 93.06 296 PHE A C 1
ATOM 2455 O O . PHE A 1 296 ? -15.581 0.174 2.203 1.00 93.06 296 PHE A O 1
ATOM 2462 N N . ILE A 1 297 ? -13.779 1.450 1.761 1.00 93.94 297 ILE A N 1
ATOM 2463 C CA . ILE A 1 297 ? -13.020 1.053 2.953 1.00 93.94 297 ILE A CA 1
ATOM 2464 C C . ILE A 1 297 ? -13.786 1.462 4.209 1.00 93.94 297 ILE A C 1
ATOM 2466 O O . ILE A 1 297 ? -13.906 0.659 5.133 1.00 93.94 297 ILE A O 1
ATOM 2470 N N . SER A 1 298 ? -14.334 2.680 4.231 1.00 92.88 298 SER A N 1
ATOM 2471 C CA . SER A 1 298 ? -15.096 3.182 5.371 1.00 92.88 298 SER A CA 1
ATOM 2472 C C . SER A 1 298 ? -16.333 2.322 5.656 1.00 92.88 298 SER A C 1
ATOM 2474 O O . SER A 1 298 ? -16.531 1.926 6.805 1.00 92.88 298 SER A O 1
ATOM 2476 N N . ASP A 1 299 ? -17.116 1.948 4.634 1.00 92.88 299 ASP A N 1
ATOM 2477 C CA . ASP A 1 299 ? -18.296 1.084 4.823 1.00 92.88 299 ASP A CA 1
ATOM 2478 C C . ASP A 1 299 ? -17.910 -0.297 5.342 1.00 92.88 299 ASP A C 1
ATOM 2480 O O . ASP A 1 299 ? -18.454 -0.776 6.340 1.00 92.88 299 ASP A O 1
ATOM 2484 N N . ALA A 1 300 ? -16.927 -0.926 4.699 1.00 95.31 300 ALA A N 1
ATOM 2485 C CA . ALA A 1 300 ? -16.476 -2.243 5.111 1.00 95.31 300 ALA A CA 1
ATOM 2486 C C . ALA A 1 300 ? -15.918 -2.232 6.542 1.00 95.31 300 ALA A C 1
ATOM 2488 O O . ALA A 1 300 ? -16.163 -3.171 7.299 1.00 95.31 300 ALA A O 1
ATOM 2489 N N . ALA A 1 301 ? -15.213 -1.167 6.933 1.00 95.38 301 ALA A N 1
ATOM 2490 C CA . ALA A 1 301 ? -14.678 -0.999 8.277 1.00 95.38 301 ALA A CA 1
ATOM 2491 C C . ALA A 1 301 ? -15.781 -0.816 9.331 1.00 95.38 301 ALA A C 1
ATOM 2493 O O . ALA A 1 301 ? -15.691 -1.424 10.400 1.00 95.38 301 ALA A O 1
ATOM 2494 N N . VAL A 1 302 ? -16.850 -0.064 9.033 1.00 95.19 302 VAL A N 1
ATOM 2495 C CA . VAL A 1 302 ? -18.032 0.029 9.913 1.00 95.19 302 VAL A CA 1
ATOM 2496 C C . VAL A 1 302 ? -18.691 -1.339 10.079 1.00 95.19 302 VAL A C 1
ATOM 2498 O O . VAL A 1 302 ? -18.934 -1.769 11.208 1.00 95.19 302 VAL A O 1
ATOM 2501 N N . GLU A 1 303 ? -18.934 -2.060 8.981 1.00 95.25 303 GLU A N 1
ATOM 2502 C CA . GLU A 1 303 ? -19.533 -3.401 9.020 1.00 95.25 303 GLU A CA 1
ATOM 2503 C C . GLU A 1 303 ? -18.677 -4.407 9.803 1.00 95.25 303 GLU A C 1
ATOM 2505 O O . GLU A 1 303 ? -19.206 -5.254 10.524 1.00 95.25 303 GLU A O 1
ATOM 2510 N N . ALA A 1 304 ? -17.352 -4.300 9.686 1.00 94.62 304 ALA A N 1
ATOM 2511 C CA . ALA A 1 304 ? -16.382 -5.111 10.415 1.00 94.62 304 ALA A CA 1
ATOM 2512 C C . ALA A 1 304 ? -16.156 -4.647 11.867 1.00 94.62 304 ALA A C 1
ATOM 2514 O O . ALA A 1 304 ? -15.369 -5.263 12.586 1.00 94.62 304 ALA A O 1
ATOM 2515 N N . LYS A 1 305 ? -16.817 -3.565 12.310 1.00 94.25 305 LYS A N 1
ATOM 2516 C CA . LYS A 1 305 ? -16.607 -2.901 13.612 1.00 94.25 305 LYS A CA 1
ATOM 2517 C C . LYS A 1 305 ? -15.163 -2.424 13.840 1.00 94.25 305 LYS A C 1
ATOM 2519 O O . LYS A 1 305 ? -14.773 -2.142 14.974 1.00 94.25 305 LYS A O 1
ATOM 2524 N N . ASN A 1 306 ? -14.382 -2.271 12.772 1.00 94.81 306 ASN A N 1
ATOM 2525 C CA . ASN A 1 306 ? -13.055 -1.667 12.798 1.00 94.81 306 ASN A CA 1
ATOM 2526 C C . ASN A 1 306 ? -13.192 -0.135 12.732 1.00 94.81 306 ASN A C 1
ATOM 2528 O O . ASN A 1 306 ? -12.907 0.515 11.725 1.00 94.81 306 ASN A O 1
ATOM 2532 N N . TYR A 1 307 ? -13.688 0.450 13.824 1.00 95.81 307 TYR A N 1
ATOM 2533 C CA . TYR A 1 307 ? -13.927 1.891 13.899 1.00 95.81 307 TYR A CA 1
ATOM 2534 C C . TYR A 1 307 ? -12.675 2.765 13.747 1.00 95.81 307 TYR A C 1
ATOM 2536 O O . TYR A 1 307 ? -12.829 3.841 13.173 1.00 95.81 307 TYR A O 1
ATOM 2544 N N . PRO A 1 308 ? -11.461 2.374 14.187 1.00 95.88 308 PRO A N 1
ATOM 2545 C CA . PRO A 1 308 ? -10.266 3.165 13.921 1.00 95.88 308 PRO A CA 1
ATOM 2546 C C . PRO A 1 308 ? -10.050 3.421 12.426 1.00 95.88 308 PRO A C 1
ATOM 2548 O O . PRO A 1 308 ? -9.914 4.576 12.022 1.00 95.88 308 PRO A O 1
ATOM 2551 N N . LEU A 1 309 ? -10.134 2.370 11.602 1.00 94.62 309 LEU A N 1
ATOM 2552 C CA . LEU A 1 309 ? -10.010 2.482 10.149 1.00 94.62 309 LEU A CA 1
ATOM 2553 C C . LEU A 1 309 ? -11.183 3.259 9.529 1.00 94.62 309 LEU A C 1
ATOM 2555 O O . LEU A 1 309 ? -10.981 4.108 8.657 1.00 94.62 309 LEU A O 1
ATOM 2559 N N . ALA A 1 310 ? -12.411 3.007 9.996 1.00 95.50 310 ALA A N 1
ATOM 2560 C CA . ALA A 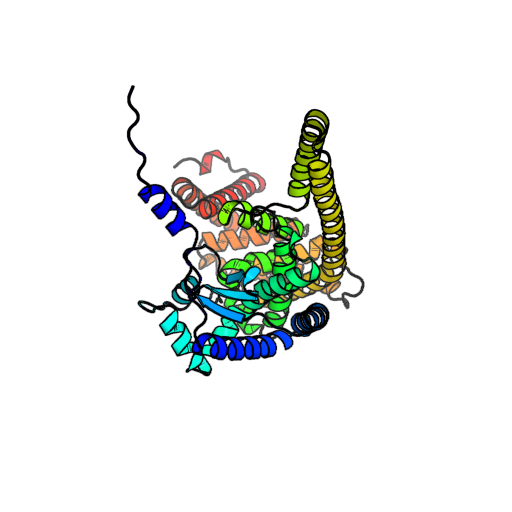1 310 ? -13.593 3.717 9.507 1.00 95.50 310 ALA A CA 1
ATOM 2561 C C . ALA A 1 310 ? -13.496 5.233 9.755 1.00 95.50 310 ALA A C 1
ATOM 2563 O O . ALA A 1 310 ? -13.803 6.031 8.870 1.00 95.50 310 ALA A O 1
ATOM 2564 N N . LEU A 1 311 ? -13.056 5.629 10.954 1.00 96.19 311 LEU A N 1
ATOM 2565 C CA . LEU A 1 311 ? -12.882 7.024 11.360 1.00 96.19 311 LEU A CA 1
ATOM 2566 C C . LEU A 1 311 ? -11.761 7.701 10.578 1.00 96.19 311 LEU A C 1
ATOM 2568 O O . LEU A 1 311 ? -11.924 8.836 10.130 1.00 96.19 311 LEU A O 1
ATOM 2572 N N . GLU A 1 312 ? -10.628 7.023 10.411 1.00 93.75 312 GLU A N 1
ATOM 2573 C CA . GLU A 1 312 ? -9.490 7.558 9.672 1.00 93.75 312 GLU A CA 1
ATOM 2574 C C . GLU A 1 312 ? -9.857 7.854 8.216 1.00 93.75 312 GLU A C 1
ATOM 2576 O O . GLU A 1 312 ? -9.655 8.980 7.757 1.00 93.75 312 GLU A O 1
ATOM 2581 N N . THR A 1 313 ? -10.487 6.895 7.536 1.00 92.19 313 THR A N 1
ATOM 2582 C CA . THR A 1 313 ? -10.903 7.037 6.133 1.00 92.19 313 THR A CA 1
ATOM 2583 C C . THR A 1 313 ? -12.015 8.067 5.947 1.00 92.19 313 THR A C 1
ATOM 2585 O O . THR A 1 313 ? -11.889 8.954 5.101 1.00 92.19 313 THR A O 1
ATOM 2588 N N . ALA A 1 314 ? -13.072 8.029 6.765 1.00 92.00 314 ALA A N 1
ATOM 2589 C CA . ALA A 1 314 ? -14.198 8.952 6.619 1.00 92.00 314 ALA A CA 1
ATOM 2590 C C . ALA A 1 314 ? -13.818 10.405 6.952 1.00 92.00 314 ALA A C 1
ATOM 2592 O O . ALA A 1 314 ? -14.177 11.327 6.218 1.00 92.00 314 ALA A O 1
ATOM 2593 N N . SER A 1 315 ? -13.045 10.621 8.023 1.00 92.81 315 SER A N 1
ATOM 2594 C CA . SER A 1 315 ? -12.590 11.969 8.390 1.00 92.81 315 SER A CA 1
ATOM 2595 C C . SER A 1 315 ? -11.571 12.530 7.401 1.00 92.81 315 SER A C 1
ATOM 2597 O O . SER A 1 315 ? -11.560 13.737 7.147 1.00 92.81 315 SER A O 1
ATOM 2599 N N . PHE A 1 316 ? -10.726 11.673 6.815 1.00 91.00 316 PHE A N 1
ATOM 2600 C CA . PHE A 1 316 ? -9.832 12.075 5.737 1.00 91.00 316 PHE A CA 1
ATOM 2601 C C . PHE A 1 316 ? -10.625 12.527 4.506 1.00 91.00 316 PHE A C 1
ATOM 2603 O O . PHE A 1 316 ? -10.359 13.609 3.978 1.00 91.00 316 PHE A O 1
ATOM 2610 N N . ALA A 1 317 ? -11.607 11.726 4.087 1.00 88.31 317 ALA A N 1
ATOM 2611 C CA . ALA A 1 317 ? -12.464 12.024 2.947 1.00 88.31 317 ALA A CA 1
ATOM 2612 C C . ALA A 1 317 ? -13.202 13.362 3.109 1.00 88.31 317 ALA A C 1
ATOM 2614 O O . ALA A 1 317 ? -13.232 14.174 2.188 1.00 88.31 317 ALA A O 1
ATOM 2615 N N . GLU A 1 318 ? -13.754 13.625 4.296 1.00 88.44 318 GLU A N 1
ATOM 2616 C CA . GLU A 1 318 ? -14.432 14.888 4.590 1.00 88.44 318 GLU A CA 1
ATOM 2617 C C . GLU A 1 318 ? -13.479 16.091 4.566 1.00 88.44 318 GLU A C 1
ATOM 2619 O O . GLU A 1 318 ? -13.792 17.101 3.935 1.00 88.44 318 GLU A O 1
ATOM 2624 N N . LYS A 1 319 ? -12.313 15.992 5.220 1.00 88.75 319 LYS A N 1
ATOM 2625 C CA . LYS A 1 319 ? -11.341 17.095 5.281 1.00 88.75 319 LYS A CA 1
ATOM 2626 C C . LYS A 1 319 ? -10.804 17.468 3.897 1.00 88.75 319 LYS A C 1
ATOM 2628 O O . LYS A 1 319 ? -10.571 18.642 3.624 1.00 88.75 319 LYS A O 1
ATOM 2633 N N . ASN A 1 320 ? -10.601 16.474 3.037 1.00 84.50 320 ASN A N 1
ATOM 2634 C CA . ASN A 1 320 ? -10.006 16.653 1.712 1.00 84.50 320 ASN A CA 1
ATOM 2635 C C . ASN A 1 320 ? -11.047 16.681 0.590 1.00 84.50 320 ASN A C 1
ATOM 2637 O O . ASN A 1 320 ? -10.689 16.547 -0.576 1.00 84.50 320 ASN A O 1
ATOM 2641 N N . PHE A 1 321 ? -12.321 16.887 0.935 1.00 78.69 321 PHE A N 1
ATOM 2642 C CA . PHE A 1 321 ? -13.446 16.878 0.006 1.00 78.69 321 PHE A CA 1
ATOM 2643 C C . PHE A 1 321 ? -13.148 17.649 -1.290 1.00 78.69 321 PHE A C 1
ATOM 2645 O O . PHE A 1 321 ? -13.250 17.077 -2.366 1.00 78.69 321 PHE A O 1
ATOM 2652 N N . GLU A 1 322 ? -12.691 18.904 -1.222 1.00 77.06 322 GLU A N 1
ATOM 2653 C CA . GLU A 1 322 ? -12.446 19.703 -2.437 1.00 77.06 322 GLU A CA 1
ATOM 2654 C C . GLU A 1 322 ? -11.322 19.135 -3.321 1.00 77.06 322 GLU A C 1
ATOM 2656 O O . GLU A 1 322 ? -11.431 19.174 -4.542 1.00 77.06 322 GLU A O 1
ATOM 2661 N N . ALA A 1 323 ? -10.277 18.547 -2.731 1.00 75.88 323 ALA A N 1
ATOM 2662 C CA . ALA A 1 323 ? -9.192 17.915 -3.486 1.00 75.88 323 ALA A CA 1
ATOM 2663 C C . ALA A 1 323 ? -9.631 16.600 -4.159 1.00 75.88 323 ALA A C 1
ATOM 2665 O O . ALA A 1 323 ? -9.072 16.205 -5.180 1.00 75.88 323 ALA A O 1
ATOM 2666 N N . LEU A 1 324 ? -10.647 15.935 -3.601 1.00 75.19 324 LEU A N 1
ATOM 2667 C CA . LEU A 1 324 ? -11.221 14.686 -4.113 1.00 75.19 324 LEU A CA 1
ATOM 2668 C C . LEU A 1 324 ? -12.368 14.908 -5.108 1.00 75.19 324 LEU A C 1
ATOM 2670 O O . LEU A 1 324 ? -12.809 13.968 -5.769 1.00 75.19 324 LEU A O 1
ATOM 2674 N N . LYS A 1 325 ? -12.850 16.148 -5.242 1.00 68.31 325 LYS A N 1
ATOM 2675 C CA . LYS A 1 325 ? -13.989 16.560 -6.075 1.00 68.31 325 LYS A CA 1
ATOM 2676 C C . LYS A 1 325 ? -13.664 16.589 -7.575 1.00 68.31 325 LYS A C 1
ATOM 2678 O O . LYS A 1 325 ? -14.073 17.505 -8.278 1.00 68.31 325 LYS A O 1
ATOM 2683 N N . GLY A 1 326 ? -12.926 15.603 -8.084 1.00 60.19 326 GLY A N 1
ATOM 2684 C CA . GLY A 1 326 ? -12.647 15.459 -9.517 1.00 60.19 326 GLY A CA 1
ATOM 2685 C C . GLY A 1 326 ? -13.913 15.524 -10.395 1.00 60.19 326 GLY A C 1
ATOM 2686 O O . GLY A 1 326 ? -15.038 15.501 -9.899 1.00 60.19 326 GLY A O 1
ATOM 2687 N N . ALA A 1 327 ? -13.732 15.596 -11.717 1.00 49.69 327 ALA A N 1
ATOM 2688 C CA . ALA A 1 327 ? -14.757 16.028 -12.678 1.00 49.69 327 ALA A CA 1
ATOM 2689 C C . ALA A 1 327 ? -16.092 15.242 -12.711 1.00 49.69 327 ALA A C 1
ATOM 2691 O O . ALA A 1 327 ? -17.044 15.740 -13.302 1.00 49.69 327 ALA A O 1
ATOM 2692 N N . ASP A 1 328 ? -16.214 14.075 -12.073 1.00 55.03 328 ASP A N 1
ATOM 2693 C CA . ASP A 1 328 ? -17.510 13.424 -11.849 1.00 55.03 328 ASP A CA 1
ATOM 2694 C C . ASP A 1 328 ? -17.446 12.452 -10.660 1.00 55.03 328 ASP A C 1
ATOM 2696 O O . ASP A 1 328 ? -16.897 11.354 -10.751 1.00 55.03 328 ASP A O 1
ATOM 2700 N N . THR A 1 329 ? -18.001 12.859 -9.518 1.00 56.69 329 THR A N 1
ATOM 2701 C CA . THR A 1 329 ? -18.091 12.011 -8.317 1.00 56.69 329 THR A CA 1
ATOM 2702 C C . THR A 1 329 ? -19.503 11.463 -8.090 1.00 56.69 329 THR A C 1
ATOM 2704 O O . THR A 1 329 ? -19.736 10.780 -7.091 1.00 56.69 329 THR A O 1
ATOM 2707 N N . GLY A 1 330 ? -20.465 11.739 -8.986 1.00 59.19 330 GLY A N 1
ATOM 2708 C CA . GLY A 1 330 ? -21.839 11.225 -8.904 1.00 59.19 330 GLY A CA 1
ATOM 2709 C C . GLY A 1 330 ? -22.574 11.513 -7.583 1.00 59.19 330 GLY A C 1
ATOM 2710 O O . GLY A 1 330 ? -23.385 10.696 -7.144 1.00 59.19 330 GLY A O 1
ATOM 2711 N N . GLY A 1 331 ? -22.252 12.613 -6.890 1.00 63.19 331 GLY A N 1
ATOM 2712 C CA . GLY A 1 331 ? -22.816 12.954 -5.573 1.00 63.19 331 GLY A CA 1
ATOM 2713 C C . GLY A 1 331 ? -22.349 12.051 -4.420 1.00 63.19 331 GLY A C 1
ATOM 2714 O O . GLY A 1 331 ? -22.928 12.082 -3.332 1.00 63.19 331 GLY A O 1
ATOM 2715 N N . LYS A 1 332 ? -21.319 11.213 -4.635 1.00 64.19 332 LYS A N 1
ATOM 2716 C CA . LYS A 1 332 ? -20.683 10.412 -3.574 1.00 64.19 332 LYS A CA 1
ATOM 2717 C C . LYS A 1 332 ? -20.033 11.307 -2.522 1.00 64.19 332 LYS A C 1
ATOM 2719 O O . LYS A 1 332 ? -20.062 10.980 -1.344 1.00 64.19 332 LYS A O 1
ATOM 2724 N N . LEU A 1 333 ? -19.504 12.456 -2.932 1.00 62.72 333 LEU A N 1
ATOM 2725 C CA . LEU A 1 333 ? -18.776 13.360 -2.051 1.00 62.72 333 LEU A CA 1
ATOM 2726 C C . LEU A 1 333 ? -19.670 13.949 -0.950 1.00 62.72 333 LEU A C 1
ATOM 2728 O O . LEU A 1 333 ? -19.286 13.959 0.217 1.00 62.72 333 LEU A O 1
ATOM 2732 N N . GLU A 1 334 ? -20.881 14.406 -1.279 1.00 69.62 334 GLU A N 1
ATOM 2733 C CA . GLU A 1 334 ? -21.847 14.925 -0.300 1.00 69.62 334 GLU A CA 1
ATOM 2734 C C . GLU A 1 334 ? -22.225 13.855 0.731 1.00 69.62 334 GLU A C 1
ATOM 2736 O O . GLU A 1 334 ? -22.378 14.157 1.918 1.00 69.62 334 GLU A O 1
ATOM 2741 N N . LYS A 1 335 ? -22.283 12.586 0.304 1.00 73.25 335 LYS A N 1
ATOM 2742 C CA . LYS A 1 335 ? -22.484 11.451 1.209 1.00 73.25 335 LYS A CA 1
ATOM 2743 C C . LYS A 1 335 ? -21.302 11.259 2.157 1.00 73.25 335 LYS A C 1
ATOM 2745 O O . LYS A 1 335 ? -21.544 10.857 3.288 1.00 73.25 335 LYS A O 1
ATOM 2750 N N . LEU A 1 336 ? -20.065 11.590 1.767 1.00 72.56 336 LEU A N 1
ATOM 2751 C CA . LEU A 1 336 ? -18.875 11.424 2.619 1.00 72.56 336 LEU A CA 1
ATOM 2752 C C . LEU A 1 336 ? -18.916 12.321 3.868 1.00 72.56 336 LEU A C 1
ATOM 2754 O O . LEU A 1 336 ? -18.533 11.864 4.943 1.00 72.56 336 LEU A O 1
ATOM 2758 N N . LYS A 1 337 ? -19.453 13.549 3.781 1.00 78.19 337 LYS A N 1
ATOM 2759 C CA . LYS A 1 337 ? -19.645 14.427 4.959 1.00 78.19 337 LYS A CA 1
ATOM 2760 C C . LYS A 1 337 ? -20.648 13.841 5.952 1.00 78.19 337 LYS A C 1
ATOM 2762 O O . LYS A 1 337 ? -20.355 13.712 7.140 1.00 78.19 337 LYS A O 1
ATOM 2767 N N . THR A 1 338 ? -21.826 13.443 5.465 1.00 84.62 338 THR A N 1
ATOM 2768 C CA . THR A 1 338 ? -22.839 12.778 6.300 1.00 84.62 338 THR A CA 1
ATOM 2769 C C . THR A 1 338 ? -22.301 11.469 6.872 1.00 84.62 338 THR A C 1
ATOM 2771 O O . THR A 1 338 ? -22.486 11.191 8.053 1.00 84.62 338 THR A O 1
ATOM 2774 N N . LYS A 1 339 ? -21.583 10.690 6.064 1.00 86.06 339 LYS A N 1
ATOM 2775 C CA . LYS A 1 339 ? -20.985 9.416 6.457 1.00 86.06 339 LYS A CA 1
ATOM 2776 C C . LYS A 1 339 ? -19.942 9.589 7.548 1.00 86.06 339 LYS A C 1
ATOM 2778 O O . LYS A 1 339 ? -20.008 8.874 8.534 1.00 86.06 339 LYS A O 1
ATOM 2783 N N . SER A 1 340 ? -19.054 10.572 7.444 1.00 90.81 340 SER A N 1
ATOM 2784 C CA . SER A 1 340 ? -18.089 10.889 8.501 1.00 90.81 340 SER A CA 1
ATOM 2785 C C . SER A 1 340 ? -18.777 11.199 9.836 1.00 90.81 340 SER A C 1
ATOM 2787 O O . SER A 1 340 ? -18.423 10.615 10.863 1.00 90.81 340 SER A O 1
ATOM 2789 N N . ALA A 1 341 ? -19.847 12.002 9.826 1.00 92.38 341 ALA A N 1
ATOM 2790 C CA . ALA A 1 341 ? -20.648 12.241 11.028 1.00 92.38 341 ALA A CA 1
ATOM 2791 C C . ALA A 1 341 ? -21.298 10.952 11.574 1.00 92.38 341 ALA A C 1
ATOM 2793 O O . ALA A 1 341 ? -21.262 10.708 12.780 1.00 92.38 341 ALA A O 1
ATOM 2794 N N . LEU A 1 342 ? -21.853 10.101 10.703 1.00 94.31 342 LEU A N 1
ATOM 2795 C CA . LEU A 1 342 ? -22.446 8.816 11.095 1.00 94.31 342 LEU A CA 1
ATOM 2796 C C . LEU A 1 342 ? -21.408 7.835 11.654 1.00 94.31 342 LEU A C 1
ATOM 2798 O O . LEU A 1 342 ? -21.692 7.153 12.635 1.00 94.31 342 LEU A O 1
ATOM 2802 N N . VAL A 1 343 ? -20.204 7.787 11.084 1.00 96.50 343 VAL A N 1
ATOM 2803 C CA . VAL A 1 343 ? -19.094 6.955 11.568 1.00 96.50 343 VAL A CA 1
ATOM 2804 C C . VAL A 1 343 ? -18.641 7.421 12.949 1.00 96.50 343 VAL A C 1
ATOM 2806 O O . VAL A 1 343 ? -18.435 6.586 13.826 1.00 96.50 343 VAL A O 1
ATOM 2809 N N . ILE A 1 344 ? -18.545 8.737 13.178 1.00 96.81 344 ILE A N 1
ATOM 2810 C CA . ILE A 1 344 ? -18.257 9.305 14.504 1.00 96.81 344 ILE A CA 1
ATOM 2811 C C . ILE A 1 344 ? -19.327 8.875 15.512 1.00 96.81 344 ILE A C 1
ATOM 2813 O O . ILE A 1 344 ? -18.988 8.340 16.566 1.00 96.81 344 ILE A O 1
ATOM 2817 N N . LEU A 1 345 ? -20.613 9.034 15.185 1.00 96.56 345 LEU A N 1
ATOM 2818 C CA . LEU A 1 345 ? -21.709 8.610 16.065 1.00 96.56 345 LEU A CA 1
ATOM 2819 C C . LEU A 1 345 ? -21.698 7.094 16.324 1.00 96.56 345 LEU A C 1
ATOM 2821 O O . LEU A 1 345 ? -21.881 6.661 17.463 1.00 96.56 345 LEU A O 1
ATOM 2825 N N . GLY A 1 346 ? -21.429 6.288 15.296 1.00 97.25 346 GLY A N 1
ATOM 2826 C CA . GLY A 1 346 ? -21.295 4.837 15.409 1.00 97.25 346 GLY A CA 1
ATOM 2827 C C . GLY A 1 346 ? -20.130 4.429 16.311 1.00 97.25 346 GLY A C 1
ATOM 2828 O O . GLY A 1 346 ? -20.302 3.585 17.189 1.00 97.25 346 GLY A O 1
ATOM 2829 N N . ALA A 1 347 ? -18.971 5.077 16.168 1.00 97.69 347 ALA A N 1
ATOM 2830 C CA . ALA A 1 347 ? -17.806 4.833 17.013 1.00 97.69 347 ALA A CA 1
ATOM 2831 C C . ALA A 1 347 ? -18.080 5.201 18.476 1.00 97.69 347 ALA A C 1
ATOM 2833 O O . ALA A 1 347 ? -17.707 4.453 19.378 1.00 97.69 347 ALA A O 1
ATOM 2834 N N . ILE A 1 348 ? -18.776 6.318 18.713 1.00 97.62 348 ILE A N 1
ATOM 2835 C CA . ILE A 1 348 ? -19.213 6.736 20.050 1.00 97.62 348 ILE A CA 1
ATOM 2836 C C . ILE A 1 348 ? -20.109 5.667 20.672 1.00 97.62 348 ILE A C 1
ATOM 2838 O O . ILE A 1 348 ? -19.842 5.235 21.793 1.00 97.62 348 ILE A O 1
ATOM 2842 N N . SER A 1 349 ? -21.136 5.207 19.950 1.00 97.44 349 SER A N 1
ATOM 2843 C CA . SER A 1 349 ? -22.026 4.144 20.434 1.00 97.44 349 SER A CA 1
ATOM 2844 C C . SER A 1 349 ? -21.246 2.866 20.731 1.00 97.44 349 SER A C 1
ATOM 2846 O O . SER A 1 349 ? -21.366 2.304 21.815 1.00 97.44 349 SER A O 1
ATOM 2848 N N . TYR A 1 350 ? -20.375 2.447 19.812 1.00 97.12 350 TYR A N 1
ATOM 2849 C CA . TYR A 1 350 ? -19.577 1.238 19.972 1.00 97.12 350 TYR A CA 1
ATOM 2850 C C . TYR A 1 350 ? -18.695 1.281 21.221 1.00 97.12 350 TYR A C 1
ATOM 2852 O O . TYR A 1 350 ? -18.684 0.323 21.994 1.00 97.12 350 TYR A O 1
ATOM 2860 N N . ILE A 1 351 ? -18.004 2.401 21.453 1.00 97.25 351 ILE A N 1
ATOM 2861 C CA . ILE A 1 351 ? -17.189 2.604 22.654 1.00 97.25 351 ILE A CA 1
ATOM 2862 C C . ILE A 1 351 ? -18.066 2.558 23.910 1.00 97.25 351 ILE A C 1
ATOM 2864 O O . ILE A 1 351 ? -17.694 1.889 24.870 1.00 97.25 351 ILE A O 1
ATOM 2868 N N . LYS A 1 352 ? -19.233 3.216 23.920 1.00 96.25 352 LYS A N 1
ATOM 2869 C CA . LYS A 1 352 ? -20.146 3.198 25.081 1.00 96.25 352 LYS A CA 1
ATOM 2870 C C . LYS A 1 352 ? -20.580 1.775 25.434 1.00 96.25 352 LYS A C 1
ATOM 2872 O O . LYS A 1 352 ? -20.553 1.420 26.609 1.00 96.25 352 LYS A O 1
ATOM 2877 N N . ASP A 1 353 ? -20.883 0.965 24.426 1.00 96.12 353 ASP A N 1
ATOM 2878 C CA . ASP A 1 353 ? -21.409 -0.389 24.612 1.00 96.12 353 ASP A CA 1
ATOM 2879 C C . ASP A 1 353 ? -20.323 -1.430 24.956 1.00 96.12 353 ASP A C 1
ATOM 2881 O O . ASP A 1 353 ? -20.622 -2.453 25.574 1.00 96.12 353 ASP A O 1
ATOM 2885 N N . HIS A 1 354 ? -19.063 -1.198 24.560 1.00 95.94 354 HIS A N 1
ATOM 2886 C CA . HIS A 1 354 ? -18.007 -2.225 24.620 1.00 95.94 354 HIS A CA 1
ATOM 2887 C C . HIS A 1 354 ? -16.789 -1.854 25.473 1.00 95.94 354 HIS A C 1
ATOM 2889 O O . HIS A 1 354 ? -15.995 -2.745 25.777 1.00 95.94 354 HIS A O 1
ATOM 2895 N N . ALA A 1 355 ? -16.623 -0.592 25.890 1.00 94.12 355 ALA A N 1
ATOM 2896 C CA . ALA A 1 355 ? -15.408 -0.133 26.575 1.00 94.12 355 ALA A CA 1
ATOM 2897 C C . ALA A 1 355 ? -15.053 -0.953 27.823 1.00 94.12 355 ALA A C 1
ATOM 2899 O O . ALA A 1 355 ? -13.880 -1.174 28.084 1.00 94.12 355 ALA A O 1
ATOM 2900 N N . GLU A 1 356 ? -16.043 -1.434 28.580 1.00 93.00 356 GLU A N 1
ATOM 2901 C CA . GLU A 1 356 ? -15.802 -2.192 29.819 1.00 93.00 356 GLU A CA 1
ATOM 2902 C C . GLU A 1 356 ? -15.180 -3.575 29.589 1.00 93.00 356 GLU A C 1
ATOM 2904 O O . GLU A 1 356 ? -14.577 -4.137 30.498 1.00 93.00 356 GLU A O 1
ATOM 2909 N N . LYS A 1 357 ? -15.328 -4.132 28.383 1.00 94.25 357 LYS A N 1
ATOM 2910 C CA . LYS A 1 357 ? -14.801 -5.455 28.012 1.00 94.25 357 LYS A CA 1
ATOM 2911 C C . LYS A 1 357 ? -13.584 -5.365 27.094 1.00 94.25 357 LYS A C 1
ATOM 2913 O O . LYS A 1 357 ? -13.012 -6.392 26.736 1.00 94.25 357 LYS A O 1
ATOM 2918 N N . MET A 1 358 ? -13.228 -4.159 26.664 1.00 94.50 358 MET A N 1
ATOM 2919 C CA . MET A 1 358 ? -12.160 -3.923 25.706 1.00 94.50 358 MET A CA 1
ATOM 2920 C C . MET A 1 358 ? -10.824 -3.772 26.446 1.00 94.50 358 MET A C 1
ATOM 2922 O O . MET A 1 358 ? -10.769 -3.030 27.427 1.00 94.50 358 MET A O 1
ATOM 2926 N N . PRO A 1 359 ? -9.741 -4.427 25.989 1.00 95.38 359 PRO A N 1
ATOM 2927 C CA . PRO A 1 359 ? -8.400 -4.152 26.494 1.00 95.38 359 PRO A CA 1
ATOM 2928 C C . PRO A 1 359 ? -8.073 -2.657 26.411 1.00 95.38 359 PRO A C 1
ATOM 2930 O O . PRO A 1 359 ? -8.429 -2.003 25.426 1.00 95.38 359 PRO A O 1
ATOM 2933 N N . SER A 1 360 ? -7.382 -2.129 27.422 1.00 93.38 360 SER A N 1
ATOM 2934 C CA . SER A 1 360 ? -7.050 -0.701 27.536 1.00 93.38 360 SER A CA 1
ATOM 2935 C C . SER A 1 360 ? -6.314 -0.172 26.304 1.00 93.38 360 SER A C 1
ATOM 2937 O O . SER A 1 360 ? -6.661 0.899 25.812 1.00 93.38 360 SER A O 1
ATOM 2939 N N . GLU A 1 361 ? -5.389 -0.959 25.747 1.00 95.06 361 GLU A N 1
ATOM 2940 C CA . GLU A 1 361 ? -4.672 -0.643 24.509 1.00 95.06 361 GLU A CA 1
ATOM 2941 C C . GLU A 1 361 ? -5.627 -0.460 23.319 1.00 95.06 361 GLU A C 1
ATOM 2943 O O . GLU A 1 361 ? -5.590 0.561 22.631 1.00 95.06 361 GLU A O 1
ATOM 2948 N N . ILE A 1 362 ? -6.524 -1.424 23.089 1.00 94.75 362 ILE A N 1
ATOM 2949 C CA . ILE A 1 362 ? -7.495 -1.365 21.987 1.00 94.75 362 ILE A CA 1
ATOM 2950 C C . ILE A 1 362 ? -8.412 -0.151 22.183 1.00 94.75 362 ILE A C 1
ATOM 2952 O O . ILE A 1 362 ? -8.634 0.626 21.251 1.00 94.75 362 ILE A O 1
ATOM 2956 N N . LEU A 1 363 ? -8.881 0.070 23.412 1.00 96.88 363 LEU A N 1
ATOM 2957 C CA . LEU A 1 363 ? -9.725 1.208 23.758 1.00 96.88 363 LEU A CA 1
ATOM 2958 C C . LEU A 1 363 ? -9.007 2.551 23.546 1.00 96.88 363 LEU A C 1
ATOM 2960 O O . LEU A 1 363 ? -9.610 3.492 23.024 1.00 96.88 363 LEU A O 1
ATOM 2964 N N . ALA A 1 364 ? -7.718 2.642 23.878 1.00 97.25 364 ALA A N 1
ATOM 2965 C CA . ALA A 1 364 ? -6.896 3.817 23.610 1.00 97.25 364 ALA A CA 1
ATOM 2966 C C . ALA A 1 364 ? -6.776 4.093 22.104 1.00 97.25 364 ALA A C 1
ATOM 2968 O O . ALA A 1 364 ? -6.901 5.244 21.687 1.00 97.25 364 ALA A O 1
ATOM 2969 N N . HIS A 1 365 ? -6.627 3.070 21.260 1.00 96.56 365 HIS A N 1
ATOM 2970 C CA . HIS A 1 365 ? -6.612 3.262 19.803 1.00 96.56 365 HIS A CA 1
ATOM 2971 C C . HIS A 1 365 ? -7.962 3.714 19.242 1.00 96.56 365 HIS A C 1
ATOM 2973 O O . HIS A 1 365 ? -7.997 4.602 18.387 1.00 96.56 365 HIS A O 1
ATOM 2979 N N . HIS A 1 366 ? -9.077 3.201 19.771 1.00 97.62 366 HIS A N 1
ATOM 2980 C CA . HIS A 1 366 ? -10.411 3.715 19.439 1.00 97.62 366 HIS A CA 1
ATOM 2981 C C . HIS A 1 366 ? -10.564 5.195 19.816 1.00 97.62 366 HIS A C 1
ATOM 2983 O O . HIS A 1 366 ? -11.036 5.991 19.001 1.00 97.62 366 HIS A O 1
ATOM 2989 N N . PHE A 1 367 ? -10.126 5.593 21.015 1.00 98.31 367 PHE A N 1
ATOM 2990 C CA . PHE A 1 367 ? -10.166 6.996 21.430 1.00 98.31 367 PHE A CA 1
ATOM 2991 C C . PHE A 1 367 ? -9.247 7.890 20.604 1.00 98.31 367 PHE A C 1
ATOM 2993 O O . PHE A 1 367 ? -9.666 8.978 20.213 1.00 98.31 367 PHE A O 1
ATOM 3000 N N . LYS A 1 368 ? -8.038 7.425 20.281 1.00 98.00 368 LYS A N 1
ATOM 3001 C CA . LYS A 1 368 ? -7.090 8.146 19.425 1.00 98.00 368 LYS A CA 1
ATOM 3002 C C . LYS A 1 368 ? -7.672 8.398 18.045 1.00 98.00 368 LYS A C 1
ATOM 3004 O O . LYS A 1 368 ? -7.587 9.521 17.547 1.00 98.00 368 LYS A O 1
ATOM 3009 N N . ALA A 1 369 ? -8.270 7.379 17.432 1.00 97.38 369 ALA A N 1
ATOM 3010 C CA . ALA A 1 369 ? -8.917 7.523 16.136 1.00 97.38 369 ALA A CA 1
ATOM 3011 C C . ALA A 1 369 ? -10.101 8.499 16.201 1.00 97.38 369 ALA A C 1
ATOM 3013 O O . ALA A 1 369 ? -10.214 9.376 15.345 1.00 97.38 369 ALA A O 1
ATOM 3014 N N . LEU A 1 370 ? -10.937 8.407 17.243 1.00 98.19 370 LEU A N 1
ATOM 3015 C CA . LEU A 1 370 ? -12.080 9.302 17.437 1.00 98.19 370 LEU A CA 1
ATOM 3016 C C . LEU A 1 370 ? -11.638 10.754 17.648 1.00 98.19 370 LEU A C 1
ATOM 3018 O O . LEU A 1 370 ? -12.163 11.656 17.005 1.00 98.19 370 LEU A O 1
ATOM 3022 N N . GLU A 1 371 ? -10.637 10.988 18.496 1.00 97.62 371 GLU A N 1
ATOM 3023 C CA . GLU A 1 371 ? -10.078 12.317 18.750 1.00 97.62 371 GLU A CA 1
ATOM 3024 C C . GLU A 1 371 ? -9.476 12.931 17.485 1.00 97.62 371 GLU A C 1
ATOM 3026 O O . GLU A 1 371 ? -9.751 14.092 17.174 1.00 97.62 371 GLU A O 1
ATOM 3031 N N . LYS A 1 372 ? -8.717 12.146 16.710 1.00 96.88 372 LYS A N 1
ATOM 3032 C CA . LYS A 1 372 ? -8.190 12.587 15.415 1.00 96.88 372 LYS A CA 1
ATOM 3033 C C . LYS A 1 372 ? -9.307 12.911 14.423 1.00 96.88 372 LYS A C 1
ATOM 3035 O O . LYS A 1 372 ? -9.200 13.919 13.731 1.00 96.88 372 LYS A O 1
ATOM 3040 N N . ALA A 1 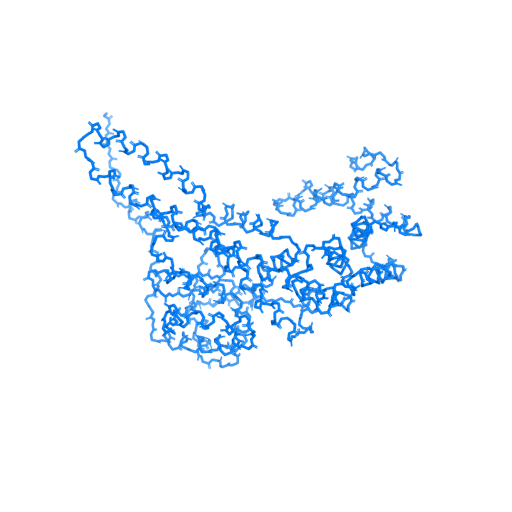373 ? -10.359 12.097 14.350 1.00 96.56 373 ALA A N 1
ATOM 3041 C CA . ALA A 1 373 ? -11.484 12.322 13.444 1.00 96.56 373 ALA A CA 1
ATOM 3042 C C . ALA A 1 373 ? -12.300 13.566 13.828 1.00 96.56 373 ALA A C 1
ATOM 3044 O O . ALA A 1 373 ? -12.595 14.394 12.966 1.00 96.56 373 ALA A O 1
ATOM 3045 N N . CYS A 1 374 ? -12.599 13.747 15.118 1.00 96.19 374 CYS A N 1
ATOM 3046 C CA . CYS A 1 374 ? -13.224 14.956 15.655 1.00 96.19 374 CYS A CA 1
ATOM 3047 C C . CYS A 1 374 ? -12.397 16.198 15.298 1.00 96.19 374 CYS A C 1
ATOM 3049 O O . CYS A 1 374 ? -12.922 17.130 14.696 1.00 96.19 374 CYS A O 1
ATOM 3051 N N . LEU A 1 375 ? -11.085 16.174 15.561 1.00 95.06 375 LEU A N 1
ATOM 3052 C CA . LEU A 1 375 ? -10.192 17.290 15.246 1.00 95.06 375 LEU A CA 1
ATOM 3053 C C . LEU A 1 375 ? -10.118 17.577 13.739 1.00 95.06 375 LEU A C 1
ATOM 3055 O O . LEU A 1 375 ? -10.229 18.731 13.336 1.00 95.06 375 LEU A O 1
ATOM 3059 N N . LYS A 1 376 ? -9.941 16.544 12.901 1.00 93.38 376 LYS A N 1
ATOM 3060 C CA . LYS A 1 376 ? -9.863 16.687 11.434 1.00 93.38 376 LYS A CA 1
ATOM 3061 C C . LYS A 1 376 ? -11.135 17.276 10.830 1.00 93.38 376 LYS A C 1
ATOM 3063 O O . LYS A 1 376 ? -11.051 17.882 9.768 1.00 93.38 376 LYS A O 1
ATOM 3068 N N . THR A 1 377 ? -12.276 17.063 11.477 1.00 92.38 377 THR A N 1
ATOM 3069 C CA . THR A 1 377 ? -13.593 17.469 10.977 1.00 92.38 377 THR A CA 1
ATOM 3070 C C . THR A 1 377 ? -14.213 18.619 11.769 1.00 92.38 377 THR A C 1
ATOM 3072 O O . THR A 1 377 ? -15.395 18.908 11.608 1.00 92.38 377 THR A O 1
ATOM 3075 N N . GLU A 1 378 ? -13.419 19.263 12.631 1.00 93.75 378 GLU A N 1
ATOM 3076 C CA . GLU A 1 378 ? -13.825 20.405 13.462 1.00 93.75 378 GLU A CA 1
ATOM 3077 C C . GLU A 1 378 ? -15.040 20.116 14.362 1.00 93.75 378 GLU A C 1
ATOM 3079 O O . GLU A 1 378 ? -15.788 21.012 14.755 1.00 93.75 378 GLU A O 1
ATOM 3084 N N . ARG A 1 379 ? -15.232 18.846 14.732 1.00 93.38 379 ARG A N 1
ATOM 3085 C CA . ARG A 1 379 ? -16.276 18.412 15.663 1.00 93.38 379 ARG A CA 1
ATOM 3086 C C . ARG A 1 379 ? -15.715 18.306 17.079 1.00 93.38 379 ARG A C 1
ATOM 3088 O O . ARG A 1 379 ? -14.576 17.869 17.256 1.00 93.38 379 ARG A O 1
ATOM 3095 N N . PRO A 1 380 ? -16.499 18.656 18.111 1.00 94.19 380 PRO A N 1
ATOM 3096 C CA . PRO A 1 380 ? -16.064 18.469 19.485 1.00 94.19 380 PRO A CA 1
ATOM 3097 C C . PRO A 1 380 ? -15.914 16.978 19.801 1.00 94.19 380 PRO A C 1
ATOM 3099 O O . PRO A 1 380 ? -16.668 16.135 19.310 1.00 94.19 380 PRO A O 1
ATOM 3102 N N . PHE A 1 381 ? -14.944 16.656 20.654 1.00 96.25 381 PHE A N 1
ATOM 3103 C CA . PHE A 1 381 ? -14.864 15.330 21.253 1.00 96.25 381 PHE A CA 1
ATOM 3104 C C . PHE A 1 381 ? -16.041 15.140 22.235 1.00 96.25 381 PHE A C 1
ATOM 3106 O O . PHE A 1 381 ? -16.337 16.070 22.992 1.00 96.25 381 PHE A O 1
ATOM 3113 N N . PRO A 1 382 ? -16.711 13.972 22.256 1.00 95.75 382 PRO A N 1
ATOM 3114 C CA . PRO A 1 382 ? -17.846 13.704 23.145 1.00 95.75 382 PRO A CA 1
ATOM 3115 C C . PRO A 1 382 ? -17.432 13.766 24.618 1.00 95.75 382 PRO A C 1
ATOM 3117 O O . PRO A 1 382 ? -16.621 12.964 25.095 1.00 95.75 382 PRO A O 1
ATOM 3120 N N . THR A 1 383 ? -17.991 14.724 25.356 1.00 94.19 383 THR A N 1
ATOM 3121 C CA . THR A 1 383 ? -17.578 15.010 26.735 1.00 94.19 383 THR A CA 1
ATOM 3122 C C . THR A 1 383 ? -17.851 13.838 27.669 1.00 94.19 383 THR A C 1
ATOM 3124 O O . THR A 1 383 ? -17.047 13.594 28.569 1.00 94.19 383 THR A O 1
ATOM 3127 N N . GLU A 1 384 ? -18.896 13.046 27.418 1.00 95.06 384 GLU A N 1
ATOM 3128 C CA . GLU A 1 384 ? -19.228 11.874 28.228 1.00 95.06 384 GLU A CA 1
ATOM 3129 C C . GLU A 1 384 ? -18.169 10.761 28.168 1.00 95.06 384 GLU A C 1
ATOM 3131 O O . GLU A 1 384 ? -18.124 9.900 29.045 1.00 95.06 384 GLU A O 1
ATOM 3136 N N . LEU A 1 385 ? -17.302 10.770 27.150 1.00 96.75 385 LEU A N 1
ATOM 3137 C CA . LEU A 1 385 ? -16.219 9.799 27.002 1.00 96.75 385 LEU A CA 1
ATOM 3138 C C . LEU A 1 385 ? -14.897 10.275 27.622 1.00 96.75 385 LEU A C 1
ATOM 3140 O O . LEU A 1 385 ? -13.924 9.521 27.638 1.00 96.75 385 LEU A O 1
ATOM 3144 N N . SER A 1 386 ? -14.849 11.500 28.154 1.00 95.19 386 SER A N 1
ATOM 3145 C CA . SER A 1 386 ? -13.608 12.141 28.608 1.00 95.19 386 SER A CA 1
ATOM 3146 C C . SER A 1 386 ? -12.893 11.353 29.704 1.00 95.19 386 SER A C 1
ATOM 3148 O O . SER A 1 386 ? -11.689 11.133 29.594 1.00 95.19 386 SER A O 1
ATOM 3150 N N . GLU A 1 387 ? -13.597 10.882 30.732 1.00 94.75 387 GLU A N 1
ATOM 3151 C CA . GLU A 1 387 ? -12.950 10.134 31.820 1.00 94.75 387 GLU A CA 1
ATOM 3152 C C . GLU A 1 387 ? -12.450 8.759 31.358 1.00 94.75 387 GLU A C 1
ATOM 3154 O O . GLU A 1 387 ? -11.332 8.362 31.684 1.00 94.75 387 GLU A O 1
ATOM 3159 N N . LYS A 1 388 ? -13.222 8.061 30.512 1.00 95.81 388 LYS A N 1
ATOM 3160 C CA . LYS A 1 388 ? -12.799 6.771 29.940 1.00 95.81 388 LYS A CA 1
ATOM 3161 C C . LYS A 1 388 ? -11.574 6.933 29.034 1.00 95.81 388 LYS A C 1
ATOM 3163 O O . LYS A 1 388 ? -10.654 6.124 29.120 1.00 95.81 388 LYS A O 1
ATOM 3168 N N . ARG A 1 389 ? -11.519 8.001 28.225 1.00 96.69 389 ARG A N 1
ATOM 3169 C CA . ARG A 1 389 ? -10.339 8.343 27.415 1.00 96.69 389 ARG A CA 1
ATOM 3170 C C . ARG A 1 389 ? -9.111 8.579 28.286 1.00 96.69 389 ARG A C 1
ATOM 3172 O O . ARG A 1 389 ? -8.059 8.009 28.013 1.00 96.69 389 ARG A O 1
ATOM 3179 N N . LYS A 1 390 ? -9.245 9.396 29.336 1.00 96.12 390 LYS A N 1
ATOM 3180 C CA . LYS A 1 390 ? -8.149 9.701 30.266 1.00 96.12 390 LYS A CA 1
ATOM 3181 C C . LYS A 1 390 ? -7.562 8.426 30.867 1.00 96.12 390 LYS A C 1
ATOM 3183 O O . LYS A 1 390 ? -6.340 8.274 30.887 1.00 96.12 390 LYS A O 1
ATOM 3188 N N . LEU A 1 391 ? -8.424 7.518 31.327 1.00 95.19 391 LEU A N 1
ATOM 3189 C CA . LEU A 1 391 ? -8.008 6.248 31.917 1.00 95.19 391 LEU A CA 1
ATOM 3190 C C . LEU A 1 391 ? -7.282 5.366 30.891 1.00 95.19 391 LEU A C 1
ATOM 3192 O O . LEU A 1 391 ? -6.133 5.000 31.124 1.00 95.19 391 LEU A O 1
ATOM 3196 N N . ALA A 1 392 ? -7.901 5.121 29.731 1.00 96.75 392 ALA A N 1
ATOM 3197 C CA . ALA A 1 392 ? -7.336 4.265 28.686 1.00 96.75 392 ALA A CA 1
ATOM 3198 C C . ALA A 1 392 ? -5.968 4.765 28.189 1.00 96.75 392 ALA A C 1
ATOM 3200 O O . ALA A 1 392 ? -5.027 3.979 28.062 1.00 96.75 392 ALA A O 1
ATOM 3201 N N . TYR A 1 393 ? -5.826 6.076 27.959 1.00 97.00 393 TYR A N 1
ATOM 3202 C CA . TYR A 1 393 ? -4.540 6.677 27.590 1.00 97.00 393 TYR A CA 1
ATOM 3203 C C . TYR A 1 393 ? -3.505 6.555 28.705 1.00 97.00 393 TYR A C 1
ATOM 3205 O O . TYR A 1 393 ? -2.364 6.214 28.423 1.00 97.00 393 TYR A O 1
ATOM 3213 N N . SER A 1 394 ? -3.877 6.815 29.962 1.00 94.81 394 SER A N 1
ATOM 3214 C CA . SER A 1 394 ? -2.927 6.761 31.083 1.00 94.81 394 SER A CA 1
ATOM 3215 C C . SER A 1 394 ? -2.396 5.347 31.321 1.00 94.81 394 SER A C 1
ATOM 3217 O O . SER A 1 394 ? -1.215 5.178 31.617 1.00 94.81 394 SER A O 1
ATOM 3219 N N . GLU A 1 395 ? -3.254 4.333 31.196 1.00 94.56 395 GLU A N 1
ATOM 3220 C CA . GLU A 1 395 ? -2.865 2.926 31.325 1.00 94.56 395 GLU A CA 1
ATOM 3221 C C . GLU A 1 395 ? -1.963 2.495 30.166 1.00 94.56 395 GLU A C 1
ATOM 3223 O O . GLU A 1 395 ? -0.851 2.018 30.397 1.00 94.56 395 GLU A O 1
ATOM 3228 N N . THR A 1 396 ? -2.394 2.754 28.927 1.00 96.31 396 THR A N 1
ATOM 3229 C CA . THR A 1 396 ? -1.644 2.362 27.723 1.00 96.31 396 THR A CA 1
ATOM 3230 C C . THR A 1 396 ? -0.304 3.087 27.627 1.00 96.31 396 THR A C 1
ATOM 3232 O O . THR A 1 396 ? 0.697 2.483 27.256 1.00 96.31 396 THR A O 1
ATOM 3235 N N . LEU A 1 397 ? -0.238 4.368 28.010 1.00 95.31 397 LEU A N 1
ATOM 3236 C CA . LEU A 1 397 ? 0.999 5.153 27.998 1.00 95.31 397 LEU A CA 1
ATOM 3237 C C . LEU A 1 397 ? 2.081 4.531 28.888 1.00 95.31 397 LEU A C 1
ATOM 3239 O O . LEU A 1 397 ? 3.235 4.446 28.474 1.00 95.31 397 LEU A O 1
ATOM 3243 N N . LYS A 1 398 ? 1.727 4.068 30.094 1.00 92.88 398 LYS A N 1
ATOM 3244 C CA . LYS A 1 398 ? 2.689 3.417 31.000 1.00 92.88 398 LYS A CA 1
ATOM 3245 C C . LYS A 1 398 ? 3.262 2.143 30.387 1.00 92.88 398 LYS A C 1
ATOM 3247 O O . LYS A 1 398 ? 4.465 1.901 30.469 1.00 92.88 398 LYS A O 1
ATOM 3252 N N . GLU A 1 399 ? 2.406 1.342 29.760 1.00 93.94 399 GLU A N 1
ATOM 3253 C CA . GLU A 1 399 ? 2.824 0.116 29.087 1.00 93.94 399 GLU A CA 1
ATOM 3254 C C . GLU A 1 399 ? 3.695 0.409 27.861 1.00 93.94 399 GLU A C 1
ATOM 3256 O O . GLU A 1 399 ? 4.781 -0.154 27.729 1.00 93.94 399 GLU A O 1
ATOM 3261 N N . TYR A 1 400 ? 3.290 1.355 27.013 1.00 95.50 400 TYR A N 1
ATOM 3262 C CA . TYR A 1 400 ? 4.028 1.709 25.803 1.00 95.50 400 TYR A CA 1
ATOM 3263 C C . TYR A 1 400 ? 5.391 2.336 26.103 1.00 95.50 400 TYR A C 1
ATOM 3265 O O . TYR A 1 400 ? 6.350 2.005 25.415 1.00 95.50 400 TYR A O 1
ATOM 3273 N N . LEU A 1 401 ? 5.533 3.153 27.153 1.00 93.88 401 LEU A N 1
ATOM 3274 C CA . LEU A 1 401 ? 6.844 3.668 27.578 1.00 93.88 401 LEU A CA 1
ATOM 3275 C C . LEU A 1 401 ? 7.791 2.539 28.019 1.00 93.88 401 LEU A C 1
ATOM 3277 O O . LEU A 1 401 ? 8.989 2.573 27.728 1.00 93.88 401 LEU A O 1
ATOM 3281 N N . LYS A 1 402 ? 7.264 1.505 28.686 1.00 93.50 402 LYS A N 1
ATOM 3282 C CA . LYS A 1 402 ? 8.041 0.315 29.065 1.00 93.50 402 LYS A CA 1
ATOM 3283 C C . LYS A 1 402 ? 8.434 -0.520 27.841 1.00 93.50 402 LYS A C 1
ATOM 3285 O O . LYS A 1 402 ? 9.576 -0.984 27.756 1.00 93.50 402 LYS A O 1
ATOM 3290 N N . LEU A 1 403 ? 7.508 -0.716 26.901 1.00 94.38 403 LEU A N 1
ATOM 3291 C CA . LEU A 1 403 ? 7.766 -1.438 25.654 1.00 94.38 403 LEU A CA 1
ATOM 3292 C C . LEU A 1 403 ? 8.791 -0.689 24.795 1.00 94.38 403 LEU A C 1
ATOM 3294 O O . LEU A 1 403 ? 9.788 -1.278 24.400 1.00 94.38 403 LEU A O 1
ATOM 3298 N N . GLU A 1 404 ? 8.638 0.620 24.611 1.00 92.88 404 GLU A N 1
ATOM 3299 C CA . GLU A 1 404 ? 9.578 1.475 23.876 1.00 92.88 404 GLU A CA 1
ATOM 3300 C C . GLU A 1 404 ? 11.014 1.382 24.419 1.00 92.88 404 GLU A C 1
ATOM 3302 O O . GLU A 1 404 ? 11.974 1.291 23.649 1.00 92.88 404 GLU A O 1
ATOM 3307 N N . ALA A 1 405 ? 11.175 1.377 25.747 1.00 91.31 405 ALA A N 1
ATOM 3308 C CA . ALA A 1 405 ? 12.484 1.298 26.391 1.00 91.31 405 ALA A CA 1
ATOM 3309 C C . ALA A 1 405 ? 13.185 -0.058 26.186 1.00 91.31 405 ALA A C 1
ATOM 3311 O O . ALA A 1 405 ? 14.415 -0.122 26.212 1.00 91.31 405 ALA A O 1
ATOM 3312 N N . SER A 1 406 ? 12.418 -1.136 25.995 1.00 93.19 406 SER A N 1
ATOM 3313 C CA . SER A 1 406 ? 12.929 -2.511 25.891 1.00 93.19 406 SER A CA 1
ATOM 3314 C C . SER A 1 406 ? 12.905 -3.089 24.470 1.00 93.19 406 SER A C 1
ATOM 3316 O O . SER A 1 406 ? 13.560 -4.103 24.217 1.00 93.19 406 SER A O 1
ATOM 3318 N N . GLU A 1 407 ? 12.198 -2.443 23.542 1.00 95.06 407 GLU A N 1
ATOM 3319 C CA . GLU A 1 407 ? 12.036 -2.888 22.162 1.00 95.06 407 GLU A CA 1
ATOM 3320 C C . GLU A 1 407 ? 13.331 -2.725 21.350 1.00 95.06 407 GLU A C 1
ATOM 3322 O O . GLU A 1 407 ? 14.005 -1.689 21.381 1.00 95.06 407 GLU A O 1
ATOM 3327 N N . LYS A 1 408 ? 13.677 -3.785 20.613 1.00 90.75 408 LYS A N 1
ATOM 3328 C CA . LYS A 1 408 ? 14.862 -3.853 19.746 1.00 90.75 408 LYS A CA 1
ATOM 3329 C C . LYS A 1 408 ? 14.510 -3.636 18.283 1.00 90.75 408 LYS A C 1
ATOM 3331 O O . LYS A 1 408 ? 15.364 -3.190 17.519 1.00 90.75 408 LYS A O 1
ATOM 3336 N N . ASP A 1 409 ? 13.285 -3.974 17.896 1.00 86.69 409 ASP A N 1
ATOM 3337 C CA . ASP A 1 409 ? 12.785 -3.715 16.557 1.00 86.69 409 ASP A CA 1
ATOM 3338 C C . ASP A 1 409 ? 12.531 -2.209 16.378 1.00 86.69 409 ASP A C 1
ATOM 3340 O O . ASP A 1 409 ? 11.747 -1.597 17.107 1.00 86.69 409 ASP A O 1
ATOM 3344 N N . VAL A 1 410 ? 13.228 -1.594 15.419 1.00 84.44 410 VAL A N 1
ATOM 3345 C CA . VAL A 1 410 ? 13.174 -0.140 15.198 1.00 84.44 410 VAL A CA 1
ATOM 3346 C C . VAL A 1 410 ? 11.754 0.318 14.867 1.00 84.44 410 VAL A C 1
ATOM 3348 O O . VAL A 1 410 ? 11.327 1.359 15.361 1.00 84.44 410 VAL A O 1
ATOM 3351 N N . TRP A 1 411 ? 11.001 -0.467 14.097 1.00 79.38 411 TRP A N 1
ATOM 3352 C CA . TRP A 1 411 ? 9.649 -0.117 13.669 1.00 79.38 411 TRP A CA 1
ATOM 3353 C C . TRP A 1 411 ? 8.658 -0.160 14.823 1.00 79.38 411 TRP A C 1
ATOM 3355 O O . TRP A 1 411 ? 7.889 0.781 15.020 1.00 79.38 411 TRP A O 1
ATOM 3365 N N . LYS A 1 412 ? 8.716 -1.211 15.643 1.00 87.25 412 LYS A N 1
ATOM 3366 C CA . LYS A 1 412 ? 7.892 -1.298 16.853 1.00 87.25 412 LYS A CA 1
ATOM 3367 C C . LYS A 1 412 ? 8.241 -0.201 17.850 1.00 87.25 412 LYS A C 1
ATOM 3369 O O . LYS A 1 412 ? 7.349 0.386 18.455 1.00 87.25 412 LYS A O 1
ATOM 3374 N N . LYS A 1 413 ? 9.526 0.134 17.977 1.00 91.19 413 LYS A N 1
ATOM 3375 C CA . LYS A 1 413 ? 9.968 1.233 18.835 1.00 91.19 413 LYS A CA 1
ATOM 3376 C C . LYS A 1 413 ? 9.449 2.589 18.350 1.00 91.19 413 LYS A C 1
ATOM 3378 O O . LYS A 1 413 ? 8.909 3.340 19.158 1.00 91.19 413 LYS A O 1
ATOM 3383 N N . GLU A 1 414 ? 9.560 2.884 17.051 1.00 89.50 414 GLU A N 1
ATOM 3384 C CA . GLU A 1 414 ? 8.977 4.088 16.432 1.00 89.50 414 GLU A CA 1
ATOM 3385 C C . GLU A 1 414 ? 7.457 4.144 16.662 1.00 89.50 414 GLU A C 1
ATOM 3387 O O . GLU A 1 414 ? 6.919 5.194 17.024 1.00 89.50 414 GLU A O 1
ATOM 3392 N N . TYR A 1 415 ? 6.769 3.006 16.531 1.00 90.19 415 TYR A N 1
ATOM 3393 C CA . TYR A 1 415 ? 5.339 2.888 16.802 1.00 90.19 415 TYR A CA 1
ATOM 3394 C C . TYR A 1 415 ? 4.988 3.215 18.262 1.00 90.19 415 TYR A C 1
ATOM 3396 O O . TYR A 1 415 ? 4.100 4.042 18.500 1.00 90.19 415 TYR A O 1
ATOM 3404 N N . TYR A 1 416 ? 5.673 2.622 19.246 1.00 94.31 416 TYR A N 1
ATOM 3405 C CA . TYR A 1 416 ? 5.416 2.917 20.660 1.00 94.31 416 TYR A CA 1
ATOM 3406 C C . TYR A 1 416 ? 5.714 4.383 20.984 1.00 94.31 416 TYR A C 1
ATOM 3408 O O . TYR A 1 416 ? 4.873 5.043 21.588 1.00 94.31 416 TYR A O 1
ATOM 3416 N N . ALA A 1 417 ? 6.832 4.928 20.496 1.00 94.25 417 ALA A N 1
ATOM 3417 C CA . ALA A 1 417 ? 7.214 6.322 20.717 1.00 94.25 417 ALA A CA 1
ATOM 3418 C C . ALA A 1 417 ? 6.174 7.314 20.165 1.00 94.25 417 ALA A C 1
ATOM 3420 O O . ALA A 1 417 ? 5.780 8.264 20.852 1.00 94.25 417 ALA A O 1
ATOM 3421 N N . ALA A 1 418 ? 5.675 7.082 18.945 1.00 93.38 418 ALA A N 1
ATOM 3422 C CA . ALA A 1 418 ? 4.669 7.934 18.311 1.00 93.38 418 ALA A CA 1
ATOM 3423 C C . ALA A 1 418 ? 3.323 7.895 19.056 1.00 93.38 418 ALA A C 1
ATOM 3425 O O . ALA A 1 418 ? 2.656 8.921 19.213 1.00 93.38 418 ALA A O 1
ATOM 3426 N N . ASN A 1 419 ? 2.916 6.718 19.537 1.00 95.94 419 ASN A N 1
ATOM 3427 C CA . ASN A 1 419 ? 1.691 6.561 20.318 1.00 95.94 419 ASN A CA 1
ATOM 3428 C C . ASN A 1 419 ? 1.817 7.157 21.725 1.00 95.94 419 ASN A C 1
ATOM 3430 O O . ASN A 1 419 ? 0.935 7.908 22.136 1.00 95.94 419 ASN A O 1
ATOM 3434 N N . SER A 1 420 ? 2.924 6.896 22.425 1.00 95.31 420 SER A N 1
ATOM 3435 C CA . SER A 1 420 ? 3.223 7.479 23.737 1.00 95.31 420 SER A CA 1
ATOM 3436 C C . SER A 1 420 ? 3.213 9.005 23.683 1.00 95.31 420 SER A C 1
ATOM 3438 O O . SER A 1 420 ? 2.584 9.648 24.521 1.00 95.31 420 SER A O 1
ATOM 3440 N N . SER A 1 421 ? 3.848 9.584 22.658 1.00 95.69 421 SER A N 1
ATOM 3441 C CA . SER A 1 421 ? 3.848 11.035 22.434 1.00 95.69 421 SER A CA 1
ATOM 3442 C C . SER A 1 421 ? 2.426 11.568 22.256 1.00 95.69 421 SER A C 1
ATOM 3444 O O . SER A 1 421 ? 2.026 12.490 22.962 1.00 95.69 421 SER A O 1
ATOM 3446 N N . PHE A 1 422 ? 1.621 10.927 21.401 1.00 95.88 422 PHE A N 1
ATOM 3447 C CA . PHE A 1 422 ? 0.232 11.332 21.174 1.00 95.88 422 PHE A CA 1
ATOM 3448 C C . PHE A 1 422 ? -0.623 11.266 22.452 1.00 95.88 422 PHE A C 1
ATOM 3450 O O . PHE A 1 422 ? -1.339 12.218 22.771 1.00 95.88 422 PHE A O 1
ATOM 3457 N N . PHE A 1 423 ? -0.561 10.158 23.199 1.00 96.00 423 PHE A N 1
ATOM 3458 C CA . PHE A 1 423 ? -1.340 9.996 24.431 1.00 96.00 423 PHE A CA 1
ATOM 3459 C C . PHE A 1 423 ? -0.921 11.015 25.491 1.00 96.00 423 PHE A C 1
ATOM 3461 O O . PHE A 1 423 ? -1.780 11.629 26.123 1.00 96.00 423 PHE A O 1
ATOM 3468 N N . MET A 1 424 ? 0.385 11.240 25.652 1.00 94.88 424 MET A N 1
ATOM 3469 C CA . MET A 1 424 ? 0.925 12.224 26.588 1.00 94.88 424 MET A CA 1
ATOM 3470 C C . MET A 1 424 ? 0.467 13.644 26.238 1.00 94.88 424 MET A C 1
ATOM 3472 O O . MET A 1 424 ? -0.050 14.344 27.106 1.00 94.88 424 MET A O 1
ATOM 3476 N N . GLU A 1 425 ? 0.592 14.057 24.976 1.00 94.19 425 GLU A N 1
ATOM 3477 C CA . GLU A 1 425 ? 0.141 15.374 24.512 1.00 94.19 425 GLU A CA 1
ATOM 3478 C C . GLU A 1 425 ? -1.358 15.583 24.747 1.00 94.19 425 GLU A C 1
ATOM 3480 O O . GLU A 1 425 ? -1.764 16.632 25.255 1.00 94.19 425 GLU A O 1
ATOM 3485 N N . SER A 1 426 ? -2.187 14.580 24.437 1.00 93.62 426 SER A N 1
ATOM 3486 C CA . SER A 1 426 ? -3.631 14.662 24.672 1.00 93.62 426 SER A CA 1
ATOM 3487 C C . SER A 1 426 ? -3.966 14.758 26.165 1.00 93.62 426 SER A C 1
ATOM 3489 O O . SER A 1 426 ? -4.814 15.565 26.556 1.00 93.62 426 SER A O 1
ATOM 3491 N N . LEU A 1 427 ? -3.278 13.991 27.018 1.00 94.00 427 LEU A N 1
ATOM 3492 C CA . LEU A 1 427 ? -3.471 14.025 28.469 1.00 94.00 427 LEU A CA 1
ATOM 3493 C C . LEU A 1 427 ? -3.109 15.391 29.071 1.00 94.00 427 LEU A C 1
ATOM 3495 O O . LEU A 1 427 ? -3.882 15.942 29.857 1.00 94.00 427 LEU A O 1
ATOM 3499 N N . VAL A 1 428 ? -1.971 15.962 28.670 1.00 92.25 428 VAL A N 1
ATOM 3500 C CA . VAL A 1 428 ? -1.528 17.295 29.109 1.00 92.25 428 VAL A CA 1
ATOM 3501 C C . VAL A 1 428 ? -2.521 18.360 28.645 1.00 92.25 428 VAL A C 1
ATOM 3503 O O . VAL A 1 428 ? -3.025 19.132 29.459 1.00 92.25 428 VAL A O 1
ATOM 3506 N N . LYS A 1 429 ? -2.849 18.372 27.346 1.00 91.06 429 LYS A N 1
ATOM 3507 C CA . LYS A 1 429 ? -3.698 19.398 26.726 1.00 91.06 429 LYS A CA 1
ATOM 3508 C C . LYS A 1 429 ? -5.120 19.410 27.282 1.00 91.06 429 LYS A C 1
ATOM 3510 O O . LYS A 1 429 ? -5.687 20.480 27.474 1.00 91.06 429 LYS A O 1
ATOM 3515 N N . ASN A 1 430 ? -5.711 18.235 27.490 1.00 90.06 430 ASN A N 1
ATOM 3516 C CA . ASN A 1 430 ? -7.136 18.125 27.802 1.00 90.06 430 ASN A CA 1
ATOM 3517 C C . ASN A 1 430 ? -7.428 17.985 29.304 1.00 90.06 430 ASN A C 1
ATOM 3519 O O . ASN A 1 430 ? -8.570 18.193 29.708 1.00 90.06 430 ASN A O 1
ATOM 3523 N N . TYR A 1 431 ? -6.434 17.631 30.131 1.00 90.06 431 TYR A N 1
ATOM 3524 C CA . TYR A 1 431 ? -6.646 17.332 31.556 1.00 90.06 431 TYR A CA 1
ATOM 3525 C C . TYR A 1 431 ? -5.637 17.999 32.500 1.00 90.06 431 TYR A C 1
ATOM 3527 O O . TYR A 1 431 ? -5.673 17.721 33.699 1.00 90.06 431 TYR A O 1
ATOM 3535 N N . ASN A 1 432 ? -4.753 18.871 31.996 1.00 83.75 432 ASN A N 1
ATOM 3536 C CA . ASN A 1 432 ? -3.731 19.581 32.779 1.00 83.75 432 ASN A CA 1
ATOM 3537 C C . ASN A 1 432 ? -2.830 18.653 33.618 1.00 83.75 432 ASN A C 1
ATOM 3539 O O . ASN A 1 432 ? -2.366 19.034 34.695 1.00 83.75 432 ASN A O 1
ATOM 3543 N N . LEU A 1 433 ? -2.591 17.429 33.140 1.00 82.50 433 LEU A N 1
ATOM 3544 C CA . LEU A 1 433 ? -1.661 16.503 33.784 1.00 82.50 433 LEU A CA 1
ATOM 3545 C C . LEU A 1 433 ? -0.221 16.913 33.469 1.00 82.50 433 LEU A C 1
ATOM 3547 O O . LEU A 1 433 ? 0.062 17.444 32.395 1.00 82.50 433 LEU A O 1
ATOM 3551 N N . LYS A 1 434 ? 0.697 16.666 34.402 1.00 80.69 434 LYS A N 1
ATOM 3552 C CA . LYS A 1 434 ? 2.120 16.969 34.217 1.00 80.69 434 LYS A CA 1
ATOM 3553 C C . LYS A 1 434 ? 2.813 15.811 33.502 1.00 80.69 434 LYS A C 1
ATOM 3555 O O . LYS A 1 434 ? 2.657 14.659 33.897 1.00 80.69 434 LYS A O 1
ATOM 3560 N N . ALA A 1 435 ? 3.607 16.096 32.470 1.00 73.38 435 ALA A N 1
ATOM 3561 C CA . ALA A 1 435 ? 4.316 15.062 31.706 1.00 73.38 435 ALA A CA 1
ATOM 3562 C C . ALA A 1 435 ? 5.255 14.217 32.594 1.00 73.38 435 ALA A C 1
ATOM 3564 O O . ALA A 1 435 ? 5.480 13.032 32.339 1.00 73.38 435 ALA A O 1
ATOM 3565 N N . GLU A 1 436 ? 5.765 14.811 33.675 1.00 74.50 436 GLU A N 1
ATOM 3566 C CA . GLU A 1 436 ? 6.630 14.176 34.667 1.00 74.50 436 GLU A CA 1
ATOM 3567 C C . GLU A 1 436 ? 5.926 13.078 35.484 1.00 74.50 436 GLU A C 1
ATOM 3569 O O . GLU A 1 436 ? 6.604 12.222 36.054 1.00 74.50 436 GLU A O 1
ATOM 3574 N N . GLU A 1 437 ? 4.590 13.065 35.540 1.00 72.12 437 GLU A N 1
ATOM 3575 C CA . GLU A 1 437 ? 3.805 12.065 36.284 1.00 72.12 437 GLU A CA 1
ATOM 3576 C C . GLU A 1 437 ? 3.809 10.686 35.609 1.00 72.12 437 GLU A C 1
ATOM 3578 O O . GLU A 1 437 ? 3.563 9.679 36.270 1.00 72.12 437 GLU A O 1
ATOM 3583 N N . PHE A 1 438 ? 4.149 10.622 34.317 1.00 68.56 438 PHE A N 1
ATOM 3584 C CA . PHE A 1 438 ? 4.131 9.389 33.519 1.00 68.56 438 PHE A CA 1
ATOM 3585 C C . PHE A 1 438 ? 5.522 8.825 33.217 1.00 68.56 438 PHE A C 1
ATOM 3587 O O . PHE A 1 438 ? 5.636 7.693 32.761 1.00 68.56 438 PHE A O 1
ATOM 3594 N N . ARG A 1 439 ? 6.583 9.604 33.461 1.00 64.38 439 ARG A N 1
ATOM 3595 C CA . ARG A 1 439 ? 7.982 9.205 33.213 1.00 64.38 439 ARG A CA 1
ATOM 3596 C C . ARG A 1 439 ? 8.682 8.621 34.442 1.00 64.38 439 ARG A C 1
ATOM 3598 O O . ARG A 1 439 ? 9.867 8.302 34.368 1.00 64.38 439 ARG A O 1
ATOM 3605 N N . LYS A 1 440 ? 7.983 8.510 35.575 1.00 56.12 440 LYS A N 1
ATOM 3606 C CA . LYS A 1 440 ? 8.506 7.831 36.765 1.00 56.12 440 LYS A CA 1
ATOM 3607 C C . LYS A 1 440 ? 8.224 6.326 36.645 1.00 56.12 440 LYS A C 1
ATOM 3609 O O . LYS A 1 440 ? 7.084 5.990 36.329 1.00 56.12 440 LYS A O 1
ATOM 3614 N N . PRO A 1 441 ? 9.245 5.469 36.828 1.00 51.59 441 PRO A N 1
ATOM 3615 C CA . PRO A 1 441 ? 9.117 4.021 36.684 1.00 51.59 441 PRO A CA 1
ATOM 3616 C C . PRO A 1 441 ? 8.110 3.402 37.655 1.00 51.59 441 PRO A C 1
ATOM 3618 O O . PRO A 1 441 ? 7.937 3.957 38.768 1.00 51.59 441 PRO A O 1
#

Radius of gyration: 26.14 Å; chains: 1; bounding box: 84×52×66 Å

Secondary structure (DSSP, 8-state):
-------HHHHHHHHTTS----PPPPHHHHHHHHHHHHHHHHHHTTSHHHHHHHHHHHHHHTT-PPEEEEE---SS-SEEEEGGGTEEEEEHHHHHHHTT--S--HHHHHHHHHH-HHHHHHHHHHHHHHHHHHHHHHHHHHHH-GGGB-TTSPEETHHHHHHHHHHHHHHHHHHHH-HHHHHHHHTTS---TTHHHHHHHHHHHHH-HHHHHHHHHHHIIIII--EE-HHHHHHHHHHHHHHHHHHHHHHT-HHHHHHHHHHHHHHHHHHHHHHHHHHHHHHHHHHHHHHHHHHHHHHHHHHTT-HHHHHHHHHHHHHTHHHH--S--TTHHHHHHHHHHHHHHHHHHHHHHHGGGS-HHHHHHHHHHHHHHHHHTTPPPPGGGHHHHHHHHHHHHHHHHHHHHH--SHHHHHHHHHHHHHHHHHHHHHH---GGGTS--

pLDDT: mean 82.95, std 16.1, range [21.53, 98.31]

Sequence (441 aa):
MFMKTFSRELLFLLLCLGAFPAAAASGPDRELSGKLNKRYRELITRTETGKKFYERFEKARGGKLPAVYLRYSDTLGLGWYELGKDAIYLNTKYLMIFFDIKGYKASKIAKIMNSGGKTLKEFVYYTDTLYLHELTHCLQDSLYGKNRYMKEGGLYLEFEYEAFFVSDMYFHEKMKASPGLFKKIISGEYSDVYTNYDMDGYLMVSMDPAEYKKNIEKRYRREISGYISLSEEEELRKRRLEETKFLSYASGKEKRYDEEKKDYVLLERQRAEYEAFLGEFYGSNWPAFSADALDFISDAAVEAKNYPLALETASFAEKNFEALKGADTGGKLEKLKTKSALVILGAISYIKDHAEKMPSEILAHHFKALEKACLKTERPFPTELSEKRKLAYSETLKEYLKLEASEKDVWKKEYYAANSSFFMESLVKNYNLKAEEFRKP